Protein 3RQT (pdb70)

Radius of gyration: 22.43 Å; Cα contacts (8 Å, |Δi|>4): 1141; chains: 1; bounding box: 45×67×52 Å

Sequence (459 aa):
GKDLNISLPLKKTKSIIAPYETDVPVKIGAAESLFKKTNDQGKIEEKALVKSSYHQPNDTTLDIELKKDNIKFQNGQKLTAEEKVKKSSLENSKKSDLVKKYSLPISSITAKKGQKLTIKKTNSSAYPELVSSEELANPFAIYDTDAKSDVNQTPVGTGPYQIKDYKQSRRKKISLSNFKDYWQGKPKLDHITVTTYQEDGNNRVRNLESQKDDLITDVPVNNKKVQDIENNQNLKVVSKEESSGFRRTSLLYNHTNKKKTKSSVREALDHHIIIDRQQGIADHHIYQQGYAKPATSPFNDKKIPYIKEPKLTKQNIEQAKLLAKDGYTKKEEHPLKIKLITYDGRPELSKIAQVLQSSDAKKANIEEIDIKSVDDDIEGYLKDRSAWDATYSFGTIPRGDTGYFFNQAYKKDGAIINKGDYNNSSNVDDLINQLNHTVDVVKKEERHNISNDIIKLSSSRRDVPNSYIAYNDQQIVAANSSKKVKNYKVTPEGIYLIDYRTTIE

Secondary structure (DSSP, 8-state):
--EEEEEESS--S---TTT-SHHHHTTS-B-SEEE-TTS-EEESSEEEEEEEETTEEEEEE-SS-B-TTS-B--HHHHHHHHHH----HHHHHH--EEEEEEETTEEEEEESS--TTHHHHTTS---B--TT-SS-TTTS---SSSEEEEEEETTTEEEEEE-TT-TTS--S-SEEEEEE---HHHHHHHHHTTS-SEEES--GGGHHHHHH-TTEEEEEEEEEEEEE---TTS---HHHHHHHHHH--HHHIIIIISTTSEEE-SSSS-TTSTT--PPPPPPP-HHHH--GGGGT--SSS-EEEEEEE-SSSTHHHHHHHHHHHHHHTTTEEEEEEE-S-HHHHTT-TTS-SB--EEES-TTS-THHHIIIIISTT-TT-TT----HHHHHHHHHHHT---HHHHHHHHHHHHHHHHHH-SS-EEEEEEEEEEEETTEE-----TTS-----TT-EE-

Nearest PDB structures (foldseek):
  4xkp-assembly1_A  TM=1.001E+00  e=2.538E-103  Staphylococcus aureus USA300-ISMMS1
  5u4o-assembly1_A-2  TM=7.773E-01  e=1.665E-40  Bacillus anthracis
  1b3h-assembly1_A  TM=8.921E-01  e=6.324E-33  Salmonella enterica subsp. enterica serovar Typhimurium
  2z23-assembly1_A  TM=8.833E-01  e=2.517E-32  Yersinia pestis CO92
  7jls-assembly1_A  TM=8.630E-01  e=3.369E-30  Mycobacterium tuberculosis H37Rv

Solvent-accessible surface area: 19276 Å² total

B-factor: mean 15.24, std 7.85, range [4.63, 72.0]

Foldseek 3Di:
DFEAEEEAAFFDFFPQQLRDLVCQAAFQFFFQWAADLVQAIDGDQFPDWDDPDQFKIKTFGDFQFAWLVGHGDFQVQQVVQLVVNVVHPQSCLLAQWPDWDGDGRMIMTGHPFGFPCRSVSRNPSSGGFGPPDPDDSRFFTIHLTQWGFDGDDHRFKTKTAGSQSRRPHGFAGGIYMYGYDLALVVSVVCQVVVVGFKYWQHQQVCQVVQVPDPQKDKDWFFAQKFDWKFQQVPPPFLLLLVLLLQLQAQVCCCCPLNVVQWDWAAFSGDPVPPLADGDDGHHHDLVSSLSQVVVPADLVRAAEFEEEEERSNPSQVVSVVSSQVSVNSSRYHYDYDYDRNVLVQLQPSVRGGMYDMDRQQSRNANLSNCSQCEPAPRVNVSSRHYDPVLVVLSVVLRNDDDPVVNSVSVNVSNVVVSSSCSINTRISGIIMMMGGPQWDDFDRGRSRSYGDHSHTGGD

Structure (mmCIF, N/CA/C/O backbone):
data_3RQT
#
_entry.id   3RQT
#
_cell.length_a   61.941
_cell.length_b   66.759
_cell.length_c   115.492
_cell.angle_alpha   90.00
_cell.angle_beta   90.00
_cell.angle_gamma   90.00
#
_symmetry.space_group_name_H-M   'P 21 21 21'
#
loop_
_entity.id
_entity.type
_entity.pdbx_description
1 polymer 'Putative uncharacterized protein'
2 non-polymer HISTIDINE
3 non-polymer 'NICKEL (II) ION'
4 non-polymer '4-(2-HYDROXYETHYL)-1-PIPERAZINE ETHANESULFONIC ACID'
5 non-polymer 'SULFATE ION'
6 water water
#
loop_
_atom_site.group_PDB
_atom_site.id
_atom_site.type_symbol
_atom_site.label_atom_id
_atom_site.label_alt_id
_atom_site.label_comp_id
_atom_site.label_asym_id
_atom_site.label_entity_id
_atom_site.label_seq_id
_atom_site.pdbx_PDB_ins_code
_atom_site.Cartn_x
_atom_site.Cartn_y
_atom_site.Cartn_z
_atom_site.occupancy
_atom_site.B_iso_or_equiv
_atom_site.auth_seq_id
_atom_site.auth_comp_id
_atom_site.auth_asym_id
_atom_site.auth_atom_id
_atom_site.pdbx_PDB_model_num
ATOM 1 N N . GLY A 1 21 ? 54.938 48.110 41.306 1.00 36.78 5 GLY A N 1
ATOM 2 C CA . GLY A 1 21 ? 55.453 47.672 39.973 1.00 35.27 5 GLY A CA 1
ATOM 3 C C . GLY A 1 21 ? 55.531 48.814 38.972 1.00 33.34 5 GLY A C 1
ATOM 4 O O . GLY A 1 21 ? 55.124 49.940 39.279 1.00 35.40 5 GLY A O 1
ATOM 5 N N . LYS A 1 22 ? 56.070 48.531 37.781 1.00 30.44 6 LYS A N 1
ATOM 6 C CA . LYS A 1 22 ? 56.170 49.528 36.713 1.00 26.11 6 LYS A CA 1
ATOM 7 C C . LYS A 1 22 ? 54.779 49.736 36.140 1.00 22.09 6 LYS A C 1
ATOM 8 O O . LYS A 1 22 ? 54.339 49.019 35.218 1.00 19.75 6 LYS A O 1
ATOM 14 N N . ASP A 1 23 ? 54.086 50.712 36.706 1.00 18.36 7 ASP A N 1
ATOM 15 C CA . ASP A 1 23 ? 52.731 51.029 36.323 1.00 17.56 7 ASP A CA 1
ATOM 16 C C . ASP A 1 23 ? 52.719 52.371 35.619 1.00 15.74 7 ASP A C 1
ATOM 17 O O . ASP A 1 23 ? 53.372 53.338 36.072 1.00 18.30 7 ASP A O 1
ATOM 22 N N . LEU A 1 24 ? 51.981 52.427 34.514 1.00 13.26 8 LEU A N 1
ATOM 23 C CA . LEU A 1 24 ? 51.871 53.623 33.700 1.00 12.25 8 LEU A CA 1
ATOM 24 C C . LEU A 1 24 ? 50.463 54.198 33.679 1.00 12.67 8 LEU A C 1
ATOM 25 O O . LEU A 1 24 ? 49.507 53.487 33.393 1.00 12.71 8 LEU A O 1
ATOM 30 N N . ASN A 1 25 ? 50.357 55.500 33.957 1.00 11.99 9 ASN A N 1
ATOM 31 C CA . ASN A 1 25 ? 49.088 56.223 33.925 1.00 12.15 9 ASN A CA 1
ATOM 32 C C . ASN A 1 25 ? 49.048 57.110 32.678 1.00 11.73 9 ASN A C 1
ATOM 33 O O . ASN A 1 25 ? 49.949 57.914 32.456 1.00 12.20 9 ASN A O 1
ATOM 38 N N . ILE A 1 26 ? 48.011 56.945 31.863 1.00 9.58 10 ILE A N 1
ATOM 39 C CA . ILE A 1 26 ? 47.841 57.687 30.625 1.00 9.10 10 ILE A CA 1
ATOM 40 C C . ILE A 1 26 ? 46.543 58.469 30.658 1.00 9.32 10 ILE A C 1
ATOM 41 O O . ILE A 1 26 ? 45.518 57.938 31.085 1.00 9.77 10 ILE A O 1
ATOM 46 N N . SER A 1 27 ? 46.605 59.723 30.216 1.00 9.95 11 SER A N 1
ATOM 47 C CA . SER A 1 27 ? 45.427 60.581 30.091 1.00 10.86 11 SER A CA 1
ATOM 48 C C . SER A 1 27 ? 45.199 60.868 28.604 1.00 9.61 11 SER A C 1
ATOM 49 O O . SER A 1 27 ? 46.059 61.433 27.920 1.00 11.23 11 SER A O 1
ATOM 52 N N . LEU A 1 28 ? 44.034 60.441 28.107 1.00 9.28 12 LEU A N 1
ATOM 53 C CA . LEU A 1 28 ? 43.644 60.592 26.714 1.00 8.87 12 LEU A CA 1
ATOM 54 C C . LEU A 1 28 ? 42.359 61.371 26.569 1.00 9.47 12 LEU A C 1
ATOM 55 O O . LEU A 1 28 ? 41.487 61.296 27.433 1.00 9.14 12 LEU A O 1
ATOM 60 N N . PRO A 1 29 ? 42.253 62.138 25.489 1.00 8.55 13 PRO A N 1
ATOM 61 C CA . PRO A 1 29 ? 40.978 62.731 25.141 1.00 9.04 13 PRO A CA 1
ATOM 62 C C . PRO A 1 29 ? 40.113 61.706 24.404 1.00 8.39 13 PRO A C 1
ATOM 63 O O . PRO A 1 29 ? 40.559 60.600 24.087 1.00 9.26 13 PRO A O 1
ATOM 67 N N . LEU A 1 30 ? 38.889 62.121 24.099 1.00 9.32 14 LEU A N 1
ATOM 68 C CA . LEU A 1 30 ? 37.958 61.385 23.237 1.00 8.08 14 LEU A CA 1
ATOM 69 C C . LEU A 1 30 ? 37.424 60.121 23.852 1.00 7.95 14 LEU A C 1
ATOM 70 O O . LEU A 1 30 ? 37.591 59.008 23.324 1.00 9.28 14 LEU A O 1
ATOM 75 N N A LYS A 1 31 ? 36.744 60.296 24.975 0.50 7.72 15 LYS A N 1
ATOM 76 N N B LYS A 1 31 ? 36.737 60.304 24.965 0.50 7.93 15 LYS A N 1
ATOM 77 C CA A LYS A 1 31 ? 36.161 59.168 25.693 0.50 7.53 15 LYS A CA 1
ATOM 78 C CA B LYS A 1 31 ? 36.123 59.202 25.694 0.50 7.92 15 LYS A CA 1
ATOM 79 C C A LYS A 1 31 ? 35.335 58.296 24.760 0.50 8.01 15 LYS A C 1
ATOM 80 C C B LYS A 1 31 ? 35.307 58.302 24.771 0.50 8.25 15 LYS A C 1
ATOM 81 O O A LYS A 1 31 ? 34.682 58.771 23.828 0.50 9.02 15 LYS A O 1
ATOM 82 O O B LYS A 1 31 ? 34.631 58.766 23.851 0.50 9.29 15 LYS A O 1
ATOM 93 N N . THR A 1 32 ? 35.377 57.007 25.043 1.00 8.78 16 THR A N 1
ATOM 94 C CA . THR A 1 32 ? 34.684 56.006 24.278 1.00 8.59 16 THR A CA 1
ATOM 95 C C . THR A 1 32 ? 33.446 55.525 24.997 1.00 9.63 16 THR A C 1
ATOM 96 O O . THR A 1 32 ? 33.287 55.763 26.175 1.00 10.03 16 THR A O 1
ATOM 100 N N . LYS A 1 33 ? 32.555 54.879 24.268 1.00 9.33 17 LYS A N 1
ATOM 101 C CA . LYS A 1 33 ? 31.457 54.135 24.892 1.00 9.54 17 LYS A CA 1
ATOM 102 C C . LYS A 1 33 ? 31.939 52.695 24.746 1.00 9.15 17 LYS A C 1
ATOM 103 O O . LYS A 1 33 ? 32.740 52.227 25.533 1.00 10.52 17 LYS A O 1
ATOM 109 N N . SER A 1 34 ? 31.543 51.996 23.711 1.00 8.34 18 SER A N 1
ATOM 110 C CA . SER A 1 34 ? 32.118 50.705 23.489 1.00 8.57 18 SER A CA 1
ATOM 111 C C . SER A 1 34 ? 33.637 50.800 23.248 1.00 7.63 18 SER A C 1
ATOM 112 O O . SER A 1 34 ? 34.109 51.743 22.610 1.00 8.42 18 SER A O 1
ATOM 115 N N A ILE A 1 35 ? 34.355 49.797 23.757 0.50 8.10 19 ILE A N 1
ATOM 116 N N B ILE A 1 35 ? 34.401 49.827 23.747 0.50 6.85 19 ILE A N 1
ATOM 117 C CA A ILE A 1 35 ? 35.790 49.647 23.604 0.50 8.45 19 ILE A CA 1
ATOM 118 C CA B ILE A 1 35 ? 35.817 49.742 23.392 0.50 6.74 19 ILE A CA 1
A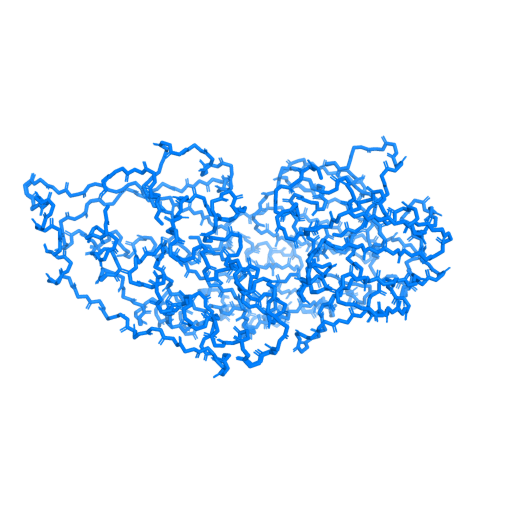TOM 119 C C A ILE A 1 35 ? 36.083 48.467 22.627 0.50 8.43 19 ILE A C 1
ATOM 120 C C B ILE A 1 35 ? 36.112 48.517 22.528 0.50 7.38 19 ILE A C 1
ATOM 121 O O A ILE A 1 35 ? 37.210 47.974 22.556 0.50 8.02 19 ILE A O 1
ATOM 122 O O B ILE A 1 35 ? 37.245 48.040 22.440 0.50 6.35 19 ILE A O 1
ATOM 131 N N . ALA A 1 36 ? 35.082 48.031 21.849 1.00 7.71 20 ALA A N 1
ATOM 132 C CA . ALA A 1 36 ? 35.307 46.975 20.869 1.00 7.73 20 ALA A CA 1
ATOM 133 C C . ALA A 1 36 ? 36.272 47.590 19.828 1.00 7.77 20 ALA A C 1
ATOM 134 O O . ALA A 1 36 ? 36.144 48.780 19.471 1.00 6.93 20 ALA A O 1
ATOM 136 N N . PRO A 1 37 ? 37.238 46.793 19.291 1.00 6.74 21 PRO A N 1
ATOM 137 C CA . PRO A 1 37 ? 38.187 47.364 18.341 1.00 7.39 21 PRO A CA 1
ATOM 138 C C . PRO A 1 37 ? 37.551 47.929 17.079 1.00 6.88 21 PRO A C 1
ATOM 139 O O . PRO A 1 37 ? 38.121 48.827 16.455 1.00 8.25 21 PRO A O 1
ATOM 143 N N . TYR A 1 38 ? 36.346 47.467 16.724 1.00 7.64 22 TYR A N 1
ATOM 144 C CA . TYR A 1 38 ? 35.668 47.986 15.535 1.00 7.50 22 TYR A CA 1
ATOM 145 C C . TYR A 1 38 ? 34.882 49.264 15.792 1.00 7.80 22 TYR A C 1
ATOM 146 O O . TYR A 1 38 ? 34.220 49.809 14.878 1.00 8.78 22 TYR A O 1
ATOM 155 N N . GLU A 1 39 ? 34.915 49.722 17.035 1.00 6.71 23 GLU A N 1
ATOM 156 C CA . GLU A 1 39 ? 34.253 50.966 17.440 1.00 8.15 23 GLU A CA 1
ATOM 157 C C . GLU A 1 39 ? 35.199 52.128 17.657 1.00 7.64 23 GLU A C 1
ATOM 158 O O . GLU A 1 39 ? 34.773 53.303 17.661 1.00 8.32 23 GLU A O 1
ATOM 164 N N . THR A 1 40 ? 36.469 51.817 17.918 1.00 7.21 24 THR A N 1
ATOM 165 C CA . THR A 1 40 ? 37.447 52.819 18.272 1.00 6.78 24 THR A CA 1
ATOM 166 C C . THR A 1 40 ? 38.861 52.286 18.074 1.00 6.27 24 THR A C 1
ATOM 167 O O . THR A 1 40 ? 39.087 51.067 18.201 1.00 7.57 24 THR A O 1
ATOM 171 N N . ASP A 1 41 ? 39.787 53.205 17.794 1.00 7.24 25 ASP A N 1
ATOM 172 C CA . ASP A 1 41 ? 41.198 52.822 17.672 1.00 7.30 25 ASP A CA 1
ATOM 173 C C . ASP A 1 41 ? 41.913 52.767 19.004 1.00 7.96 25 ASP A C 1
ATOM 174 O O . ASP A 1 41 ? 43.097 52.476 19.056 1.00 7.33 25 ASP A O 1
ATOM 179 N N . VAL A 1 42 ? 41.203 53.004 20.107 1.00 6.90 26 VAL A N 1
ATOM 180 C CA . VAL A 1 42 ? 41.860 53.023 21.421 1.00 6.84 26 VAL A CA 1
ATOM 181 C C . VAL A 1 42 ? 42.529 51.699 21.769 1.00 7.13 26 VAL A C 1
ATOM 182 O O . VAL A 1 42 ? 43.665 51.693 22.236 1.00 7.25 26 VAL A O 1
ATOM 186 N N . PRO A 1 43 ? 41.866 50.564 21.488 1.00 5.97 27 PRO A N 1
ATOM 187 C CA . PRO A 1 43 ? 42.533 49.295 21.807 1.00 6.33 27 PRO A CA 1
ATOM 188 C C . PRO A 1 43 ? 43.904 49.150 21.143 1.00 7.31 27 PRO A C 1
ATOM 189 O O . PRO A 1 43 ? 44.812 48.591 21.757 1.00 8.22 27 PRO A O 1
ATOM 193 N N . VAL A 1 44 ? 44.060 49.604 19.902 1.00 6.05 28 VAL A N 1
ATOM 194 C CA . VAL A 1 44 ? 45.386 49.531 19.226 1.00 6.04 28 VAL A CA 1
ATOM 195 C C . VAL A 1 44 ? 46.342 50.532 19.853 1.00 6.91 28 VAL A C 1
ATOM 196 O O . VAL A 1 44 ? 47.511 50.206 20.128 1.00 6.88 28 VAL A O 1
ATOM 200 N N . LYS A 1 45 ? 45.854 51.748 20.111 1.00 6.10 29 LYS A N 1
ATOM 201 C CA . LYS A 1 45 ? 46.674 52.794 20.723 1.00 6.74 29 LYS A CA 1
ATOM 202 C C . LYS A 1 45 ? 47.303 52.405 22.045 1.00 7.40 29 LYS A C 1
ATOM 203 O O . LYS A 1 45 ? 48.468 52.710 22.283 1.00 8.49 29 LYS A O 1
ATOM 209 N N . ILE A 1 46 ? 46.536 51.737 22.900 1.00 6.51 30 ILE A N 1
ATOM 210 C CA . ILE A 1 46 ? 46.969 51.429 24.260 1.00 7.39 30 ILE A CA 1
ATOM 211 C C . ILE A 1 46 ? 47.609 50.048 24.438 1.00 8.50 30 ILE A C 1
ATOM 212 O O . ILE A 1 46 ? 47.963 49.665 25.561 1.00 9.83 30 ILE A O 1
ATOM 217 N N . GLY A 1 47 ? 47.774 49.340 23.332 1.00 8.54 31 GLY A N 1
ATOM 218 C CA . GLY A 1 47 ? 48.446 48.042 23.336 1.00 8.02 31 GLY A CA 1
ATOM 219 C C . GLY A 1 47 ? 47.635 46.813 23.622 1.00 7.73 31 GLY A C 1
ATOM 220 O O . GLY A 1 47 ? 48.197 45.736 23.905 1.00 8.84 31 GLY A O 1
ATOM 221 N N . ALA A 1 48 ? 46.313 46.917 23.511 1.00 6.39 32 ALA A N 1
ATOM 222 C CA . ALA A 1 48 ? 45.459 45.757 23.746 1.00 7.24 32 ALA A CA 1
ATOM 223 C C . ALA A 1 48 ? 45.198 44.878 22.525 1.00 6.89 32 ALA A C 1
ATOM 224 O O . ALA A 1 48 ? 45.044 43.661 22.633 1.00 8.37 32 ALA A O 1
ATOM 226 N N . ALA A 1 49 ? 45.151 45.496 21.351 1.00 7.06 33 ALA A N 1
ATOM 227 C CA . ALA A 1 49 ? 44.792 44.817 20.135 1.00 7.69 33 ALA A CA 1
ATOM 228 C C . ALA A 1 49 ? 45.737 45.216 19.016 1.00 7.63 33 ALA A C 1
ATOM 229 O O . ALA A 1 49 ? 46.417 46.250 19.085 1.00 7.45 33 ALA A O 1
ATOM 231 N N . GLU A 1 50 ? 45.762 44.379 17.978 1.00 6.16 34 GLU A N 1
ATOM 232 C CA . GLU A 1 50 ? 46.660 44.533 16.825 1.00 6.62 34 GLU A CA 1
ATOM 233 C C . GLU A 1 50 ? 45.952 44.104 15.574 1.00 5.93 34 GLU A C 1
ATOM 234 O O . GLU A 1 50 ? 45.195 43.136 15.582 1.00 7.07 34 GLU A O 1
ATOM 240 N N . SER A 1 51 ? 46.225 44.828 14.501 1.00 6.68 35 SER A N 1
ATOM 241 C CA . SER A 1 51 ? 45.743 44.474 13.174 1.00 5.47 35 SER A CA 1
ATOM 242 C C . SER A 1 51 ? 46.723 43.516 12.491 1.00 5.85 35 SER A C 1
ATOM 243 O O . SER A 1 51 ? 47.866 43.388 12.894 1.00 7.12 35 SER A O 1
ATOM 246 N N . LEU A 1 52 ? 46.246 42.857 11.447 1.00 6.13 36 LEU A N 1
ATOM 247 C CA . LEU A 1 52 ? 47.097 41.912 10.688 1.00 6.42 36 LEU A CA 1
ATOM 248 C C . LEU A 1 52 ? 48.362 42.544 10.137 1.00 7.20 36 LEU A C 1
ATOM 249 O O . LEU A 1 52 ? 49.431 41.922 10.097 1.00 7.08 36 LEU A O 1
ATOM 254 N N . PHE A 1 53 ? 48.208 43.785 9.688 1.00 6.74 37 PHE A N 1
ATOM 255 C CA . PHE A 1 53 ? 49.281 44.598 9.135 1.00 6.64 37 PHE A CA 1
ATOM 256 C C . PHE A 1 53 ? 49.360 45.881 9.945 1.00 7.43 37 PHE A C 1
ATOM 257 O O . PHE A 1 53 ? 48.412 46.224 10.685 1.00 7.91 37 PHE A O 1
ATOM 265 N N A LYS A 1 54 ? 50.507 46.558 9.855 0.50 8.76 38 LYS A N 1
ATOM 266 N N B LYS A 1 54 ? 50.459 46.604 9.811 0.50 8.79 38 LYS A N 1
ATOM 267 C CA A LYS A 1 54 ? 50.704 47.836 10.549 0.50 9.79 38 LYS A CA 1
ATOM 268 C CA B LYS A 1 54 ? 50.559 47.906 10.456 0.50 9.67 38 LYS A CA 1
ATOM 269 C C A LYS A 1 54 ? 51.668 48.710 9.783 0.50 10.66 38 LYS A C 1
ATOM 270 C C B LYS A 1 54 ? 51.416 48.781 9.584 0.50 9.81 38 LYS A C 1
ATOM 271 O O A LYS A 1 54 ? 52.512 48.207 9.037 0.50 11.77 38 LYS A O 1
ATOM 272 O O B LYS A 1 54 ? 51.794 48.387 8.486 0.50 8.27 38 LYS A O 1
ATOM 283 N N . THR A 1 55 ? 51.598 50.020 10.005 1.00 10.57 39 THR A N 1
ATOM 284 C CA . THR A 1 55 ? 52.548 50.907 9.343 1.00 11.54 39 THR A CA 1
ATOM 285 C C . THR A 1 55 ? 53.757 51.065 10.263 1.00 12.58 39 THR A C 1
ATOM 286 O O . THR A 1 55 ? 53.632 51.070 11.512 1.00 13.77 39 THR A O 1
ATOM 290 N N . ASN A 1 56 ? 54.930 51.141 9.643 1.00 14.52 40 ASN A N 1
ATOM 291 C CA . ASN A 1 56 ? 56.186 51.303 10.380 1.00 15.94 40 ASN A CA 1
ATOM 292 C C . ASN A 1 56 ? 56.404 52.783 10.686 1.00 17.97 40 ASN A C 1
ATOM 293 O O . ASN A 1 56 ? 55.568 53.597 10.322 1.00 16.92 40 ASN A O 1
ATOM 298 N N . ASP A 1 57 ? 57.529 53.146 11.307 1.00 20.12 41 ASP A N 1
ATOM 299 C CA . ASP A 1 57 ? 57.748 54.553 11.656 1.00 22.56 41 ASP A CA 1
ATOM 300 C C . ASP A 1 57 ? 57.811 55.496 10.447 1.00 23.59 41 ASP A C 1
ATOM 301 O O . ASP A 1 57 ? 57.550 56.697 10.585 1.00 24.93 41 ASP A O 1
ATOM 306 N N . GLN A 1 58 ? 58.161 54.957 9.280 1.00 23.54 42 GLN A N 1
ATOM 307 C CA . GLN A 1 58 ? 58.232 55.719 8.032 1.00 24.68 42 GLN A CA 1
ATOM 308 C C . GLN A 1 58 ? 56.912 55.719 7.257 1.00 23.46 42 GLN A C 1
ATOM 309 O O . GLN A 1 58 ? 56.851 56.188 6.120 1.00 23.67 42 GLN A O 1
ATOM 315 N N . GLY A 1 59 ? 55.860 55.161 7.859 1.00 20.87 43 GLY A N 1
ATOM 316 C CA . GLY A 1 59 ? 54.537 55.172 7.254 1.00 20.50 43 GLY A CA 1
ATOM 317 C C . GLY A 1 59 ? 54.222 54.125 6.223 1.00 20.14 43 GLY A C 1
ATOM 318 O O . GLY A 1 59 ? 53.187 54.212 5.551 1.00 21.16 43 GLY A O 1
ATOM 319 N N . LYS A 1 60 ? 55.080 53.117 6.113 1.00 17.75 44 LYS A N 1
ATOM 320 C CA . LYS A 1 60 ? 54.887 52.070 5.130 1.00 18.24 44 LYS A CA 1
ATOM 321 C C . LYS A 1 60 ? 54.227 50.830 5.743 1.00 14.66 44 LYS A C 1
ATOM 322 O O . LYS A 1 60 ? 54.522 50.449 6.864 1.00 14.23 44 LYS A O 1
ATOM 328 N N . ILE A 1 61 ? 53.354 50.217 4.969 1.00 13.48 45 ILE A N 1
ATOM 329 C CA . ILE A 1 61 ? 52.634 49.016 5.391 1.00 13.17 45 ILE A CA 1
ATOM 330 C C . ILE A 1 61 ? 53.577 47.836 5.541 1.00 12.49 45 ILE A C 1
ATOM 331 O O . ILE A 1 61 ? 54.445 47.623 4.697 1.00 14.90 45 ILE A O 1
ATOM 336 N N A GLU A 1 62 ? 53.433 47.104 6.645 0.50 11.23 46 GLU A N 1
ATOM 337 N N B GLU A 1 62 ? 53.434 47.096 6.638 0.50 11.51 46 GLU A N 1
ATOM 338 C CA A GLU A 1 62 ? 54.237 45.920 6.910 0.50 11.38 46 GLU A CA 1
ATOM 339 C CA B GLU A 1 62 ? 54.248 45.915 6.891 0.50 11.89 46 GLU A CA 1
ATOM 340 C C A GLU A 1 62 ? 53.406 44.840 7.580 0.50 10.10 46 GLU A C 1
ATOM 341 C C B GLU A 1 62 ? 53.399 44.842 7.548 0.50 10.40 46 GLU A C 1
ATOM 342 O O A GLU A 1 62 ? 52.435 45.119 8.275 0.50 10.03 46 GLU A O 1
ATOM 343 O O B GLU A 1 62 ? 52.400 45.129 8.193 0.50 10.43 46 GLU A O 1
ATOM 354 N N . LYS A 1 63 ? 53.820 43.596 7.374 1.00 10.18 47 LYS A N 1
ATOM 355 C CA . LYS A 1 63 ? 53.183 42.476 8.036 1.00 8.54 47 LYS A CA 1
ATOM 356 C C . LYS A 1 63 ? 53.410 42.612 9.548 1.00 8.58 47 LYS A C 1
ATOM 357 O O . LYS A 1 63 ? 54.492 43.020 9.976 1.00 11.21 47 LYS A O 1
ATOM 363 N N . ALA A 1 64 ? 52.398 42.245 10.342 1.00 8.63 48 ALA A N 1
ATOM 364 C CA . ALA A 1 64 ? 52.517 42.261 11.796 1.00 8.69 48 ALA A CA 1
ATOM 365 C C . ALA A 1 64 ? 52.231 40.849 12.315 1.00 8.26 48 ALA A C 1
ATOM 366 O O . ALA A 1 64 ? 53.138 40.104 12.682 1.00 10.89 48 ALA A O 1
ATOM 368 N N . LEU A 1 65 ? 50.961 40.441 12.279 1.00 7.37 49 LEU A N 1
ATOM 369 C CA . LEU A 1 65 ? 50.539 39.115 12.698 1.00 7.87 49 LEU A CA 1
ATOM 370 C C . LEU A 1 65 ? 50.711 38.084 11.573 1.00 8.72 49 LEU A C 1
ATOM 371 O O . LEU A 1 65 ? 50.563 36.884 11.780 1.00 8.52 49 LEU A O 1
ATOM 376 N N . VAL A 1 66 ? 50.982 38.593 10.370 1.00 8.45 50 VAL A N 1
ATOM 377 C CA . VAL A 1 66 ? 51.121 37.796 9.158 1.00 7.45 50 VAL A CA 1
ATOM 378 C C . VAL A 1 66 ? 52.583 37.391 8.916 1.00 7.59 50 VAL A C 1
ATOM 379 O O . VAL A 1 66 ? 53.495 38.212 9.041 1.00 9.23 50 VAL A O 1
ATOM 383 N N . LYS A 1 67 ? 52.809 36.110 8.621 1.00 6.77 51 LYS A N 1
ATOM 384 C CA . LYS A 1 67 ? 54.149 35.605 8.298 1.00 7.45 51 LYS A CA 1
ATOM 385 C C . LYS A 1 67 ? 54.483 35.892 6.832 1.00 7.05 51 LYS A C 1
ATOM 386 O O . LYS A 1 67 ? 55.607 36.287 6.495 1.00 7.10 51 LYS A O 1
ATOM 392 N N A SER A 1 68 ? 53.514 35.662 5.956 0.60 6.63 52 SER A N 1
ATOM 393 N N B SER A 1 68 ? 53.493 35.680 5.972 0.40 6.85 52 SER A N 1
ATOM 394 C CA A SER A 1 68 ? 53.691 35.841 4.523 0.60 7.28 52 SER A CA 1
ATOM 395 C CA B SER A 1 68 ? 53.634 35.898 4.547 0.40 7.41 52 SER A CA 1
ATOM 396 C C A SER A 1 68 ? 52.349 36.042 3.852 0.60 6.98 52 SER A C 1
ATOM 397 C C B SER A 1 68 ? 52.291 36.164 3.916 0.40 6.83 52 SER A C 1
ATOM 398 O O A SER A 1 68 ? 51.349 35.491 4.322 0.60 6.13 52 SER A O 1
ATOM 399 O O B SER A 1 68 ? 51.241 35.825 4.474 0.40 5.90 52 SER A O 1
ATOM 404 N N . TYR A 1 69 ? 52.321 36.817 2.764 1.00 6.23 53 TYR A N 1
ATOM 405 C CA . TYR A 1 69 ? 51.109 36.975 1.979 1.00 6.92 53 TYR A CA 1
ATOM 406 C C . TYR A 1 69 ? 51.457 36.974 0.512 1.00 6.44 53 TYR A C 1
ATOM 407 O O . TYR A 1 69 ? 52.581 37.312 0.118 1.00 6.40 53 TYR A O 1
ATOM 416 N N . HIS A 1 70 ? 50.459 36.584 -0.290 1.00 6.16 54 HIS A N 1
ATOM 417 C CA . HIS A 1 70 ? 50.590 36.536 -1.733 1.00 6.48 54 HIS A CA 1
ATOM 418 C C . HIS A 1 70 ? 49.309 36.981 -2.382 1.00 7.02 54 HIS A C 1
ATOM 419 O O . HIS A 1 70 ? 48.244 36.875 -1.790 1.00 7.26 54 HIS A O 1
ATOM 426 N N . GLN A 1 71 ? 49.424 37.463 -3.607 1.00 7.35 55 GLN A N 1
ATOM 427 C CA . GLN A 1 71 ? 48.293 37.900 -4.409 1.00 8.06 55 GLN A CA 1
ATOM 428 C C . GLN A 1 71 ? 48.437 37.260 -5.766 1.00 7.99 55 GLN A C 1
ATOM 429 O O . GLN A 1 71 ? 48.933 37.886 -6.721 1.00 9.27 55 GLN A O 1
ATOM 435 N N . PRO A 1 72 ? 48.024 35.987 -5.875 1.00 8.73 56 PRO A N 1
ATOM 436 C CA . PRO A 1 72 ? 48.226 35.253 -7.119 1.00 10.01 56 PRO A CA 1
ATOM 437 C C . PRO A 1 72 ? 47.484 35.859 -8.313 1.00 10.58 56 PRO A C 1
ATOM 438 O O . PRO A 1 72 ? 47.892 35.661 -9.455 1.00 11.34 56 PRO A O 1
ATOM 442 N N . ASN A 1 73 ? 46.384 36.541 -8.034 1.00 10.00 57 ASN A N 1
ATOM 443 C CA . ASN A 1 73 ? 45.631 37.309 -9.031 1.00 10.75 57 ASN A CA 1
ATOM 444 C C . ASN A 1 73 ? 45.051 38.523 -8.317 1.00 12.25 57 ASN A C 1
ATOM 445 O O . ASN A 1 73 ? 45.130 38.603 -7.087 1.00 11.42 57 ASN A O 1
ATOM 450 N N . ASP A 1 74 ? 44.438 39.451 -9.043 1.00 13.67 58 ASP A N 1
ATOM 451 C CA . ASP A 1 74 ? 44.040 40.697 -8.415 1.00 14.57 58 ASP A CA 1
ATOM 452 C C . ASP A 1 74 ? 42.783 40.682 -7.567 1.00 14.24 58 ASP A C 1
ATOM 453 O O . ASP A 1 74 ? 42.405 41.738 -7.035 1.00 15.96 58 ASP A O 1
ATOM 458 N N . THR A 1 75 ? 42.163 39.517 -7.434 1.00 13.73 59 THR A N 1
ATOM 459 C CA . THR A 1 75 ? 40.992 39.371 -6.581 1.00 14.12 59 THR A CA 1
ATOM 460 C C . THR A 1 75 ? 41.226 38.388 -5.431 1.00 12.75 59 THR A C 1
ATOM 461 O O . THR A 1 75 ? 40.303 38.119 -4.678 1.00 14.69 59 THR A O 1
ATOM 465 N N . THR A 1 76 ? 42.468 37.925 -5.242 1.00 10.99 60 THR A N 1
ATOM 466 C CA . THR A 1 76 ? 42.793 36.920 -4.233 1.00 11.28 60 THR A CA 1
ATOM 467 C C . THR A 1 76 ? 43.967 37.354 -3.366 1.00 10.61 60 THR A C 1
ATOM 468 O O . THR A 1 76 ? 45.014 37.717 -3.885 1.00 11.74 60 THR A O 1
ATOM 472 N N . LEU A 1 77 ? 43.793 37.251 -2.056 1.00 8.58 61 LEU A N 1
ATOM 473 C CA . LEU A 1 77 ? 44.812 37.553 -1.068 1.00 7.09 61 LEU A CA 1
ATOM 474 C C . LEU A 1 77 ? 44.959 36.340 -0.180 1.00 7.61 61 LEU A C 1
ATOM 475 O O . LEU A 1 77 ? 44.047 35.989 0.556 1.00 8.68 61 LEU A O 1
ATOM 480 N N . ASP A 1 78 ? 46.099 35.665 -0.299 1.00 7.39 62 ASP A N 1
ATOM 481 C CA . ASP A 1 78 ? 46.464 34.491 0.490 1.00 8.07 62 ASP A CA 1
ATOM 482 C C . ASP A 1 78 ? 47.409 34.925 1.612 1.00 9.68 62 ASP A C 1
ATOM 483 O O . ASP A 1 78 ? 48.462 35.496 1.366 1.00 10.09 62 ASP A O 1
ATOM 488 N N . ILE A 1 79 ? 47.013 34.659 2.845 1.00 8.38 63 ILE A N 1
ATOM 489 C CA . ILE A 1 79 ? 47.769 34.997 4.038 1.00 7.85 63 ILE A CA 1
ATOM 490 C C . ILE A 1 79 ? 48.135 33.770 4.822 1.00 9.27 63 ILE A C 1
ATOM 491 O O . ILE A 1 79 ? 47.319 32.855 4.986 1.00 11.07 63 ILE A O 1
ATOM 496 N N . GLU A 1 80 ? 49.378 33.738 5.295 1.00 7.58 64 GLU A N 1
ATOM 497 C CA . GLU A 1 80 ? 49.805 32.715 6.216 1.00 8.86 64 GLU A CA 1
ATOM 498 C C . GLU A 1 80 ? 50.136 33.466 7.500 1.00 8.45 64 GLU A C 1
ATOM 499 O O . GLU A 1 80 ? 50.977 34.365 7.509 1.00 8.72 64 GLU A O 1
ATOM 505 N N . LEU A 1 81 ? 49.441 33.125 8.582 1.00 8.53 65 LEU A N 1
ATOM 506 C CA . LEU A 1 81 ? 49.661 33.760 9.856 1.00 7.78 65 LEU A CA 1
ATOM 507 C C . LEU A 1 81 ? 50.851 33.170 10.574 1.00 8.39 65 LEU A C 1
ATOM 508 O O . LEU A 1 81 ? 51.202 31.994 10.370 1.00 9.82 65 LEU A O 1
ATOM 513 N N A LYS A 1 82 ? 51.494 33.975 11.414 0.50 7.97 66 LYS A N 1
ATOM 514 N N B LYS A 1 82 ? 51.502 33.978 11.407 0.50 7.62 66 LYS A N 1
ATOM 515 C CA A LYS A 1 82 ? 52.573 33.477 12.248 0.50 9.40 66 LYS A CA 1
ATOM 516 C CA B LYS A 1 82 ? 52.586 33.489 12.245 0.50 8.80 66 LYS A CA 1
ATOM 517 C C A LYS A 1 82 ? 52.021 32.368 13.137 0.50 10.41 66 LYS A C 1
ATOM 518 C C B LYS A 1 82 ? 52.033 32.388 13.155 0.50 10.12 66 LYS A C 1
ATOM 519 O O A LYS A 1 82 ? 50.826 32.355 13.495 0.50 10.59 66 LYS A O 1
ATOM 520 O O B LYS A 1 82 ? 50.845 32.402 13.542 0.50 10.33 66 LYS A O 1
ATOM 531 N N . ASP A 1 83 ? 52.901 31.452 13.512 1.00 10.51 67 ASP A N 1
ATOM 532 C CA . ASP A 1 83 ? 52.484 30.283 14.283 1.00 12.81 67 ASP A CA 1
ATOM 533 C C . ASP A 1 83 ? 52.760 30.409 15.766 1.00 13.79 67 ASP A C 1
ATOM 534 O O . ASP A 1 83 ? 52.486 29.468 16.510 1.00 16.56 67 ASP A O 1
ATOM 539 N N . ASN A 1 84 ? 53.323 31.534 16.202 1.00 12.51 68 ASN A N 1
ATOM 540 C CA . ASN A 1 84 ? 53.686 31.723 17.606 1.00 15.64 68 ASN A CA 1
ATOM 541 C C . ASN A 1 84 ? 52.876 32.798 18.308 1.00 14.59 68 ASN A C 1
ATOM 542 O O . ASN A 1 84 ? 53.348 33.378 19.294 1.00 16.64 68 ASN A O 1
ATOM 547 N N . ILE A 1 85 ? 51.644 33.021 17.855 1.00 11.99 69 ILE A N 1
ATOM 548 C CA . ILE A 1 85 ? 50.847 34.098 18.444 1.00 10.93 69 ILE A CA 1
ATOM 549 C C . ILE A 1 85 ? 49.615 33.576 19.192 1.00 10.85 69 ILE A C 1
ATOM 550 O O . ILE A 1 85 ? 48.846 32.775 18.694 1.00 10.96 69 ILE A O 1
ATOM 555 N N . LYS A 1 86 ? 49.470 34.035 20.428 1.00 10.49 70 LYS A N 1
ATOM 556 C CA . LYS A 1 86 ? 48.315 33.751 21.252 1.00 10.57 70 LYS A CA 1
ATOM 557 C C . LYS A 1 86 ? 47.565 35.035 21.595 1.00 9.99 70 LYS A C 1
ATOM 558 O O . LYS A 1 86 ? 48.133 36.136 21.681 1.00 9.71 70 LYS A O 1
ATOM 564 N N . PHE A 1 87 ? 46.265 34.864 21.782 1.00 9.24 71 PHE A N 1
ATOM 565 C CA . PHE A 1 87 ? 45.418 35.895 22.360 1.00 9.00 71 PHE A CA 1
ATOM 566 C C . PHE A 1 87 ? 45.763 35.929 23.858 1.00 8.90 71 PHE A C 1
ATOM 567 O O . PHE A 1 87 ? 46.301 34.978 24.423 1.00 10.02 71 PHE A O 1
ATOM 575 N N . GLN A 1 88 ? 45.329 37.004 24.515 1.00 8.43 72 GLN A N 1
ATOM 576 C CA . GLN A 1 88 ? 45.624 37.247 25.940 1.00 9.07 72 GLN A CA 1
ATOM 577 C C . GLN A 1 88 ? 45.059 36.223 26.897 1.00 9.62 72 GLN A C 1
ATOM 578 O O . GLN A 1 88 ? 45.526 36.106 28.027 1.00 11.09 72 GLN A O 1
ATOM 584 N N . ASN A 1 89 ? 44.032 35.505 26.441 1.00 8.94 73 ASN A N 1
ATOM 585 C CA . ASN A 1 89 ? 43.414 34.432 27.207 1.00 10.59 73 ASN A CA 1
ATOM 586 C C . ASN A 1 89 ? 44.037 33.058 26.932 1.00 11.34 73 ASN A C 1
ATOM 587 O O . ASN A 1 89 ? 43.526 32.029 27.428 1.00 13.00 73 ASN A O 1
ATOM 592 N N . GLY A 1 90 ? 45.132 33.051 26.179 1.00 11.21 74 GLY A N 1
ATOM 593 C CA . GLY A 1 90 ? 45.869 31.832 25.842 1.00 12.27 74 GLY A CA 1
ATOM 594 C C . GLY A 1 90 ? 45.402 31.089 24.611 1.00 12.62 74 GLY A C 1
ATOM 595 O O . GLY A 1 90 ? 46.032 30.082 24.202 1.00 15.41 74 GLY A O 1
ATOM 596 N N . GLN A 1 91 ? 44.313 31.552 23.996 1.00 11.09 75 GLN A N 1
ATOM 597 C CA . GLN A 1 91 ? 43.865 30.862 22.791 1.00 12.41 75 GLN A CA 1
ATOM 598 C C . GLN A 1 91 ? 44.792 31.183 21.634 1.00 11.53 75 GLN A C 1
ATOM 599 O O . GLN A 1 91 ? 45.301 32.307 21.512 1.00 11.47 75 GLN A O 1
ATOM 605 N N . LYS A 1 92 ? 45.028 30.201 20.775 1.00 11.12 76 LYS A N 1
ATOM 606 C CA . LYS A 1 92 ? 45.906 30.405 19.632 1.00 10.31 76 LYS A CA 1
ATOM 607 C C . LYS A 1 92 ? 45.298 31.279 18.544 1.00 9.91 76 LYS A C 1
ATOM 608 O O . LYS A 1 92 ? 44.100 31.160 18.233 1.00 11.23 76 LYS A O 1
ATOM 614 N N . LEU A 1 93 ? 46.105 32.204 18.009 1.00 9.80 77 LEU A N 1
ATOM 615 C CA . LEU A 1 93 ? 45.698 32.963 16.850 1.00 10.26 77 LEU A CA 1
ATOM 616 C C . LEU A 1 93 ? 45.829 32.031 15.616 1.00 9.92 77 LEU A C 1
ATOM 617 O O . LEU A 1 93 ? 46.941 31.693 15.175 1.00 10.42 77 LEU A O 1
ATOM 622 N N . THR A 1 94 ? 44.684 31.679 15.033 1.00 9.92 78 THR A N 1
ATOM 623 C CA . THR A 1 94 ? 44.567 30.809 13.860 1.00 9.77 78 THR A CA 1
ATOM 624 C C . THR A 1 94 ? 43.800 31.538 12.751 1.00 8.58 78 THR A C 1
ATOM 625 O O . THR A 1 94 ? 43.203 32.594 12.969 1.00 8.42 78 THR A O 1
ATOM 629 N N . ALA A 1 95 ? 43.807 30.966 11.549 1.00 8.43 79 ALA A N 1
ATOM 630 C CA . ALA A 1 95 ? 43.071 31.549 10.452 1.00 8.08 79 ALA A CA 1
ATOM 631 C C . ALA A 1 95 ? 41.571 31.600 10.771 1.00 8.53 79 ALA A C 1
ATOM 632 O O . ALA A 1 95 ? 40.902 32.568 10.394 1.00 8.96 79 ALA A O 1
ATOM 634 N N A GLU A 1 96 ? 41.031 30.576 11.436 0.60 9.87 80 GLU A N 1
ATOM 635 N N B GLU A 1 96 ? 41.030 30.587 11.450 0.40 9.49 80 GLU A N 1
ATOM 636 C CA A GLU A 1 96 ? 39.604 30.588 11.807 0.60 10.16 80 GLU A CA 1
ATOM 637 C CA B GLU A 1 96 ? 39.599 30.599 11.782 0.40 9.63 80 GLU A CA 1
ATOM 638 C C A GLU A 1 96 ? 39.277 31.769 12.727 0.60 9.45 80 GLU A C 1
ATOM 639 C C B GLU A 1 96 ? 39.273 31.769 12.725 0.40 9.17 80 GLU A C 1
ATOM 640 O O A GLU A 1 96 ? 38.229 32.394 12.586 0.60 9.48 80 GLU A O 1
ATOM 641 O O B GLU A 1 96 ? 38.216 32.384 12.597 0.40 9.24 80 GLU A O 1
ATOM 652 N N . LYS A 1 97 ? 40.163 32.065 13.676 1.00 8.79 81 LYS A N 1
ATOM 653 C CA . LYS A 1 97 ? 39.952 33.194 14.580 1.00 8.31 81 LYS A CA 1
ATOM 654 C C . LYS A 1 97 ? 40.008 34.511 13.787 1.00 7.30 81 LYS A C 1
ATOM 655 O O . LYS A 1 97 ? 39.230 35.431 14.056 1.00 7.42 81 LYS A O 1
ATOM 661 N N . VAL A 1 98 ? 40.938 34.628 12.836 1.00 7.44 82 VAL A N 1
ATOM 662 C CA . VAL A 1 98 ? 41.015 35.860 12.062 1.00 5.96 82 VAL A CA 1
ATOM 663 C C . VAL A 1 98 ? 39.754 36.027 11.225 1.00 6.78 82 VAL A C 1
ATOM 664 O O . VAL A 1 98 ? 39.180 37.120 11.150 1.00 7.60 82 VAL A O 1
ATOM 668 N N A LYS A 1 99 ? 39.325 34.946 10.581 0.50 7.34 83 LYS A N 1
ATOM 669 N N B LYS A 1 99 ? 39.321 34.953 10.580 0.50 7.54 83 LYS A N 1
ATOM 670 C CA A LYS A 1 99 ? 38.087 34.968 9.783 0.50 7.44 83 LYS A CA 1
ATOM 671 C CA B LYS A 1 99 ? 38.098 35.028 9.778 0.50 7.87 83 LYS A CA 1
ATOM 672 C C A LYS A 1 99 ? 36.898 35.431 10.617 0.50 7.86 83 LYS A C 1
ATOM 673 C C B LYS A 1 99 ? 36.902 35.455 10.627 0.50 8.00 83 LYS A C 1
ATOM 674 O O A LYS A 1 99 ? 36.130 36.309 10.212 0.50 8.47 83 LYS A O 1
ATOM 675 O O B LYS A 1 99 ? 36.124 36.330 10.234 0.50 8.49 83 LYS A O 1
ATOM 686 N N . SER A 1 100 ? 36.739 34.845 11.795 1.00 7.33 84 SER A N 1
ATOM 687 C CA . SER A 1 100 ? 35.595 35.202 12.639 1.00 7.97 84 SER A CA 1
ATOM 688 C C . SER A 1 100 ? 35.636 36.662 13.131 1.00 7.79 84 SER A C 1
ATOM 689 O O . SER A 1 100 ? 34.599 37.361 13.162 1.00 8.50 84 SER A O 1
ATOM 692 N N . SER A 1 101 ? 36.840 37.119 13.461 1.00 7.10 85 SER A N 1
ATOM 693 C CA . SER A 1 101 ? 37.036 38.486 13.923 1.00 6.60 85 SER A CA 1
ATOM 694 C C . SER A 1 101 ? 36.683 39.466 12.799 1.00 7.00 85 SER A C 1
ATOM 695 O O . SER A 1 101 ? 35.924 40.412 12.997 1.00 7.46 85 SER A O 1
ATOM 698 N N . LEU A 1 102 ? 37.258 39.244 11.612 1.00 6.98 86 LEU A N 1
ATOM 699 C CA . LEU A 1 102 ? 37.001 40.163 10.487 1.00 6.80 86 LEU A CA 1
ATOM 700 C C . LEU A 1 102 ? 35.521 40.177 10.139 1.00 7.88 86 LEU A C 1
ATOM 701 O O . LEU A 1 102 ? 34.936 41.232 9.906 1.00 9.49 86 LEU A O 1
ATOM 706 N N . GLU A 1 103 ? 34.905 39.000 10.058 1.00 7.80 87 GLU A N 1
ATOM 707 C CA . GLU A 1 103 ? 33.485 38.941 9.695 1.00 9.19 87 GLU A CA 1
ATOM 708 C C . GLU A 1 103 ? 32.615 39.644 10.727 1.00 9.73 87 GLU A C 1
ATOM 709 O O . GLU A 1 103 ? 31.641 40.336 10.366 1.00 10.24 87 GLU A O 1
ATOM 715 N N . ASN A 1 104 ? 32.958 39.512 12.002 1.00 8.77 88 ASN A N 1
ATOM 716 C CA . ASN A 1 104 ? 32.168 40.158 13.040 1.00 9.05 88 ASN A CA 1
ATOM 717 C C . ASN A 1 104 ? 32.320 41.674 12.949 1.00 8.66 88 ASN A C 1
ATOM 718 O O . ASN A 1 104 ? 31.356 42.418 13.089 1.00 9.73 88 ASN A O 1
ATOM 723 N N . SER A 1 105 ? 33.542 42.139 12.750 1.00 8.14 89 SER A N 1
ATOM 724 C CA . SER A 1 105 ? 33.801 43.570 12.640 1.00 8.01 89 SER A CA 1
ATOM 725 C C . SER A 1 105 ? 33.068 44.167 11.435 1.00 9.23 89 SER A C 1
ATOM 726 O O . SER A 1 105 ? 32.504 45.276 11.529 1.00 9.35 89 SER A O 1
ATOM 737 N N . LYS A 1 107 ? 30.282 43.123 10.090 1.00 11.25 91 LYS A N 1
ATOM 738 C CA . LYS A 1 107 ? 28.843 43.171 10.306 1.00 13.05 91 LYS A CA 1
ATOM 739 C C . LYS A 1 107 ? 28.421 44.190 11.356 1.00 11.80 91 LYS A C 1
ATOM 740 O O . LYS A 1 107 ? 27.276 44.641 11.341 1.00 13.84 91 LYS A O 1
ATOM 746 N N . LYS A 1 108 ? 29.317 44.517 12.278 1.00 10.70 92 LYS A N 1
ATOM 747 C CA . LYS A 1 108 ? 29.005 45.417 13.369 1.00 11.41 92 LYS A CA 1
ATOM 748 C C . LYS A 1 108 ? 29.437 46.851 13.153 1.00 11.35 92 LYS A C 1
ATOM 749 O O . LYS A 1 108 ? 29.054 47.719 13.925 1.00 13.96 92 LYS A O 1
ATOM 755 N N . SER A 1 109 ? 30.225 47.122 12.113 1.00 10.83 93 SER A N 1
ATOM 756 C CA . SER A 1 109 ? 30.724 48.472 11.844 1.00 10.11 93 SER A CA 1
ATOM 757 C C . SER A 1 109 ? 30.670 48.853 10.366 1.00 11.56 93 SER A C 1
ATOM 758 O O . SER A 1 109 ? 31.266 48.177 9.525 1.00 10.95 93 SER A O 1
ATOM 761 N N . ASP A 1 110 ? 30.000 49.971 10.053 1.00 11.90 94 ASP A N 1
ATOM 762 C CA . ASP A 1 110 ? 29.988 50.441 8.670 1.00 12.51 94 ASP A CA 1
ATOM 763 C C . ASP A 1 110 ? 31.354 50.928 8.222 1.00 11.23 94 ASP A C 1
ATOM 764 O O . ASP A 1 110 ? 31.684 50.845 7.041 1.00 11.45 94 ASP A O 1
ATOM 769 N N . LEU A 1 111 ? 32.155 51.448 9.132 1.00 10.88 95 LEU A N 1
ATOM 770 C CA . LEU A 1 111 ? 33.514 51.876 8.781 1.00 10.69 95 LEU A CA 1
ATOM 771 C C . LEU A 1 111 ? 34.253 50.676 8.228 1.00 11.15 95 LEU A C 1
ATOM 772 O O . LEU A 1 111 ? 34.812 50.731 7.131 1.00 11.17 95 LEU A O 1
ATOM 777 N N . VAL A 1 112 ? 34.191 49.564 8.967 1.00 10.29 96 VAL A N 1
ATOM 778 C CA . VAL A 1 112 ? 34.875 48.357 8.537 1.00 9.91 96 VAL A CA 1
ATOM 779 C C . VAL A 1 112 ? 34.267 47.801 7.258 1.00 10.47 96 VAL A C 1
ATOM 780 O O . VAL A 1 112 ? 34.993 47.507 6.299 1.00 11.45 96 VAL A O 1
ATOM 784 N N A LYS A 1 113 ? 32.941 47.666 7.246 0.50 10.96 97 LYS A N 1
ATOM 785 N N B LYS A 1 113 ? 32.947 47.664 7.222 0.50 11.06 97 LYS A N 1
ATOM 786 C CA A LYS A 1 113 ? 32.208 47.158 6.086 0.50 12.43 97 LYS A CA 1
ATOM 787 C CA B LYS A 1 113 ? 32.288 47.086 6.056 0.50 12.48 97 LYS A CA 1
ATOM 788 C C A LYS A 1 113 ? 32.589 47.850 4.782 0.50 13.04 97 LYS A C 1
ATOM 789 C C B LYS A 1 113 ? 32.576 47.845 4.753 0.50 13.16 97 LYS A C 1
ATOM 790 O O A LYS A 1 113 ? 32.950 47.190 3.798 0.50 13.40 97 LYS A O 1
ATOM 791 O O B LYS A 1 113 ? 32.850 47.216 3.720 0.50 13.50 97 LYS A O 1
ATOM 802 N N . TYR A 1 114 ? 32.537 49.179 4.780 1.00 13.37 98 TYR A N 1
ATOM 803 C CA . TYR A 1 114 ? 32.785 49.954 3.544 1.00 14.63 98 TYR A CA 1
ATOM 804 C C . TYR A 1 114 ? 34.238 50.004 3.100 1.00 15.31 98 TYR A C 1
ATOM 805 O O . TYR A 1 114 ? 34.524 50.285 1.919 1.00 18.42 98 TYR A O 1
ATOM 814 N N . SER A 1 115 ? 35.145 49.746 4.038 1.00 11.93 99 SER A N 1
ATOM 815 C CA . SER A 1 115 ? 36.569 49.675 3.739 1.00 13.00 99 SER A CA 1
ATOM 816 C C . SER A 1 115 ? 37.004 48.300 3.233 1.00 12.95 99 SER A C 1
ATOM 817 O O . SER A 1 115 ? 38.087 48.177 2.651 1.00 12.22 99 SER A O 1
ATOM 820 N N . LEU A 1 116 ? 36.203 47.274 3.499 1.00 12.52 100 LEU A N 1
ATOM 821 C CA . LEU A 1 116 ? 36.561 45.897 3.152 1.00 11.43 100 LEU A CA 1
ATOM 822 C C . LEU A 1 116 ? 35.521 45.212 2.276 1.00 12.99 100 LEU A C 1
ATOM 823 O O . LEU A 1 116 ? 34.665 44.484 2.781 1.00 13.60 100 LEU A O 1
ATOM 828 N N . PRO A 1 117 ? 35.598 45.394 0.950 1.00 13.49 101 PRO A N 1
ATOM 829 C CA . PRO A 1 117 ? 34.640 44.768 0.022 1.00 14.09 101 PRO A CA 1
ATOM 830 C C . PRO A 1 117 ? 34.986 43.291 -0.243 1.00 12.64 101 PRO A C 1
ATOM 831 O O . PRO A 1 117 ? 35.233 42.871 -1.389 1.00 14.62 101 PRO A O 1
ATOM 835 N N . ILE A 1 118 ? 35.018 42.535 0.846 1.00 12.13 102 ILE A N 1
ATOM 836 C CA . ILE A 1 118 ? 35.401 41.126 0.830 1.00 11.78 102 ILE A CA 1
ATOM 837 C C . ILE A 1 118 ? 34.204 40.298 0.458 1.00 12.48 102 ILE A C 1
ATOM 838 O O . ILE A 1 118 ? 33.122 40.456 1.060 1.00 14.22 102 ILE A O 1
ATOM 843 N N . SER A 1 119 ? 34.386 39.431 -0.535 1.00 11.69 103 SER A N 1
ATOM 844 C CA . SER A 1 119 ? 33.318 38.541 -1.010 1.00 13.09 103 SER A CA 1
ATOM 845 C C . SER A 1 119 ? 33.307 37.182 -0.308 1.00 12.81 103 SER A C 1
ATOM 846 O O . SER A 1 119 ? 32.257 36.547 -0.197 1.00 14.57 103 SER A O 1
ATOM 849 N N . SER A 1 120 ? 34.466 36.722 0.152 1.00 11.85 104 SER A N 1
ATOM 850 C CA . SER A 1 120 ? 34.560 35.456 0.865 1.00 11.98 104 SER A CA 1
ATOM 851 C C . SER A 1 120 ? 35.897 35.365 1.585 1.00 11.76 104 SER A C 1
ATOM 852 O O . SER A 1 120 ? 36.868 36.035 1.221 1.00 10.84 104 SER A O 1
ATOM 855 N N . ILE A 1 121 ? 35.912 34.550 2.638 1.00 10.70 105 ILE A N 1
ATOM 856 C CA . ILE A 1 121 ? 37.102 34.259 3.424 1.00 10.53 105 ILE A CA 1
ATOM 857 C C . ILE A 1 121 ? 37.097 32.764 3.722 1.00 11.50 105 ILE A C 1
ATOM 858 O O . ILE A 1 121 ? 36.085 32.249 4.204 1.00 12.45 105 ILE A O 1
ATOM 863 N N . THR A 1 122 ? 38.184 32.069 3.408 1.00 11.78 106 THR A N 1
ATOM 864 C CA . THR A 1 122 ? 38.310 30.656 3.755 1.00 12.65 106 THR A CA 1
ATOM 865 C C . THR A 1 122 ? 39.478 30.562 4.726 1.00 12.00 106 THR A C 1
ATOM 866 O O . THR A 1 122 ? 40.412 31.363 4.666 1.00 13.18 106 THR A O 1
ATOM 870 N N . ALA A 1 123 ? 39.395 29.630 5.668 1.00 10.82 107 ALA A N 1
ATOM 871 C CA . ALA A 1 123 ? 40.409 29.453 6.673 1.00 11.01 107 ALA A CA 1
ATOM 872 C C . ALA A 1 123 ? 40.674 27.995 6.948 1.00 11.78 107 ALA A C 1
ATOM 873 O O . ALA A 1 123 ? 39.732 27.196 7.040 1.00 14.13 107 ALA A O 1
ATOM 875 N N A LYS A 1 124 ? 41.951 27.655 7.067 0.60 12.43 108 LYS A N 1
ATOM 876 N N B LYS A 1 124 ? 41.940 27.636 7.082 0.40 11.75 108 LYS A N 1
ATOM 877 C CA A LYS A 1 124 ? 42.375 26.298 7.409 0.60 14.16 108 LYS A CA 1
ATOM 878 C CA B LYS A 1 124 ? 42.308 26.294 7.528 0.40 12.64 108 LYS A CA 1
ATOM 879 C C A LYS A 1 124 ? 43.742 26.412 8.064 0.60 12.86 108 LYS A C 1
ATOM 880 C C B LYS A 1 124 ? 43.712 26.392 8.069 0.40 12.05 108 LYS A C 1
ATOM 881 O O A LYS A 1 124 ? 44.669 26.918 7.452 0.60 13.03 108 LYS A O 1
ATOM 882 O O B LYS A 1 124 ? 44.625 26.836 7.386 0.40 12.32 108 LYS A O 1
ATOM 893 N N . GLY A 1 125 ? 43.866 25.997 9.320 1.00 12.09 109 GLY A N 1
ATOM 894 C CA . GLY A 1 125 ? 45.146 26.085 9.998 1.00 10.57 109 GLY A CA 1
ATOM 895 C C . GLY A 1 125 ? 45.542 27.540 10.142 1.00 10.45 109 GLY A C 1
ATOM 896 O O . GLY A 1 125 ? 44.770 28.346 10.637 1.00 10.67 109 GLY A O 1
ATOM 897 N N . GLN A 1 126 ? 46.737 27.861 9.678 1.00 9.31 110 GLN A N 1
ATOM 898 C CA . GLN A 1 126 ? 47.226 29.262 9.729 1.00 8.71 110 GLN A CA 1
ATOM 899 C C . GLN A 1 126 ? 47.016 29.975 8.408 1.00 9.35 110 GLN A C 1
ATOM 900 O O . GLN A 1 126 ? 47.469 31.120 8.246 1.00 9.70 110 GLN A O 1
ATOM 906 N N . LYS A 1 127 ? 46.320 29.325 7.473 1.00 9.18 111 LYS A N 1
ATOM 907 C CA . LYS A 1 127 ? 46.117 29.880 6.131 1.00 8.70 111 LYS A CA 1
ATOM 908 C C . LYS A 1 127 ? 44.736 30.463 5.916 1.00 8.81 111 LYS A C 1
ATOM 909 O O . LYS A 1 127 ? 43.733 29.795 6.101 1.00 9.77 111 LYS A O 1
ATOM 915 N N . LEU A 1 128 ? 44.726 31.711 5.483 1.00 9.16 112 LEU A N 1
ATOM 916 C CA . LEU A 1 128 ? 43.528 32.466 5.216 1.00 10.07 112 LEU A CA 1
ATOM 917 C C . LEU A 1 128 ? 43.522 32.923 3.774 1.00 11.14 112 LEU A C 1
ATOM 918 O O . LEU A 1 128 ? 44.540 33.409 3.285 1.00 11.48 112 LEU A O 1
ATOM 923 N N . THR A 1 129 ? 42.408 32.765 3.062 1.00 10.78 113 THR A N 1
ATOM 924 C CA . THR A 1 129 ? 42.282 33.290 1.708 1.00 11.44 113 THR A CA 1
ATOM 925 C C . THR A 1 129 ? 41.115 34.264 1.698 1.00 11.23 113 THR A C 1
ATOM 926 O O . THR A 1 129 ? 39.987 33.899 2.046 1.00 12.36 113 THR A O 1
ATOM 930 N N . ILE A 1 130 ? 41.386 35.503 1.302 1.00 9.52 114 ILE A N 1
ATOM 931 C CA . ILE A 1 130 ? 40.391 36.548 1.232 1.00 8.96 114 ILE A CA 1
ATOM 932 C C . ILE A 1 130 ? 40.173 36.870 -0.220 1.00 10.42 114 ILE A C 1
ATOM 933 O O . ILE A 1 130 ? 41.133 37.161 -0.952 1.00 9.47 114 ILE A O 1
ATOM 938 N N A LYS A 1 131 ? 38.923 36.833 -0.662 0.60 9.95 115 LYS A N 1
ATOM 939 N N B LYS A 1 131 ? 38.918 36.819 -0.664 0.40 10.32 115 LYS A N 1
ATOM 940 C CA A LYS A 1 131 ? 38.601 37.170 -2.037 0.60 11.52 115 LYS A CA 1
ATOM 941 C CA B LYS A 1 131 ? 38.577 37.141 -2.046 0.40 11.69 115 LYS A CA 1
ATOM 942 C C A LYS A 1 131 ? 37.723 38.406 -2.114 0.60 11.97 115 LYS A C 1
ATOM 943 C C B LYS A 1 131 ? 37.721 38.399 -2.118 0.40 12.02 115 LYS A C 1
ATOM 944 O O A LYS A 1 131 ? 37.035 38.744 -1.148 0.60 11.46 115 LYS A O 1
ATOM 945 O O B LYS A 1 131 ? 37.025 38.734 -1.157 0.40 11.67 115 LYS A O 1
ATOM 956 N N . THR A 1 132 ? 37.810 39.094 -3.251 1.00 11.99 116 THR A N 1
ATOM 957 C CA . THR A 1 132 ? 36.974 40.272 -3.553 1.00 13.78 116 THR A CA 1
ATOM 958 C C . THR A 1 132 ? 36.344 39.976 -4.934 1.00 14.76 116 THR A C 1
ATOM 959 O O . THR A 1 132 ? 36.844 39.146 -5.669 1.00 16.50 116 THR A O 1
ATOM 963 N N . ASN A 1 133 ? 35.237 40.638 -5.275 1.00 17.40 117 ASN A N 1
ATOM 964 C CA . ASN A 1 133 ? 34.588 40.427 -6.582 1.00 18.94 117 ASN A CA 1
ATOM 965 C C . ASN A 1 133 ? 35.317 41.118 -7.735 1.00 19.42 117 ASN A C 1
ATOM 966 O O . ASN A 1 133 ? 35.283 40.657 -8.880 1.00 21.75 117 ASN A O 1
ATOM 971 N N A SER A 1 134 ? 35.956 42.235 -7.411 0.70 20.05 118 SER A N 1
ATOM 972 N N B SER A 1 134 ? 35.965 42.232 -7.420 0.30 18.95 118 SER A N 1
ATOM 973 C CA A SER A 1 134 ? 36.734 43.019 -8.355 0.70 20.17 118 SER A CA 1
ATOM 974 C CA B SER A 1 134 ? 36.736 42.992 -8.388 0.30 18.43 118 SER A CA 1
ATOM 975 C C A SER A 1 134 ? 38.020 43.439 -7.670 0.70 17.85 118 SER A C 1
ATOM 976 C C B SER A 1 134 ? 38.000 43.463 -7.682 0.30 17.02 118 SER A C 1
ATOM 977 O O A SER A 1 134 ? 38.116 43.350 -6.440 0.70 15.87 118 SER A O 1
ATOM 978 O O B SER A 1 134 ? 38.067 43.421 -6.450 0.30 15.93 118 SER A O 1
ATOM 983 N N . ALA A 1 135 ? 38.994 43.897 -8.457 1.00 16.25 119 ALA A N 1
ATOM 984 C CA . ALA A 1 135 ? 40.251 44.343 -7.906 1.00 13.85 119 ALA A CA 1
ATOM 985 C C . ALA A 1 135 ? 40.035 45.469 -6.919 1.00 13.33 119 ALA A C 1
ATOM 986 O O . ALA A 1 135 ? 39.297 46.410 -7.204 1.00 14.04 119 ALA A O 1
ATOM 988 N N . TYR A 1 136 ? 40.677 45.358 -5.763 1.00 11.74 120 TYR A N 1
ATOM 989 C CA . TYR A 1 136 ? 40.612 46.385 -4.730 1.00 11.63 120 TYR A CA 1
ATOM 990 C C . TYR A 1 136 ? 42.020 46.500 -4.208 1.00 11.40 120 TYR A C 1
ATOM 991 O O . TYR A 1 136 ? 42.390 45.885 -3.206 1.00 10.45 120 TYR A O 1
ATOM 1000 N N . PRO A 1 137 ? 42.845 47.286 -4.909 1.00 11.87 121 PRO A N 1
ATOM 1001 C CA . PRO A 1 137 ? 44.257 47.379 -4.544 1.00 13.45 121 PRO A CA 1
ATOM 1002 C C . PRO A 1 137 ? 44.564 47.796 -3.136 1.00 14.49 121 PRO A C 1
ATOM 1003 O O . PRO A 1 137 ? 45.629 47.428 -2.622 1.00 16.19 121 PRO A O 1
ATOM 1007 N N . GLU A 1 138 ? 43.691 48.558 -2.502 1.00 13.08 122 GLU A N 1
ATOM 1008 C CA . GLU A 1 138 ? 43.933 48.991 -1.120 1.00 14.38 122 GLU A CA 1
ATOM 1009 C C . GLU A 1 138 ? 43.559 47.992 -0.036 1.00 12.12 122 GLU A C 1
ATOM 1010 O O . GLU A 1 138 ? 43.596 48.320 1.138 1.00 13.00 122 GLU A O 1
ATOM 1016 N N . LEU A 1 139 ? 43.206 46.769 -0.409 1.00 9.93 123 LEU A N 1
ATOM 1017 C CA . LEU A 1 139 ? 42.768 45.807 0.592 1.00 10.18 123 LEU A CA 1
ATOM 1018 C C . LEU A 1 139 ? 43.788 45.603 1.722 1.00 8.95 123 LEU A C 1
ATOM 1019 O O . LEU A 1 139 ? 43.428 45.632 2.892 1.00 8.24 123 LEU A O 1
ATOM 1024 N N . VAL A 1 140 ? 45.053 45.332 1.398 1.00 8.04 124 VAL A N 1
ATOM 1025 C CA . VAL A 1 140 ? 46.068 45.088 2.442 1.00 8.09 124 VAL A CA 1
ATOM 1026 C C . VAL A 1 140 ? 46.201 46.290 3.347 1.00 8.39 124 VAL A C 1
ATOM 1027 O O . VAL A 1 140 ? 46.181 46.154 4.543 1.00 8.80 124 VAL A O 1
ATOM 1031 N N A SER A 1 141 ? 46.287 47.468 2.740 0.60 9.23 125 SER A N 1
ATOM 1032 N N B SER A 1 141 ? 46.262 47.498 2.797 0.40 8.21 125 SER A N 1
ATOM 1033 C CA A SER A 1 141 ? 46.383 48.706 3.493 0.60 9.33 125 SER A CA 1
ATOM 1034 C CA B SER A 1 141 ? 46.374 48.673 3.668 0.40 7.66 125 SER A CA 1
ATOM 1035 C C A SER A 1 141 ? 45.255 48.808 4.513 0.60 8.95 125 SER A C 1
ATOM 1036 C C B SER A 1 141 ? 45.119 48.819 4.543 0.40 7.47 125 SER A C 1
ATOM 1037 O O A SER A 1 141 ? 45.489 49.121 5.678 0.60 9.91 125 SER A O 1
ATOM 1038 O O B SER A 1 141 ? 45.182 49.242 5.706 0.40 6.77 125 SER A O 1
ATOM 1043 N N A GLU A 1 142 ? 44.026 48.533 4.094 0.60 8.45 126 GLU A N 1
ATOM 1044 N N B GLU A 1 142 ? 43.968 48.450 3.998 0.40 7.65 126 GLU A N 1
ATOM 1045 C CA A GLU A 1 142 ? 42.896 48.637 5.023 0.60 8.94 126 GLU A CA 1
ATOM 1046 C CA B GLU A 1 142 ? 42.738 48.531 4.776 0.40 8.22 126 GLU A CA 1
ATOM 1047 C C A GLU A 1 142 ? 42.862 47.585 6.095 0.60 9.12 126 GLU A C 1
ATOM 1048 C C B GLU A 1 142 ? 42.805 47.595 5.986 0.40 8.45 126 GLU A C 1
ATOM 1049 O O A GLU A 1 142 ? 42.277 47.784 7.166 0.60 8.96 126 GLU A O 1
ATOM 1050 O O B GLU A 1 142 ? 42.261 47.917 7.044 0.40 8.91 126 GLU A O 1
ATOM 1061 N N . LEU A 1 143 ? 43.474 46.449 5.837 1.00 8.55 127 LEU A N 1
ATOM 1062 C CA . LEU A 1 143 ? 43.625 45.456 6.910 1.00 7.62 127 LEU A CA 1
ATOM 1063 C C . LEU A 1 143 ? 44.635 45.930 7.985 1.00 8.08 127 LEU A C 1
ATOM 1064 O O . LEU A 1 143 ? 44.808 45.251 8.999 1.00 9.91 127 LEU A O 1
ATOM 1069 N N . ALA A 1 144 ? 45.342 47.039 7.752 1.00 6.36 128 ALA A N 1
ATOM 1070 C CA . ALA A 1 144 ? 46.217 47.673 8.764 1.00 5.79 128 ALA A CA 1
ATOM 1071 C C . ALA A 1 144 ? 45.460 48.698 9.600 1.00 7.14 128 ALA A C 1
ATOM 1072 O O . ALA A 1 144 ? 45.987 49.234 10.558 1.00 8.21 128 ALA A O 1
ATOM 1074 N N . ASN A 1 145 ? 44.239 49.042 9.201 1.00 6.43 129 ASN A N 1
ATOM 1075 C CA . ASN A 1 145 ? 43.437 50.022 9.961 1.00 5.85 129 ASN A CA 1
ATOM 1076 C C . ASN A 1 145 ? 43.195 49.463 11.383 1.00 5.77 129 ASN A C 1
ATOM 1077 O O . ASN A 1 145 ? 42.838 48.302 11.522 1.00 6.67 129 ASN A O 1
ATOM 1082 N N . PRO A 1 146 ? 43.366 50.282 12.426 1.00 6.66 130 PRO A N 1
ATOM 1083 C CA . PRO A 1 146 ? 43.164 49.771 13.778 1.00 5.72 130 PRO A CA 1
ATOM 1084 C C . PRO A 1 146 ? 41.738 49.299 14.056 1.00 5.58 130 PRO A C 1
ATOM 1085 O O . PRO A 1 146 ? 41.519 48.504 14.953 1.00 6.52 130 PRO A O 1
ATOM 1089 N N . PHE A 1 147 ? 40.760 49.774 13.289 1.00 5.60 131 PHE A N 1
ATOM 1090 C CA . PHE A 1 147 ? 39.381 49.317 13.421 1.00 5.85 131 PHE A CA 1
ATOM 1091 C C . PHE A 1 147 ? 39.213 47.862 13.000 1.00 6.29 131 PHE A C 1
ATOM 1092 O O . PHE A 1 147 ? 38.202 47.238 13.290 1.00 7.55 131 PHE A O 1
ATOM 1108 N N . ALA A 1 149 ? 41.419 45.562 13.949 1.00 5.90 133 ALA A N 1
ATOM 1109 C CA . ALA A 1 149 ? 42.228 44.770 14.856 1.00 6.18 133 ALA A CA 1
ATOM 1110 C C . ALA A 1 149 ? 41.526 43.457 15.208 1.00 6.88 133 ALA A C 1
ATOM 1111 O O . ALA A 1 149 ? 40.297 43.353 15.209 1.00 6.93 133 ALA A O 1
ATOM 1113 N N . ILE A 1 150 ? 42.329 42.449 15.463 1.00 6.90 134 ILE A N 1
ATOM 1114 C CA . ILE A 1 150 ? 41.831 41.097 15.683 1.00 6.36 134 ILE A CA 1
ATOM 1115 C C . ILE A 1 150 ? 41.567 40.810 17.155 1.00 6.10 134 ILE A C 1
ATOM 1116 O O . ILE A 1 150 ? 42.399 41.084 18.028 1.00 7.03 134 ILE A O 1
ATOM 1121 N N . TYR A 1 151 ? 40.392 40.273 17.430 1.00 5.55 135 TYR A N 1
ATOM 1122 C CA . TYR A 1 151 ? 40.014 39.883 18.795 1.00 5.92 135 TYR A CA 1
ATOM 1123 C C . TYR A 1 151 ? 39.391 38.508 18.740 1.00 7.55 135 TYR A C 1
ATOM 1124 O O . TYR A 1 151 ? 39.078 37.997 17.658 1.00 7.72 135 TYR A O 1
ATOM 1133 N N . ASP A 1 152 ? 39.294 37.878 19.905 1.00 7.30 136 ASP A N 1
ATOM 1134 C CA . ASP A 1 152 ? 38.782 36.500 20.022 1.00 8.02 136 ASP A CA 1
ATOM 1135 C C . ASP A 1 152 ? 37.265 36.531 20.097 1.00 8.66 136 ASP A C 1
ATOM 1136 O O . ASP A 1 152 ? 36.697 36.901 21.105 1.00 8.79 136 ASP A O 1
ATOM 1141 N N . THR A 1 153 ? 36.604 36.148 19.009 1.00 8.78 137 THR A N 1
ATOM 1142 C CA . THR A 1 153 ? 35.141 36.196 18.965 1.00 9.88 137 THR A CA 1
ATOM 1143 C C . THR A 1 153 ? 34.476 35.114 19.803 1.00 10.99 137 THR A C 1
ATOM 1144 O O . THR A 1 153 ? 33.266 35.205 20.057 1.00 13.04 137 THR A O 1
ATOM 1148 N N . ASP A 1 154 ? 35.241 34.122 20.232 1.00 10.41 138 ASP A N 1
ATOM 1149 C CA . ASP A 1 154 ? 34.712 33.034 21.058 1.00 11.61 138 ASP A CA 1
ATOM 1150 C C . ASP A 1 154 ? 34.873 33.341 22.553 1.00 11.34 138 ASP A C 1
ATOM 1151 O O . ASP A 1 154 ? 34.372 32.585 23.395 1.00 13.62 138 ASP A O 1
ATOM 1156 N N . ALA A 1 155 ? 35.552 34.436 22.881 1.00 10.93 139 ALA A N 1
ATOM 1157 C CA . ALA A 1 155 ? 35.730 34.832 24.296 1.00 10.88 139 ALA A CA 1
ATOM 1158 C C . ALA A 1 155 ? 34.339 35.025 24.880 1.00 12.41 139 ALA A C 1
ATOM 1159 O O . ALA A 1 155 ? 33.442 35.579 24.228 1.00 13.69 139 ALA A O 1
ATOM 1161 N N . LYS A 1 156 ? 34.153 34.599 26.120 1.00 14.24 140 LYS A N 1
ATOM 1162 C CA . LYS A 1 156 ? 32.817 34.666 26.705 1.00 14.69 140 LYS A CA 1
ATOM 1163 C C . LYS A 1 156 ? 32.393 36.066 27.171 1.00 16.02 140 LYS A C 1
ATOM 1164 O O . LYS A 1 156 ? 31.206 36.346 27.392 1.00 19.98 140 LYS A O 1
ATOM 1170 N N . SER A 1 157 ? 33.337 36.965 27.254 1.00 14.87 141 SER A N 1
ATOM 1171 C CA . SER A 1 157 ? 33.062 38.308 27.719 1.00 15.34 141 SER A CA 1
ATOM 1172 C C . SER A 1 157 ? 32.515 39.192 26.595 1.00 15.55 141 SER A C 1
ATOM 1173 O O . SER A 1 157 ? 32.636 38.862 25.416 1.00 16.35 141 SER A O 1
ATOM 1176 N N . ASP A 1 158 ? 31.918 40.317 26.983 1.00 14.63 142 ASP A N 1
ATOM 1177 C CA . ASP A 1 158 ? 31.391 41.284 26.028 1.00 13.69 142 ASP A CA 1
ATOM 1178 C C . ASP A 1 158 ? 32.557 42.037 25.380 1.00 12.45 142 ASP A C 1
ATOM 1179 O O . ASP A 1 158 ? 33.323 42.716 26.045 1.00 11.19 142 ASP A O 1
ATOM 1184 N N . VAL A 1 159 ? 32.662 41.921 24.071 1.00 11.28 143 VAL A N 1
ATOM 1185 C CA . VAL A 1 159 ? 33.722 42.565 23.296 1.00 10.28 143 VAL A CA 1
ATOM 1186 C C . VAL A 1 159 ? 33.665 44.094 23.421 1.00 9.66 143 VAL A C 1
ATOM 1187 O O . VAL A 1 159 ? 34.672 44.786 23.214 1.00 8.87 143 VAL A O 1
ATOM 1191 N N . ASN A 1 160 ? 32.489 44.623 23.754 1.00 10.89 144 ASN A N 1
ATOM 1192 C CA . ASN A 1 160 ? 32.355 46.072 23.950 1.00 10.55 144 ASN A CA 1
ATOM 1193 C C . ASN A 1 160 ? 32.933 46.548 25.280 1.00 9.93 144 ASN A C 1
ATOM 1194 O O . ASN A 1 160 ? 33.061 47.756 25.511 1.00 9.57 144 ASN A O 1
ATOM 1199 N N . GLN A 1 161 ? 33.234 45.605 26.176 1.00 10.21 145 GLN A N 1
ATOM 1200 C CA . GLN A 1 161 ? 33.697 45.889 27.520 1.00 11.57 145 GLN A CA 1
ATOM 1201 C C . GLN A 1 161 ? 35.133 45.426 27.769 1.00 10.67 145 GLN A C 1
ATOM 1202 O O . GLN A 1 161 ? 35.970 46.199 28.212 1.00 12.01 145 GLN A O 1
ATOM 1208 N N . THR A 1 162 ? 35.395 44.157 27.482 1.00 10.82 146 THR A N 1
ATOM 1209 C CA . THR A 1 162 ? 36.721 43.568 27.680 1.00 10.26 146 THR A CA 1
ATOM 1210 C C . THR A 1 162 ? 37.100 42.708 26.490 1.00 8.95 146 THR A C 1
ATOM 1211 O O . THR A 1 162 ? 37.132 41.482 26.566 1.00 9.83 146 THR A O 1
ATOM 1215 N N . PRO A 1 163 ? 37.373 43.355 25.345 1.00 7.83 147 PRO A N 1
ATOM 1216 C CA . PRO A 1 163 ? 37.784 42.556 24.206 1.00 6.85 147 PRO A CA 1
ATOM 1217 C C . PRO A 1 163 ? 39.113 41.846 24.512 1.00 7.33 147 PRO A C 1
ATOM 1218 O O . PRO A 1 163 ? 39.942 42.382 25.258 1.00 8.56 147 PRO A O 1
ATOM 1222 N N . VAL A 1 164 ? 39.303 40.673 23.909 1.00 6.95 148 VAL A N 1
ATOM 1223 C CA . VAL A 1 164 ? 40.528 39.894 24.068 1.00 7.25 148 VAL A CA 1
ATOM 1224 C C . VAL A 1 164 ? 41.299 39.991 22.756 1.00 7.57 148 VAL A C 1
ATOM 1225 O O . VAL A 1 164 ? 40.855 39.516 21.728 1.00 8.22 148 VAL A O 1
ATOM 1229 N N . GLY A 1 165 ? 42.452 40.636 22.825 1.00 7.41 149 GLY A N 1
ATOM 1230 C CA . GLY A 1 165 ? 43.322 40.810 21.685 1.00 7.33 149 GLY A CA 1
ATOM 1231 C C . GLY A 1 165 ? 44.607 40.024 21.834 1.00 7.06 149 GLY A C 1
ATOM 1232 O O . GLY A 1 165 ? 44.756 39.166 22.712 1.00 8.00 149 GLY A O 1
ATOM 1233 N N . THR A 1 166 ? 45.537 40.296 20.930 1.00 7.49 150 THR A N 1
ATOM 1234 C CA . THR A 1 166 ? 46.846 39.702 20.912 1.00 8.12 150 THR A CA 1
ATOM 1235 C C . THR A 1 166 ? 47.928 40.685 21.393 1.00 7.17 150 THR A C 1
ATOM 1236 O O . THR A 1 166 ? 49.100 40.321 21.432 1.00 7.63 150 THR A O 1
ATOM 1240 N N . GLY A 1 167 ? 47.561 41.924 21.722 1.00 6.31 151 GLY A N 1
ATOM 1241 C CA . GLY A 1 167 ? 48.509 42.936 22.157 1.00 6.19 151 GLY A CA 1
ATOM 1242 C C . GLY A 1 167 ? 49.190 42.665 23.473 1.00 6.87 151 GLY A C 1
ATOM 1243 O O . GLY A 1 167 ? 48.809 41.751 24.212 1.00 6.67 151 GLY A O 1
ATOM 1244 N N . PRO A 1 168 ? 50.201 43.479 23.803 1.00 7.74 152 PRO A N 1
ATOM 1245 C CA . PRO A 1 168 ? 50.984 43.270 25.024 1.00 8.93 152 PRO A CA 1
ATOM 1246 C C . PRO A 1 168 ? 50.250 43.531 26.348 1.00 7.82 152 PRO A C 1
ATOM 1247 O O . PRO A 1 168 ? 50.709 43.076 27.390 1.00 9.22 152 PRO A O 1
ATOM 1251 N N . TYR A 1 169 ? 49.131 44.265 26.309 1.00 7.21 153 TYR A N 1
ATOM 1252 C CA . TYR A 1 169 ? 48.395 44.604 27.533 1.00 7.25 153 TYR A CA 1
ATOM 1253 C C . TYR A 1 169 ? 46.934 44.237 27.418 1.00 7.41 153 TYR A C 1
ATOM 1254 O O . TYR A 1 169 ? 46.237 44.738 26.542 1.00 8.33 153 TYR A O 1
ATOM 1263 N N . GLN A 1 170 ? 46.483 43.343 28.303 1.00 7.45 154 GLN A N 1
ATOM 1264 C CA . GLN A 1 170 ? 45.090 42.903 28.297 1.00 8.19 154 GLN A CA 1
ATOM 1265 C C . GLN A 1 170 ? 44.189 43.828 29.104 1.00 8.28 154 GLN A C 1
ATOM 1266 O O . GLN A 1 170 ? 44.523 44.169 30.227 1.00 7.93 154 GLN A O 1
ATOM 1272 N N . ILE A 1 171 ? 43.057 44.227 28.519 1.00 6.93 155 ILE A N 1
ATOM 1273 C CA . ILE A 1 171 ? 42.038 44.998 29.210 1.00 7.44 155 ILE A CA 1
ATOM 1274 C C . ILE A 1 171 ? 41.403 44.107 30.263 1.00 8.44 155 ILE A C 1
ATOM 1275 O O . ILE A 1 171 ? 40.828 43.043 29.932 1.00 8.52 155 ILE A O 1
ATOM 1280 N N . LYS A 1 172 ? 41.569 44.486 31.525 1.00 8.48 156 LYS A N 1
ATOM 1281 C CA . LYS A 1 172 ? 41.059 43.730 32.652 1.00 9.08 156 LYS A CA 1
ATOM 1282 C C . LYS A 1 172 ? 39.831 44.358 33.279 1.00 9.59 156 LYS A C 1
ATOM 1283 O O . LYS A 1 172 ? 39.071 43.661 33.967 1.00 11.99 156 LYS A O 1
ATOM 1289 N N . ASP A 1 173 ? 39.690 45.671 33.149 1.00 9.47 157 ASP A N 1
ATOM 1290 C CA . ASP A 1 173 ? 38.528 46.383 33.683 1.00 9.34 157 ASP A CA 1
ATOM 1291 C C . ASP A 1 173 ? 38.249 47.598 32.841 1.00 8.79 157 ASP A C 1
ATOM 1292 O O . ASP A 1 173 ? 39.181 48.289 32.412 1.00 9.11 157 ASP A O 1
ATOM 1297 N N . TYR A 1 174 ? 36.974 47.851 32.580 1.00 7.90 158 TYR A N 1
ATOM 1298 C CA . TYR A 1 174 ? 36.554 49.032 31.859 1.00 8.57 158 TYR A CA 1
ATOM 1299 C C . TYR A 1 174 ? 35.365 49.683 32.539 1.00 9.44 158 TYR A C 1
ATOM 1300 O O . TYR A 1 174 ? 34.330 49.037 32.766 1.00 11.36 158 TYR A O 1
ATOM 1309 N N . LYS A 1 175 ? 35.539 50.948 32.898 1.00 10.34 159 LYS A N 1
ATOM 1310 C CA . LYS A 1 175 ? 34.475 51.768 33.462 1.00 11.67 159 LYS A CA 1
ATOM 1311 C C . LYS A 1 175 ? 34.083 52.661 32.315 1.00 10.86 159 LYS A C 1
ATOM 1312 O O . LYS A 1 175 ? 34.834 53.573 31.918 1.00 10.54 159 LYS A O 1
ATOM 1318 N N . GLN A 1 176 ? 32.937 52.355 31.725 1.00 11.34 160 GLN A N 1
ATOM 1319 C CA . GLN A 1 176 ? 32.545 53.001 30.480 1.00 11.29 160 GLN A CA 1
ATOM 1320 C C . GLN A 1 176 ? 32.725 54.523 30.466 1.00 10.60 160 GLN A C 1
ATOM 1321 O O . GLN A 1 176 ? 32.302 55.218 31.370 1.00 10.53 160 GLN A O 1
ATOM 1327 N N . SER A 1 177 ? 33.359 55.008 29.397 1.00 10.43 161 SER A N 1
ATOM 1328 C CA . SER A 1 177 ? 33.634 56.420 29.159 1.00 10.24 161 SER A CA 1
ATOM 1329 C C . SER A 1 177 ? 34.559 57.092 30.169 1.00 9.39 161 SER A C 1
ATOM 1330 O O . SER A 1 177 ? 34.705 58.310 30.141 1.00 10.04 161 SER A O 1
ATOM 1333 N N A ARG A 1 178 ? 35.165 56.313 31.069 0.50 8.86 162 ARG A N 1
ATOM 1334 N N B ARG A 1 178 ? 35.241 56.307 31.003 0.50 8.84 162 ARG A N 1
ATOM 1335 C CA A ARG A 1 178 ? 35.976 56.879 32.149 0.50 9.19 162 ARG A CA 1
ATOM 1336 C CA B ARG A 1 178 ? 36.098 56.863 32.051 0.50 9.23 162 ARG A CA 1
ATOM 1337 C C A ARG A 1 178 ? 37.374 56.321 32.334 0.50 9.13 162 ARG A C 1
ATOM 1338 C C B ARG A 1 178 ? 37.483 56.254 32.233 0.50 9.07 162 ARG A C 1
ATOM 1339 O O A ARG A 1 178 ? 38.315 57.099 32.503 0.50 9.70 162 ARG A O 1
ATOM 1340 O O B ARG A 1 178 ? 38.482 56.968 32.102 0.50 9.97 162 ARG A O 1
ATOM 1355 N N A LYS A 1 179 ? 37.529 54.999 32.306 0.50 8.20 163 LYS A N 1
ATOM 1356 N N B LYS A 1 179 ? 37.548 54.952 32.517 0.50 8.62 163 LYS A N 1
ATOM 1357 C CA A LYS A 1 179 ? 38.813 54.431 32.651 0.50 9.16 163 LYS A CA 1
ATOM 1358 C CA B LYS A 1 179 ? 38.812 54.325 32.904 0.50 8.88 163 LYS A CA 1
ATOM 1359 C C A LYS A 1 179 ? 38.967 52.997 32.187 0.50 8.29 163 LYS A C 1
ATOM 1360 C C B LYS A 1 179 ? 39.012 52.920 32.375 0.50 8.19 163 LYS A C 1
ATOM 1361 O O A LYS A 1 179 ? 38.015 52.231 32.187 0.50 9.16 163 LYS A O 1
ATOM 1362 O O B LYS A 1 179 ? 38.132 52.078 32.541 0.50 9.32 163 LYS A O 1
ATOM 1373 N N . ILE A 1 180 ? 40.181 52.675 31.783 1.00 7.87 164 ILE A N 1
ATOM 1374 C CA . ILE A 1 180 ? 40.529 51.329 31.295 1.00 7.24 164 ILE A CA 1
ATOM 1375 C C . ILE A 1 180 ? 41.741 50.867 32.131 1.00 9.27 164 ILE A C 1
ATOM 1376 O O . ILE A 1 180 ? 42.742 51.595 32.244 1.00 9.59 164 ILE A O 1
ATOM 1381 N N . SER A 1 181 ? 41.643 49.666 32.684 1.00 8.82 165 SER A N 1
ATOM 1382 C CA . SER A 1 181 ? 42.739 49.068 33.438 1.00 8.54 165 SER A CA 1
ATOM 1383 C C . SER A 1 181 ? 43.264 47.903 32.629 1.00 7.75 165 SER A C 1
ATOM 1384 O O . SER A 1 181 ? 42.482 47.011 32.227 1.00 8.58 165 SER A O 1
ATOM 1387 N N . LEU A 1 182 ? 44.579 47.899 32.374 1.00 7.69 166 LEU A N 1
ATOM 1388 C CA . LEU A 1 182 ? 45.221 46.850 31.613 1.00 7.60 166 LEU A CA 1
ATOM 1389 C C . LEU A 1 182 ? 46.378 46.213 32.372 1.00 8.27 166 LEU A C 1
ATOM 1390 O O . LEU A 1 182 ? 47.050 46.870 33.155 1.00 9.28 166 LEU A O 1
ATOM 1395 N N . SER A 1 183 ? 46.606 44.937 32.105 1.00 8.18 167 SER A N 1
ATOM 1396 C CA . SER A 1 183 ? 47.703 44.219 32.701 1.00 9.61 167 SER A CA 1
ATOM 1397 C C . SER A 1 183 ? 48.591 43.551 31.657 1.00 10.42 167 SER A C 1
ATOM 1398 O O . SER A 1 183 ? 48.134 43.095 30.624 1.00 9.80 167 SER A O 1
ATOM 1401 N N . ASN A 1 184 ? 49.868 43.441 31.996 1.00 9.92 168 ASN A N 1
ATOM 1402 C CA . ASN A 1 184 ? 50.858 42.789 31.158 1.00 10.54 168 ASN A CA 1
ATOM 1403 C C . ASN A 1 184 ? 50.410 41.371 30.752 1.00 9.90 168 ASN A C 1
ATOM 1404 O O . ASN A 1 184 ? 50.028 40.562 31.610 1.00 12.17 168 ASN A O 1
ATOM 1409 N N . PHE A 1 185 ? 50.445 41.077 29.451 1.00 9.06 169 PHE A N 1
ATOM 1410 C CA . PHE A 1 185 ? 50.206 39.758 28.913 1.00 10.13 169 PHE A CA 1
ATOM 1411 C C . PHE A 1 185 ? 51.609 39.164 28.710 1.00 10.53 169 PHE A C 1
ATOM 1412 O O . PHE A 1 185 ? 52.313 39.488 27.739 1.00 11.40 169 PHE A O 1
ATOM 1420 N N . LYS A 1 186 ? 52.017 38.316 29.647 1.00 12.64 170 LYS A N 1
ATOM 1421 C CA . LYS A 1 186 ? 53.403 37.839 29.680 1.00 13.06 170 LYS A CA 1
ATOM 1422 C C . LYS A 1 186 ? 53.863 37.017 28.482 1.00 14.12 170 LYS A C 1
ATOM 1423 O O . LYS A 1 186 ? 55.057 36.986 28.176 1.00 16.28 170 LYS A O 1
ATOM 1429 N N . ASP A 1 187 ? 52.925 36.387 27.793 1.00 13.22 171 ASP A N 1
ATOM 1430 C CA . ASP A 1 187 ? 53.246 35.577 26.632 1.00 13.99 171 ASP A CA 1
ATOM 1431 C C . ASP A 1 187 ? 53.068 36.311 25.293 1.00 12.54 171 ASP A C 1
ATOM 1432 O O . ASP A 1 187 ? 52.962 35.688 24.250 1.00 13.18 171 ASP A O 1
ATOM 1437 N N . TYR A 1 188 ? 53.057 37.632 25.337 1.00 10.83 172 TYR A N 1
ATOM 1438 C CA . TYR A 1 188 ? 52.935 38.442 24.124 1.00 10.39 172 TYR A CA 1
ATOM 1439 C C . TYR A 1 188 ? 53.965 37.968 23.090 1.00 10.41 172 TYR A C 1
ATOM 1440 O O . TYR A 1 188 ? 55.135 37.737 23.397 1.00 11.39 172 TYR A O 1
ATOM 1449 N N . TRP A 1 189 ? 53.544 37.865 21.842 1.00 11.11 173 TRP A N 1
ATOM 1450 C CA . TRP A 1 189 ? 54.382 37.260 20.811 1.00 11.45 173 TRP A CA 1
ATOM 1451 C C . TRP A 1 189 ? 55.734 37.904 20.511 1.00 13.03 173 TRP A C 1
ATOM 1452 O O . TRP A 1 189 ? 56.706 37.189 20.225 1.00 14.59 173 TRP A O 1
ATOM 1463 N N . GLN A 1 190 ? 55.822 39.221 20.586 1.00 13.78 174 GLN A N 1
ATOM 1464 C CA . GLN A 1 190 ? 57.069 39.929 20.205 1.00 16.52 174 GLN A CA 1
ATOM 1465 C C . GLN A 1 190 ? 58.138 40.069 21.242 1.00 18.48 174 GLN A C 1
ATOM 1466 O O . GLN A 1 190 ? 59.329 40.258 20.917 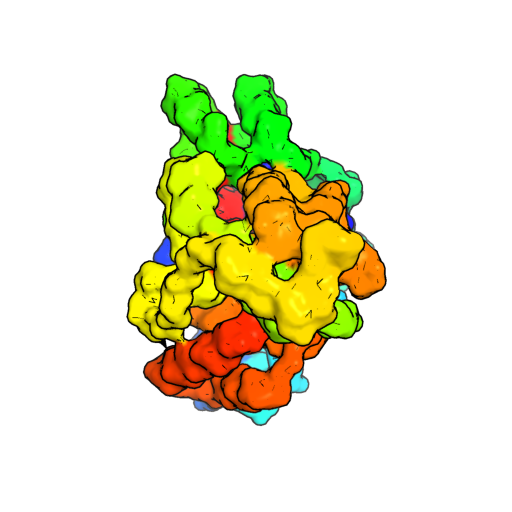1.00 21.15 174 GLN A O 1
ATOM 1472 N N . GLY A 1 191 ? 57.738 39.997 22.488 1.00 17.81 175 GLY A N 1
ATOM 1473 C CA . GLY A 1 191 ? 58.673 40.179 23.575 1.00 17.61 175 GLY A CA 1
ATOM 1474 C C . GLY A 1 191 ? 57.886 40.254 24.858 1.00 16.95 175 GLY A C 1
ATOM 1475 O O . GLY A 1 191 ? 56.657 40.421 24.829 1.00 14.83 175 GLY A O 1
ATOM 1476 N N . LYS A 1 192 ? 58.561 40.144 25.990 1.00 16.65 176 LYS A N 1
ATOM 1477 C CA . LYS A 1 192 ? 57.864 40.200 27.271 1.00 16.65 176 LYS A CA 1
ATOM 1478 C C . LYS A 1 192 ? 57.629 41.679 27.503 1.00 14.37 176 LYS A C 1
ATOM 1479 O O . LYS A 1 192 ? 58.580 42.450 27.502 1.00 15.29 176 LYS A O 1
ATOM 1485 N N . PRO A 1 193 ? 56.350 42.116 27.607 1.00 12.14 177 PRO A N 1
ATOM 1486 C CA . PRO A 1 193 ? 56.105 43.558 27.763 1.00 11.69 177 PRO A CA 1
ATOM 1487 C C . PRO A 1 193 ? 56.791 44.113 29.007 1.00 12.78 177 PRO A C 1
ATOM 1488 O O . PRO A 1 193 ? 56.928 43.409 30.007 1.00 13.90 177 PRO A O 1
ATOM 1492 N N . LYS A 1 194 ? 57.192 45.378 28.941 1.00 13.39 178 LYS A N 1
ATOM 1493 C CA . LYS A 1 194 ? 57.998 45.977 30.011 1.00 14.75 178 LYS A CA 1
ATOM 1494 C C . LYS A 1 194 ? 57.247 46.597 31.196 1.00 15.61 178 LYS A C 1
ATOM 1495 O O . LYS A 1 194 ? 57.850 46.819 32.261 1.00 19.62 178 LYS A O 1
ATOM 1501 N N . LEU A 1 195 ? 55.948 46.846 31.062 1.00 13.46 179 LEU A N 1
ATOM 1502 C CA . LEU A 1 195 ? 55.186 47.409 32.172 1.00 14.10 179 LEU A CA 1
ATOM 1503 C C . LEU A 1 195 ? 54.361 46.317 32.841 1.00 13.83 179 LEU A C 1
ATOM 1504 O O . LEU A 1 195 ? 54.034 45.316 32.219 1.00 14.86 179 LEU A O 1
ATOM 1509 N N . ASP A 1 196 ? 54.008 46.531 34.101 1.00 13.81 180 ASP A N 1
ATOM 1510 C CA . ASP A 1 196 ? 53.156 45.615 34.846 1.00 14.47 180 ASP A CA 1
ATOM 1511 C C . ASP A 1 196 ? 51.684 45.949 34.586 1.00 13.21 180 ASP A C 1
ATOM 1512 O O . ASP A 1 196 ? 50.879 45.062 34.329 1.00 13.50 180 ASP A O 1
ATOM 1517 N N . HIS A 1 197 ? 51.336 47.230 34.698 1.00 12.08 181 HIS A N 1
ATOM 1518 C CA . HIS A 1 197 ? 49.969 47.648 34.493 1.00 11.07 181 HIS A CA 1
ATOM 1519 C C . HIS A 1 197 ? 49.916 48.989 33.796 1.00 11.47 181 HIS A C 1
ATOM 1520 O O . HIS A 1 197 ? 50.851 49.783 33.850 1.00 12.18 181 HIS A O 1
ATOM 1527 N N . ILE A 1 198 ? 48.776 49.233 33.177 1.00 10.29 182 ILE A N 1
ATOM 1528 C CA . ILE A 1 198 ? 48.487 50.533 32.543 1.00 10.12 182 ILE A CA 1
ATOM 1529 C C . ILE A 1 198 ? 47.094 50.928 33.003 1.00 10.57 182 ILE A C 1
ATOM 1530 O O . ILE A 1 198 ? 46.194 50.113 33.035 1.00 11.42 182 ILE A O 1
ATOM 1535 N N . THR A 1 199 ? 46.925 52.202 33.331 1.00 9.54 183 THR A N 1
ATOM 1536 C CA . THR A 1 199 ? 45.615 52.749 33.682 1.00 10.02 183 THR A CA 1
ATOM 1537 C C . THR A 1 199 ? 45.389 53.929 32.741 1.00 10.18 183 THR A C 1
ATOM 1538 O O . THR A 1 199 ? 46.196 54.879 32.741 1.00 11.06 183 THR A O 1
ATOM 1542 N N . VAL A 1 200 ? 44.327 53.873 31.938 1.00 8.73 184 VAL A N 1
ATOM 1543 C CA . VAL A 1 200 ? 43.999 54.923 30.999 1.00 8.76 184 VAL A CA 1
ATOM 1544 C C . VAL A 1 200 ? 42.770 55.642 31.525 1.00 9.28 184 VAL A C 1
ATOM 1545 O O . VAL A 1 200 ? 41.762 55.012 31.815 1.00 10.86 184 VAL A O 1
ATOM 1549 N N A THR A 1 201 ? 42.865 56.945 31.718 0.60 9.31 185 THR A N 1
ATOM 1550 N N B THR A 1 201 ? 42.863 56.963 31.678 0.40 9.11 185 THR A N 1
ATOM 1551 C CA A THR A 1 201 ? 41.687 57.707 32.113 0.60 9.94 185 THR A CA 1
ATOM 1552 C CA B THR A 1 201 ? 41.753 57.789 32.192 0.40 9.17 185 THR A CA 1
ATOM 1553 C C A THR A 1 201 ? 41.430 58.741 31.023 0.60 9.54 185 THR A C 1
ATOM 1554 C C B THR A 1 201 ? 41.418 58.897 31.198 0.40 9.32 185 THR A C 1
ATOM 1555 O O A THR A 1 201 ? 42.356 59.249 30.386 0.60 9.76 185 THR A O 1
ATOM 1556 O O B THR A 1 201 ? 42.290 59.697 30.869 0.40 8.96 185 THR A O 1
ATOM 1563 N N . TYR A 1 202 ? 40.161 58.976 30.757 1.00 9.07 186 TYR A N 1
ATOM 1564 C CA . TYR A 1 202 ? 39.760 59.998 29.805 1.00 8.38 186 TYR A CA 1
ATOM 1565 C C . TYR A 1 202 ? 39.628 61.361 30.464 1.00 9.22 186 TYR A C 1
ATOM 1566 O O . TYR A 1 202 ? 39.129 61.508 31.580 1.00 10.89 186 TYR A O 1
ATOM 1575 N N . GLN A 1 203 ? 40.085 62.376 29.737 1.00 9.58 187 GLN A N 1
ATOM 1576 C CA . GLN A 1 203 ? 40.009 63.758 30.165 1.00 9.57 187 GLN A CA 1
ATOM 1577 C C . GLN A 1 203 ? 39.920 64.563 28.894 1.00 10.19 187 GLN A C 1
ATOM 1578 O O . GLN A 1 203 ? 40.864 64.586 28.118 1.00 11.52 187 GLN A O 1
ATOM 1584 N N . GLU A 1 204 ? 38.807 65.247 28.673 1.00 9.98 188 GLU A N 1
ATOM 1585 C CA . GLU A 1 204 ? 38.638 65.958 27.415 1.00 10.50 188 GLU A CA 1
ATOM 1586 C C . GLU A 1 204 ? 39.368 67.273 27.335 1.00 10.37 188 GLU A C 1
ATOM 1587 O O . GLU A 1 204 ? 39.712 67.696 26.239 1.00 10.36 188 GLU A O 1
ATOM 1593 N N . ASP A 1 205 ? 39.575 67.927 28.470 1.00 10.82 189 ASP A N 1
ATOM 1594 C CA . ASP A 1 205 ? 40.223 69.249 28.509 1.00 12.09 189 ASP A CA 1
ATOM 1595 C C . ASP A 1 205 ? 41.741 69.084 28.520 1.00 11.76 189 ASP A C 1
ATOM 1596 O O . ASP A 1 205 ? 42.320 68.515 29.453 1.00 10.99 189 ASP A O 1
ATOM 1601 N N . GLY A 1 206 ? 42.388 69.575 27.474 1.00 11.72 190 GLY A N 1
ATOM 1602 C CA . GLY A 1 206 ? 43.845 69.492 27.357 1.00 12.15 190 GLY A CA 1
ATOM 1603 C C . GLY A 1 206 ? 44.602 70.191 28.468 1.00 13.13 190 GLY A C 1
ATOM 1604 O O . GLY A 1 206 ? 45.704 69.758 28.829 1.00 13.41 190 GLY A O 1
ATOM 1605 N N . ASN A 1 207 ? 44.062 71.305 28.960 1.00 13.47 191 ASN A N 1
ATOM 1606 C CA . ASN A 1 207 ? 44.710 71.998 30.073 1.00 14.81 191 ASN A CA 1
ATOM 1607 C C . ASN A 1 207 ? 44.711 71.114 31.320 1.00 14.61 191 ASN A C 1
ATOM 1608 O O . ASN A 1 207 ? 45.693 71.122 32.081 1.00 15.22 191 ASN A O 1
ATOM 1613 N N . ASN A 1 208 ? 43.624 70.367 31.532 1.00 14.22 192 ASN A N 1
ATOM 1614 C CA . ASN A 1 208 ? 43.560 69.419 32.642 1.00 14.16 192 ASN A CA 1
ATOM 1615 C C . ASN A 1 208 ? 44.543 68.255 32.410 1.00 12.26 192 ASN A C 1
ATOM 1616 O O . ASN A 1 208 ? 45.187 67.796 33.355 1.00 12.06 192 ASN A O 1
ATOM 1621 N N . ARG A 1 209 ? 44.670 67.766 31.170 1.00 12.69 193 ARG A N 1
ATOM 1622 C CA . ARG A 1 209 ? 45.652 66.706 30.895 1.00 11.67 193 ARG A CA 1
ATOM 1623 C C . ARG A 1 209 ? 47.066 67.176 31.249 1.00 12.72 193 ARG A C 1
ATOM 1624 O O . ARG A 1 209 ? 47.829 66.421 31.832 1.00 12.80 193 ARG A O 1
ATOM 1632 N N . VAL A 1 210 ? 47.410 68.424 30.915 1.00 13.61 194 VAL A N 1
ATOM 1633 C CA . VAL A 1 210 ? 48.743 68.945 31.242 1.00 13.61 194 VAL A CA 1
ATOM 1634 C C . VAL A 1 210 ? 48.914 69.051 32.768 1.00 14.30 194 VAL A C 1
ATOM 1635 O O . VAL A 1 210 ? 49.960 68.670 33.322 1.00 14.04 194 VAL A O 1
ATOM 1639 N N . ARG A 1 211 ? 47.903 69.569 33.457 1.00 14.02 195 ARG A N 1
ATOM 1640 C CA . ARG A 1 211 ? 47.970 69.626 34.925 1.00 15.97 195 ARG A CA 1
ATOM 1641 C C . ARG A 1 211 ? 48.169 68.238 35.540 1.00 15.10 195 ARG A C 1
ATOM 1642 O O . ARG A 1 211 ? 48.942 68.075 36.479 1.00 14.92 195 ARG A O 1
ATOM 1650 N N . ASN A 1 212 ? 47.475 67.238 34.999 1.00 14.64 196 ASN A N 1
ATOM 1651 C CA . ASN A 1 212 ? 47.622 65.857 35.463 1.00 14.42 196 ASN A CA 1
ATOM 1652 C C . ASN A 1 212 ? 49.057 65.364 35.299 1.00 14.48 196 ASN A C 1
ATOM 1653 O O . ASN A 1 212 ? 49.573 64.679 36.155 1.00 15.15 196 ASN A O 1
ATOM 1658 N N . LEU A 1 213 ? 49.697 65.708 34.189 1.00 13.92 197 LEU A N 1
ATOM 1659 C CA . LEU A 1 213 ? 51.082 65.335 33.952 1.00 14.04 197 LEU A CA 1
ATOM 1660 C C . LEU A 1 213 ? 52.011 66.046 34.946 1.00 16.26 197 LEU A C 1
ATOM 1661 O O . LEU A 1 213 ? 52.925 65.441 35.514 1.00 16.75 197 LEU A O 1
ATOM 1666 N N . GLU A 1 214 ? 51.767 67.340 35.126 1.00 17.54 198 GLU A N 1
ATOM 1667 C CA . GLU A 1 214 ? 52.543 68.189 36.041 1.00 19.77 198 GLU A CA 1
ATOM 1668 C C . GLU A 1 214 ? 52.405 67.749 37.502 1.00 20.25 198 GLU A C 1
ATOM 1669 O O . GLU A 1 214 ? 53.357 67.864 38.274 1.00 22.65 198 GLU A O 1
ATOM 1675 N N . SER A 1 215 ? 51.234 67.273 37.901 1.00 18.97 199 SER A N 1
ATOM 1676 C CA . SER A 1 215 ? 51.040 66.800 39.284 1.00 20.55 199 SER A CA 1
ATOM 1677 C C . SER A 1 215 ? 51.392 65.310 39.481 1.00 19.80 199 SER A C 1
ATOM 1678 O O . SER A 1 215 ? 51.240 64.771 40.580 1.00 21.01 199 SER A O 1
ATOM 1681 N N . GLN A 1 216 ? 51.855 64.659 38.414 1.00 18.72 200 GLN A N 1
ATOM 1682 C CA . GLN A 1 216 ? 52.190 63.230 38.393 1.00 18.39 200 GLN A CA 1
ATOM 1683 C C . GLN A 1 216 ? 50.968 62.315 38.585 1.00 17.15 200 GLN A C 1
ATOM 1684 O O . GLN A 1 216 ? 51.117 61.144 38.943 1.00 17.65 200 GLN A O 1
ATOM 1690 N N . LYS A 1 217 ? 49.764 62.837 38.371 1.00 17.48 201 LYS A N 1
ATOM 1691 C CA . LYS A 1 217 ? 48.557 62.002 38.415 1.00 18.06 201 LYS A CA 1
ATOM 1692 C C . LYS A 1 217 ? 48.634 61.085 37.194 1.00 17.98 201 LYS A C 1
ATOM 1693 O O . LYS A 1 217 ? 48.194 59.928 37.222 1.00 18.59 201 LYS A O 1
ATOM 1699 N N . ASP A 1 218 ? 49.160 61.646 36.103 1.00 15.99 202 ASP A N 1
ATOM 1700 C CA . ASP A 1 218 ? 49.395 60.899 34.884 1.00 14.83 202 ASP A CA 1
ATOM 1701 C C . ASP A 1 218 ? 50.847 61.031 34.443 1.00 13.24 202 ASP A C 1
ATOM 1702 O O . ASP A 1 218 ? 51.547 61.977 34.826 1.00 15.01 202 ASP A O 1
ATOM 1707 N N . ASP A 1 219 ? 51.293 60.047 33.672 1.00 11.58 203 ASP A N 1
ATOM 1708 C CA . ASP A 1 219 ? 52.685 59.940 33.222 1.00 12.72 203 ASP A CA 1
ATOM 1709 C C . ASP A 1 219 ? 52.866 60.200 31.747 1.00 11.09 203 ASP A C 1
ATOM 1710 O O . ASP A 1 219 ? 53.980 60.429 31.292 1.00 12.24 203 ASP A O 1
ATOM 1715 N N . LEU A 1 220 ? 51.775 60.097 30.971 1.00 10.57 204 LEU A N 1
ATOM 1716 C CA . LEU A 1 220 ? 51.809 60.241 29.542 1.00 10.71 204 LEU A CA 1
ATOM 1717 C C . LEU A 1 220 ? 50.463 60.792 29.087 1.00 10.63 204 LEU A C 1
ATOM 1718 O O . LEU A 1 220 ? 49.406 60.319 29.498 1.00 9.84 204 LEU A O 1
ATOM 1723 N N . ILE A 1 221 ? 50.506 61.823 28.258 1.00 10.02 205 ILE A N 1
ATOM 1724 C CA . ILE A 1 221 ? 49.290 62.444 27.723 1.00 9.61 205 ILE A CA 1
ATOM 1725 C C . ILE A 1 221 ? 49.415 62.732 26.224 1.00 9.41 205 ILE A C 1
ATOM 1726 O O . ILE A 1 221 ? 50.514 62.945 25.699 1.00 11.48 205 ILE A O 1
ATOM 1731 N N . THR A 1 222 ? 48.281 62.728 25.530 1.00 10.44 206 THR A N 1
ATOM 1732 C CA . THR A 1 222 ? 48.264 63.060 24.120 1.00 10.45 206 THR A CA 1
ATOM 1733 C C . THR A 1 222 ? 47.478 64.354 23.937 1.00 10.82 206 THR A C 1
ATOM 1734 O O . THR A 1 222 ? 46.821 64.857 24.874 1.00 10.72 206 THR A O 1
ATOM 1738 N N . ASP A 1 223 ? 47.591 64.897 22.731 1.00 10.89 207 ASP A N 1
ATOM 1739 C CA . ASP A 1 223 ? 46.876 66.110 22.349 1.00 9.95 207 ASP A CA 1
ATOM 1740 C C . ASP A 1 223 ? 47.106 67.292 23.274 1.00 11.16 207 ASP A C 1
ATOM 1741 O O . ASP A 1 223 ? 46.196 67.920 23.813 1.00 11.56 207 ASP A O 1
ATOM 1746 N N . VAL A 1 224 ? 48.380 67.567 23.471 1.00 10.99 208 VAL A N 1
ATOM 1747 C CA . VAL A 1 224 ? 48.808 68.663 24.318 1.00 11.96 208 VAL A CA 1
ATOM 1748 C C . VAL A 1 224 ? 48.389 69.990 23.671 1.00 12.08 208 VAL A C 1
ATOM 1749 O O . VAL A 1 224 ? 48.665 70.211 22.485 1.00 12.37 208 VAL A O 1
ATOM 1753 N N . PRO A 1 225 ? 47.728 70.879 24.427 1.00 11.54 209 PRO A N 1
ATOM 1754 C CA . PRO A 1 225 ? 47.446 72.169 23.824 1.00 11.85 209 PRO A CA 1
ATOM 1755 C C . PRO A 1 225 ? 48.744 72.903 23.467 1.00 14.05 209 PRO A C 1
ATOM 1756 O O . PRO A 1 225 ? 49.703 72.913 24.249 1.00 13.18 209 PRO A O 1
ATOM 1760 N N . VAL A 1 226 ? 48.751 73.577 22.328 1.00 13.53 210 VAL A N 1
ATOM 1761 C CA . VAL A 1 226 ? 49.969 74.261 21.872 1.00 15.62 210 VAL A CA 1
ATOM 1762 C C . VAL A 1 226 ? 50.479 75.293 22.866 1.00 17.86 210 VAL A C 1
ATOM 1763 O O . VAL A 1 226 ? 51.689 75.480 23.010 1.00 18.35 210 VAL A O 1
ATOM 1767 N N A ASN A 1 227 ? 49.519 75.915 23.558 0.50 17.98 211 ASN A N 1
ATOM 1768 N N B ASN A 1 227 ? 49.609 75.961 23.595 0.50 17.79 211 ASN A N 1
ATOM 1769 C CA A ASN A 1 227 ? 49.797 76.962 24.527 0.50 19.74 211 ASN A CA 1
ATOM 1770 C CA B ASN A 1 227 ? 50.110 76.975 24.510 0.50 19.22 211 ASN A CA 1
ATOM 1771 C C A ASN A 1 227 ? 50.394 76.457 25.834 0.50 19.99 211 ASN A C 1
ATOM 1772 C C B ASN A 1 227 ? 50.817 76.431 25.750 0.50 18.95 211 ASN A C 1
ATOM 1773 O O A ASN A 1 227 ? 50.543 77.222 26.787 0.50 20.80 211 ASN A O 1
ATOM 1774 O O B ASN A 1 227 ? 51.437 77.177 26.506 0.50 18.72 211 ASN A O 1
ATOM 1783 N N A LYS A 1 228 ? 50.739 75.170 25.865 0.50 19.25 212 LYS A N 1
ATOM 1784 N N B LYS A 1 228 ? 50.752 75.120 25.946 0.50 18.28 212 LYS A N 1
ATOM 1785 C CA A LYS A 1 228 ? 51.382 74.553 27.032 0.50 18.65 212 LYS A CA 1
ATOM 1786 C CA B LYS A 1 228 ? 51.440 74.518 27.085 0.50 17.70 212 LYS A CA 1
ATOM 1787 C C A LYS A 1 228 ? 52.745 73.902 26.712 0.50 19.25 212 LYS A C 1
ATOM 1788 C C B LYS A 1 228 ? 52.764 73.845 26.712 0.50 18.70 212 LYS A C 1
ATOM 1789 O O A LYS A 1 228 ? 53.435 73.436 27.620 0.50 19.64 212 LYS A O 1
ATOM 1790 O O B LYS A 1 228 ? 53.450 73.304 27.581 0.50 18.96 212 LYS A O 1
ATOM 1801 N N . VAL A 1 229 ? 53.140 73.880 25.441 1.00 18.09 213 VAL A N 1
ATOM 1802 C CA . VAL A 1 229 ? 54.387 73.240 25.025 1.00 19.38 213 VAL A CA 1
ATOM 1803 C C . VAL A 1 229 ? 55.626 73.816 25.692 1.00 20.93 213 VAL A C 1
ATOM 1804 O O . VAL A 1 229 ? 56.471 73.066 26.202 1.00 21.35 213 VAL A O 1
ATOM 1808 N N . GLN A 1 230 ? 55.729 75.136 25.697 1.00 21.69 214 GLN A N 1
ATOM 1809 C CA . GLN A 1 230 ? 56.897 75.783 26.276 1.00 22.99 214 GLN A CA 1
ATOM 1810 C C . GLN A 1 230 ? 57.051 75.419 27.746 1.00 23.94 214 GLN A C 1
ATOM 1811 O O . GLN A 1 230 ? 58.177 75.155 28.213 1.00 22.47 214 GLN A O 1
ATOM 1817 N N . ASP A 1 231 ? 55.939 75.418 28.482 1.00 24.60 215 ASP A N 1
ATOM 1818 C CA . ASP A 1 231 ? 55.963 75.055 29.915 1.00 26.17 215 ASP A CA 1
ATOM 1819 C C . ASP A 1 231 ? 56.517 73.655 30.172 1.00 25.43 215 ASP A C 1
ATOM 1820 O O . ASP A 1 231 ? 57.218 73.431 31.156 1.00 26.17 215 ASP A O 1
ATOM 1825 N N . ILE A 1 232 ? 56.171 72.718 29.301 1.00 23.90 216 ILE A N 1
ATOM 1826 C CA . ILE A 1 232 ? 56.619 71.338 29.422 1.00 23.12 216 ILE A CA 1
ATOM 1827 C C . ILE A 1 232 ? 58.103 71.244 29.038 1.00 23.19 216 ILE A C 1
ATOM 1828 O O . ILE A 1 232 ? 58.875 70.518 29.676 1.00 21.92 216 ILE A O 1
ATOM 1833 N N . GLU A 1 233 ? 58.503 71.968 27.992 1.00 23.15 217 GLU A N 1
ATOM 1834 C CA . GLU A 1 233 ? 59.907 71.984 27.568 1.00 25.20 217 GLU A CA 1
ATOM 1835 C C . GLU A 1 233 ? 60.788 72.533 28.671 1.00 25.03 217 GLU A C 1
ATOM 1836 O O . GLU A 1 233 ? 61.940 72.097 28.848 1.00 25.40 217 GLU A O 1
ATOM 1842 N N . ASN A 1 234 ? 60.250 73.486 29.428 1.00 24.00 218 ASN A N 1
ATOM 1843 C CA . ASN A 1 234 ? 60.999 74.089 30.523 1.00 23.33 218 ASN A CA 1
ATOM 1844 C C . ASN A 1 234 ? 61.268 73.145 31.692 1.00 22.75 218 ASN A C 1
ATOM 1845 O O . ASN A 1 234 ? 62.278 73.284 32.392 1.00 21.73 218 ASN A O 1
ATOM 1850 N N . ASN A 1 235 ? 60.368 72.184 31.885 1.00 21.02 219 ASN A N 1
ATOM 1851 C CA . ASN A 1 235 ? 60.429 71.239 32.996 1.00 20.77 219 ASN A CA 1
ATOM 1852 C C . ASN A 1 235 ? 61.338 70.046 32.712 1.00 19.56 219 ASN A C 1
ATOM 1853 O O . ASN A 1 235 ? 61.035 69.228 31.836 1.00 19.85 219 ASN A O 1
ATOM 1858 N N . GLN A 1 236 ? 62.427 69.910 33.463 1.00 21.94 220 GLN A N 1
ATOM 1859 C CA . GLN A 1 236 ? 63.358 68.807 33.227 1.00 22.70 220 GLN A CA 1
ATOM 1860 C C . GLN A 1 236 ? 62.784 67.456 33.620 1.00 22.96 220 GLN A C 1
ATOM 1861 O O . GLN A 1 236 ? 63.365 66.420 33.265 1.00 24.52 220 GLN A O 1
ATOM 1867 N N . ASN A 1 237 ? 61.657 67.445 34.338 1.00 21.96 221 ASN A N 1
ATOM 1868 C CA . ASN A 1 237 ? 61.003 66.169 34.682 1.00 20.50 221 ASN A CA 1
ATOM 1869 C C . ASN A 1 237 ? 60.016 65.705 33.629 1.00 19.22 221 ASN A C 1
ATOM 1870 O O . ASN A 1 237 ? 59.446 64.635 33.781 1.00 17.78 221 ASN A O 1
ATOM 1875 N N . LEU A 1 238 ? 59.790 66.516 32.596 1.00 18.08 222 LEU A N 1
ATOM 1876 C CA . LEU A 1 238 ? 58.872 66.191 31.512 1.00 17.17 222 LEU A CA 1
ATOM 1877 C C . LEU A 1 238 ? 59.565 66.315 30.158 1.00 18.09 222 LEU A C 1
ATOM 1878 O O . LEU A 1 238 ? 60.628 66.929 30.028 1.00 17.50 222 LEU A O 1
ATOM 1883 N N . LYS A 1 239 ? 58.943 65.742 29.148 1.00 17.37 223 LYS A N 1
ATOM 1884 C CA . LYS A 1 239 ? 59.447 65.831 27.804 1.00 18.99 223 LYS A CA 1
ATOM 1885 C C . LYS A 1 239 ? 58.271 65.941 26.863 1.00 17.81 223 LYS A C 1
ATOM 1886 O O . LYS A 1 239 ? 57.232 65.320 27.078 1.00 16.48 223 LYS A O 1
ATOM 1892 N N A VAL A 1 240 ? 58.427 66.748 25.825 0.50 16.87 224 VAL A N 1
ATOM 1893 N N B VAL A 1 240 ? 58.453 66.759 25.829 0.50 17.52 224 VAL A N 1
ATOM 1894 C CA A VAL A 1 240 ? 57.371 66.911 24.837 0.50 15.95 224 VAL A CA 1
ATOM 1895 C CA B VAL A 1 240 ? 57.449 66.981 24.797 0.50 17.20 224 VAL A CA 1
ATOM 1896 C C A VAL A 1 240 ? 57.913 66.581 23.452 0.50 17.26 224 VAL A C 1
ATOM 1897 C C B VAL A 1 240 ? 57.976 66.473 23.471 0.50 17.78 224 VAL A C 1
ATOM 1898 O O A VAL A 1 240 ? 59.036 66.965 23.102 0.50 17.98 224 VAL A O 1
ATOM 1899 O O B VAL A 1 240 ? 59.171 66.613 23.177 0.50 18.29 224 VAL A O 1
ATOM 1906 N N . SER A 1 241 ? 57.094 65.873 22.678 1.00 17.31 225 SER A N 1
ATOM 1907 C CA . SER A 1 241 ? 57.435 65.423 21.343 1.00 19.79 225 SER A CA 1
ATOM 1908 C C . SER A 1 241 ? 56.470 66.127 20.407 1.00 19.70 225 SER A C 1
ATOM 1909 O O . SER A 1 241 ? 55.279 66.143 20.670 1.00 17.75 225 SER A O 1
ATOM 1912 N N . LYS A 1 242 ? 56.982 66.728 19.343 1.00 23.07 226 LYS A N 1
ATOM 1913 C CA . LYS A 1 242 ? 56.176 67.484 18.383 1.00 24.58 226 LYS A CA 1
ATOM 1914 C C . LYS A 1 242 ? 56.615 66.974 17.023 1.00 25.19 226 LYS A C 1
ATOM 1915 O O . LYS A 1 242 ? 57.752 67.238 16.591 1.00 27.32 226 LYS A O 1
ATOM 1921 N N A GLU A 1 243 ? 55.723 66.295 16.301 0.50 24.53 227 GLU A N 1
ATOM 1922 N N B GLU A 1 243 ? 55.750 66.175 16.421 0.50 24.08 227 GLU A N 1
ATOM 1923 C CA A GLU A 1 243 ? 56.070 65.715 14.988 0.50 24.73 227 GLU A CA 1
ATOM 1924 C CA B GLU A 1 243 ? 56.041 65.577 15.152 0.50 23.78 227 GLU A CA 1
ATOM 1925 C C A GLU A 1 243 ? 55.063 65.994 13.864 0.50 23.08 227 GLU A C 1
ATOM 1926 C C B GLU A 1 243 ? 54.973 65.964 14.157 0.50 22.38 227 GLU A C 1
ATOM 1927 O O A GLU A 1 243 ? 53.868 66.136 14.116 0.50 21.38 227 GLU A O 1
ATOM 1928 O O B GLU A 1 243 ? 53.803 66.139 14.482 0.50 21.40 227 GLU A O 1
ATOM 1939 N N A SER A 1 244 ? 55.569 66.091 12.627 0.60 22.14 228 SER A N 1
ATOM 1940 N N B SER A 1 244 ? 55.420 66.133 12.917 0.40 21.91 228 SER A N 1
ATOM 1941 C CA A SER A 1 244 ? 54.728 66.274 11.459 0.60 21.01 228 SER A CA 1
ATOM 1942 C CA B SER A 1 244 ? 54.523 66.416 11.825 0.40 20.65 228 SER A CA 1
ATOM 1943 C C A SER A 1 244 ? 53.851 65.041 11.347 0.60 19.02 228 SER A C 1
ATOM 1944 C C B SER A 1 244 ? 53.749 65.121 11.657 0.40 19.14 228 SER A C 1
ATOM 1945 O O A SER A 1 244 ? 54.365 63.921 11.462 0.60 20.36 228 SER A O 1
ATOM 1946 O O B SER A 1 244 ? 54.216 64.050 12.048 0.40 20.09 228 SER A O 1
ATOM 1951 N N . GLY A 1 245 ? 52.551 65.232 11.115 1.00 17.37 229 GLY A N 1
ATOM 1952 C CA . GLY A 1 245 ? 51.654 64.094 10.973 1.00 16.87 229 GLY A CA 1
ATOM 1953 C C . GLY A 1 245 ? 50.623 64.292 9.894 1.00 14.96 229 GLY A C 1
ATOM 1954 O O . GLY A 1 245 ? 50.671 65.265 9.120 1.00 17.19 229 GLY A O 1
ATOM 1955 N N . PHE A 1 246 ? 49.645 63.398 9.895 1.00 11.73 230 PHE A N 1
ATOM 1956 C CA . PHE A 1 246 ? 48.634 63.347 8.880 1.00 10.95 230 PHE A CA 1
ATOM 1957 C C . PHE A 1 246 ? 47.225 63.600 9.404 1.00 10.54 230 PHE A C 1
ATOM 1958 O O . PHE A 1 246 ? 46.248 63.036 8.892 1.00 11.94 230 PHE A O 1
ATOM 1966 N N A ARG A 1 247 ? 47.125 64.498 10.377 0.50 10.33 231 ARG A N 1
ATOM 1967 N N B ARG A 1 247 ? 47.120 64.460 10.417 0.50 10.23 231 ARG A N 1
ATOM 1968 C CA A ARG A 1 247 ? 45.844 64.877 10.937 0.50 8.96 231 ARG A CA 1
ATOM 1969 C CA B ARG A 1 247 ? 45.821 64.851 10.956 0.50 8.75 231 ARG A CA 1
ATOM 1970 C C A ARG A 1 247 ? 45.498 66.278 10.453 0.50 8.59 231 ARG A C 1
ATOM 1971 C C B ARG A 1 247 ? 45.500 66.255 10.441 0.50 8.47 231 ARG A C 1
ATOM 1972 O O A ARG A 1 247 ? 46.358 67.156 10.390 0.50 9.46 231 ARG A O 1
ATOM 1973 O O B ARG A 1 247 ? 46.381 67.108 10.338 0.50 9.08 231 ARG A O 1
ATOM 1988 N N . THR A 1 248 ? 44.236 66.456 10.100 1.00 6.24 232 THR A N 1
ATOM 1989 C CA . THR A 1 248 ? 43.740 67.722 9.564 1.00 6.87 232 THR A CA 1
ATOM 1990 C C . THR A 1 248 ? 42.539 68.202 10.354 1.00 6.88 232 THR A C 1
ATOM 1991 O O . THR A 1 248 ? 41.662 67.391 10.687 1.00 7.26 232 THR A O 1
ATOM 1995 N N . SER A 1 249 ? 42.561 69.472 10.733 1.00 6.68 233 SER A N 1
ATOM 1996 C CA . SER A 1 249 ? 41.418 70.108 11.389 1.00 7.38 233 SER A CA 1
ATOM 1997 C C . SER A 1 249 ? 40.583 70.759 10.289 1.00 6.30 233 SER A C 1
ATOM 1998 O O . SER A 1 249 ? 41.110 71.204 9.269 1.00 6.98 233 SER A O 1
ATOM 2001 N N . LEU A 1 250 ? 39.271 70.812 10.498 1.00 5.85 234 LEU A N 1
ATOM 2002 C CA . LEU A 1 250 ? 38.353 71.286 9.479 1.00 6.09 234 LEU A CA 1
ATOM 2003 C C . LEU A 1 250 ? 37.022 71.737 10.058 1.00 6.96 234 LEU A C 1
ATOM 2004 O O . LEU A 1 250 ? 36.720 71.492 11.236 1.00 7.15 234 LEU A O 1
ATOM 2009 N N . LEU A 1 251 ? 36.271 72.444 9.219 1.00 6.70 235 LEU A N 1
ATOM 2010 C CA . LEU A 1 251 ? 34.908 72.850 9.498 1.00 5.65 235 LEU A CA 1
ATOM 2011 C C . LEU A 1 251 ? 34.069 71.953 8.564 1.00 5.73 235 LEU A C 1
ATOM 2012 O O . LEU A 1 251 ? 34.183 72.013 7.330 1.00 6.78 235 LEU A O 1
ATOM 2025 N N . TYR A 1 253 ? 30.433 70.688 7.154 1.00 5.75 237 TYR A N 1
ATOM 2026 C CA . TYR A 1 253 ? 29.096 71.181 6.959 1.00 6.33 237 TYR A CA 1
ATOM 2027 C C . TYR A 1 253 ? 28.046 70.079 6.971 1.00 5.49 237 TYR A C 1
ATOM 2028 O O . TYR A 1 253 ? 28.304 68.967 6.560 1.00 5.77 237 TYR A O 1
ATOM 2037 N N . ASN A 1 254 ? 26.862 70.399 7.495 1.00 5.57 238 ASN A N 1
ATOM 2038 C CA . ASN A 1 254 ? 25.708 69.474 7.460 1.00 6.00 238 ASN A CA 1
ATOM 2039 C C . ASN A 1 254 ? 24.910 69.729 6.173 1.00 6.81 238 ASN A C 1
ATOM 2040 O O . ASN A 1 254 ? 24.072 70.603 6.117 1.00 7.03 238 ASN A O 1
ATOM 2045 N N . HIS A 1 255 ? 25.204 68.938 5.139 1.00 6.21 239 HIS A N 1
ATOM 2046 C CA . HIS A 1 255 ? 24.569 69.091 3.835 1.00 6.02 239 HIS A CA 1
ATOM 2047 C C . HIS A 1 255 ? 23.102 68.723 3.829 1.00 7.15 239 HIS A C 1
ATOM 2048 O O . HIS A 1 255 ? 22.378 69.057 2.893 1.00 8.55 239 HIS A O 1
ATOM 2055 N N . THR A 1 256 ? 22.632 68.065 4.878 1.00 7.39 240 THR A N 1
ATOM 2056 C CA . THR A 1 256 ? 21.215 67.707 4.961 1.00 7.65 240 THR A CA 1
ATOM 2057 C C . THR A 1 256 ? 20.336 68.886 5.360 1.00 7.42 240 THR A C 1
ATOM 2058 O O . THR A 1 256 ? 19.113 68.777 5.309 1.00 9.36 240 THR A O 1
ATOM 2062 N N . ASN A 1 257 ? 20.929 69.990 5.790 1.00 8.49 241 ASN A N 1
ATOM 2063 C CA . ASN A 1 257 ? 20.136 71.181 6.103 1.00 8.37 241 ASN A CA 1
ATOM 2064 C C . ASN A 1 257 ? 20.141 72.029 4.834 1.00 9.11 241 ASN A C 1
ATOM 2065 O O . ASN A 1 257 ? 21.197 72.498 4.380 1.00 9.15 241 ASN A O 1
ATOM 2070 N N A LYS A 1 258 ? 18.967 72.224 4.254 0.50 10.75 242 LYS A N 1
ATOM 2071 N N B LYS A 1 258 ? 18.969 72.226 4.254 0.50 10.81 242 LYS A N 1
ATOM 2072 C CA A LYS A 1 258 ? 18.839 72.978 3.016 0.50 12.36 242 LYS A CA 1
ATOM 2073 C CA B LYS A 1 258 ? 18.850 72.980 3.014 0.50 12.44 242 LYS A CA 1
ATOM 2074 C C A LYS A 1 258 ? 19.451 74.370 3.021 0.50 12.03 242 LYS A C 1
ATOM 2075 C C B LYS A 1 258 ? 19.426 74.384 3.019 0.50 12.09 242 LYS A C 1
ATOM 2076 O O A LYS A 1 258 ? 19.821 74.885 1.958 0.50 13.49 242 LYS A O 1
ATOM 2077 O O B LYS A 1 258 ? 19.731 74.929 1.950 0.50 13.54 242 LYS A O 1
ATOM 2088 N N . LYS A 1 259 ? 19.581 74.978 4.192 1.00 12.74 243 LYS A N 1
ATOM 2089 C CA . LYS A 1 259 ? 20.153 76.321 4.223 1.00 12.88 243 LYS A CA 1
ATOM 2090 C C . LYS A 1 259 ? 21.648 76.307 3.940 1.00 12.52 243 LYS A C 1
ATOM 2091 O O . LYS A 1 259 ? 22.207 77.325 3.532 1.00 12.00 243 LYS A O 1
ATOM 2105 N N . THR A 1 261 ? 23.737 75.871 1.648 1.00 11.10 245 THR A N 1
ATOM 2106 C CA . THR A 1 261 ? 23.899 75.879 0.198 1.00 11.71 245 THR A CA 1
ATOM 2107 C C . THR A 1 261 ? 25.367 76.060 -0.169 1.00 11.13 245 THR A C 1
ATOM 2108 O O . THR A 1 261 ? 26.194 76.377 0.684 1.00 10.98 245 THR A O 1
ATOM 2112 N N . LYS A 1 262 ? 25.698 75.885 -1.444 1.00 11.18 246 LYS A N 1
ATOM 2113 C CA . LYS A 1 262 ? 27.075 76.098 -1.909 1.00 12.04 246 LYS A CA 1
ATOM 2114 C C . LYS A 1 262 ? 27.553 77.517 -1.563 1.00 12.14 246 LYS A C 1
ATOM 2115 O O . LYS A 1 262 ? 28.682 77.706 -1.091 1.00 11.36 246 LYS A O 1
ATOM 2121 N N A SER A 1 263 ? 26.703 78.513 -1.770 0.70 13.04 247 SER A N 1
ATOM 2122 N N B SER A 1 263 ? 26.695 78.506 -1.783 0.30 12.44 247 SER A N 1
ATOM 2123 C CA A SER A 1 263 ? 27.087 79.884 -1.453 0.70 13.54 247 SER A CA 1
ATOM 2124 C CA B SER A 1 263 ? 27.045 79.888 -1.481 0.30 12.59 247 SER A CA 1
ATOM 2125 C C A SER A 1 263 ? 27.386 80.046 0.024 0.70 12.02 247 SER A C 1
ATOM 2126 C C B SER A 1 263 ? 27.323 80.104 0.011 0.30 11.72 247 SER A C 1
ATOM 2127 O O A SER A 1 263 ? 28.350 80.725 0.377 0.70 11.47 247 SER A O 1
ATOM 2128 O O B SER A 1 263 ? 28.211 80.879 0.355 0.30 11.43 247 SER A O 1
ATOM 2133 N N . VAL A 1 264 ? 26.569 79.437 0.888 1.00 11.08 248 VAL A N 1
ATOM 2134 C CA . VAL A 1 264 ? 26.816 79.524 2.329 1.00 10.67 248 VAL A CA 1
ATOM 2135 C C . VAL A 1 264 ? 28.151 78.848 2.681 1.00 9.18 248 VAL A C 1
ATOM 2136 O O . VAL A 1 264 ? 28.938 79.393 3.435 1.00 9.57 248 VAL A O 1
ATOM 2140 N N . ARG A 1 265 ? 28.428 77.666 2.134 1.00 8.72 249 ARG A N 1
ATOM 2141 C CA . ARG A 1 265 ? 29.695 77.010 2.409 1.00 9.02 249 ARG A CA 1
ATOM 2142 C C . ARG A 1 265 ? 30.884 77.833 1.894 1.00 9.72 249 ARG A C 1
ATOM 2143 O O . ARG A 1 265 ? 31.921 77.935 2.571 1.00 9.99 249 ARG A O 1
ATOM 2151 N N . GLU A 1 266 ? 30.743 78.389 0.697 1.00 10.51 250 GLU A N 1
ATOM 2152 C CA . GLU A 1 266 ? 31.784 79.249 0.143 1.00 11.00 250 GLU A CA 1
ATOM 2153 C C . GLU A 1 266 ? 32.010 80.475 1.014 1.00 11.56 250 GLU A C 1
ATOM 2154 O O . GLU A 1 266 ? 33.149 80.875 1.205 1.00 12.21 250 GLU A O 1
ATOM 2160 N N . ALA A 1 267 ? 30.925 81.071 1.512 1.00 10.72 251 ALA A N 1
ATOM 2161 C CA . ALA A 1 267 ? 31.011 82.264 2.387 1.00 10.98 251 ALA A CA 1
ATOM 2162 C C . ALA A 1 267 ? 31.769 81.893 3.657 1.00 11.40 251 ALA A C 1
ATOM 2163 O O . ALA A 1 267 ? 32.717 82.590 4.065 1.00 11.87 251 ALA A O 1
ATOM 2165 N N . LEU A 1 268 ? 31.399 80.772 4.276 1.00 10.11 252 LEU A N 1
ATOM 2166 C CA . LEU A 1 268 ? 32.099 80.330 5.478 1.00 10.30 252 LEU A CA 1
ATOM 2167 C C . LEU A 1 268 ? 33.554 80.049 5.196 1.00 10.70 252 LEU A C 1
ATOM 2168 O O . LEU A 1 268 ? 34.421 80.383 6.008 1.00 11.17 252 LEU A O 1
ATOM 2173 N N . ASP A 1 269 ? 33.857 79.429 4.054 1.00 9.75 253 ASP A N 1
ATOM 2174 C CA . ASP A 1 269 ? 35.245 79.147 3.691 1.00 11.07 253 ASP A CA 1
ATOM 2175 C C . ASP A 1 269 ? 36.056 80.449 3.639 1.00 12.22 253 ASP A C 1
ATOM 2176 O O . ASP A 1 269 ? 37.255 80.452 3.967 1.00 14.28 253 ASP A O 1
ATOM 2181 N N A HIS A 1 270 ? 35.446 81.536 3.180 0.70 12.36 254 HIS A N 1
ATOM 2182 N N B HIS A 1 270 ? 35.378 81.536 3.265 0.30 12.64 254 HIS A N 1
ATOM 2183 C CA A HIS A 1 270 ? 36.144 82.839 3.081 0.70 12.88 254 HIS A CA 1
ATOM 2184 C CA B HIS A 1 270 ? 35.981 82.865 3.194 0.30 13.20 254 HIS A CA 1
ATOM 2185 C C A HIS A 1 270 ? 36.233 83.667 4.347 0.70 11.44 254 HIS A C 1
ATOM 2186 C C B HIS A 1 270 ? 36.126 83.581 4.546 0.30 12.04 254 HIS A C 1
ATOM 2187 O O A HIS A 1 270 ? 36.871 84.720 4.381 0.70 11.05 254 HIS A O 1
ATOM 2188 O O B HIS A 1 270 ? 36.935 84.505 4.643 0.30 12.00 254 HIS A O 1
ATOM 2201 N N A ILE A 1 271 ? 35.546 83.207 5.389 0.60 10.81 255 ILE A N 1
ATOM 2202 N N B ILE A 1 271 ? 35.358 83.226 5.581 0.40 10.84 255 ILE A N 1
ATOM 2203 C CA A ILE A 1 271 ? 35.571 83.849 6.700 0.60 11.48 255 ILE A CA 1
ATOM 2204 C CA B ILE A 1 271 ? 35.572 83.923 6.844 0.40 10.80 255 ILE A CA 1
ATOM 2205 C C A ILE A 1 271 ? 36.739 83.290 7.529 0.60 10.26 255 ILE A C 1
ATOM 2206 C C B ILE A 1 271 ? 36.684 83.241 7.661 0.40 10.23 255 ILE A C 1
ATOM 2207 O O A ILE A 1 271 ? 37.259 83.944 8.417 0.60 10.55 255 ILE A O 1
ATOM 2208 O O B ILE A 1 271 ? 37.105 83.761 8.689 0.40 10.08 255 ILE A O 1
ATOM 2217 N N . ILE A 1 272 ? 37.164 82.075 7.213 1.00 10.78 256 ILE A N 1
ATOM 2218 C CA . ILE A 1 272 ? 38.288 81.433 7.878 1.00 10.39 256 ILE A CA 1
ATOM 2219 C C . ILE A 1 272 ? 39.606 82.111 7.483 1.00 12.25 256 ILE A C 1
ATOM 2220 O O . ILE A 1 272 ? 39.830 82.371 6.316 1.00 12.89 256 ILE A O 1
ATOM 2225 N N . ASP A 1 273 ? 40.440 82.444 8.459 1.00 13.51 257 ASP A N 1
ATOM 2226 C CA . ASP A 1 273 ? 41.757 83.000 8.171 1.00 12.80 257 ASP A CA 1
ATOM 2227 C C . ASP A 1 273 ? 42.748 81.903 8.496 1.00 11.76 257 ASP A C 1
ATOM 2228 O O . ASP A 1 273 ? 43.235 81.805 9.631 1.00 12.02 257 ASP A O 1
ATOM 2233 N N . ARG A 1 274 ? 43.027 81.065 7.511 1.00 11.68 258 ARG A N 1
ATOM 2234 C CA . ARG A 1 274 ? 43.915 79.927 7.727 1.00 11.94 258 ARG A CA 1
ATOM 2235 C C . ARG A 1 274 ? 45.311 80.320 8.181 1.00 13.41 258 ARG A C 1
ATOM 2236 O O . ARG A 1 274 ? 45.874 79.675 9.061 1.00 11.83 258 ARG A O 1
ATOM 2244 N N A GLN A 1 275 ? 45.863 81.359 7.567 0.50 14.45 259 GLN A N 1
ATOM 2245 N N B GLN A 1 275 ? 45.901 81.348 7.589 0.50 13.88 259 GLN A N 1
ATOM 2246 C CA A GLN A 1 275 ? 47.190 81.855 7.935 0.50 15.92 259 GLN A CA 1
ATOM 2247 C CA B GLN A 1 275 ? 47.255 81.704 8.019 0.50 14.63 259 GLN A CA 1
ATOM 2248 C C A GLN A 1 275 ? 47.255 82.228 9.416 0.50 15.54 259 GLN A C 1
ATOM 2249 C C B GLN A 1 275 ? 47.268 82.212 9.471 0.50 14.86 259 GLN A C 1
ATOM 2250 O O A GLN A 1 275 ? 48.152 81.803 10.148 0.50 15.69 259 GLN A O 1
ATOM 2251 O O B GLN A 1 275 ? 48.160 81.861 10.252 0.50 14.55 259 GLN A O 1
ATOM 2262 N N . GLY A 1 276 ? 46.279 83.016 9.850 1.00 14.90 260 GLY A N 1
ATOM 2263 C CA . GLY A 1 276 ? 46.193 83.495 11.223 1.00 14.41 260 GLY A CA 1
ATOM 2264 C C . GLY A 1 276 ? 45.974 82.369 12.218 1.00 14.13 260 GLY A C 1
ATOM 2265 O O . GLY A 1 276 ? 46.523 82.369 13.319 1.00 15.14 260 GLY A O 1
ATOM 2266 N N . ILE A 1 277 ? 45.180 81.389 11.826 1.00 12.06 261 ILE A N 1
ATOM 2267 C CA . ILE A 1 277 ? 44.939 80.218 12.663 1.00 11.31 261 ILE A CA 1
ATOM 2268 C C . ILE A 1 277 ? 46.219 79.410 12.873 1.00 11.39 261 ILE A C 1
ATOM 2269 O O . ILE A 1 277 ? 46.547 79.047 14.005 1.00 12.72 261 ILE A O 1
ATOM 2274 N N . ALA A 1 278 ? 46.969 79.180 11.800 1.00 11.68 262 ALA A N 1
ATOM 2275 C CA . ALA A 1 278 ? 48.224 78.430 11.876 1.00 12.01 262 ALA A CA 1
ATOM 2276 C C . ALA A 1 278 ? 49.246 79.159 12.719 1.00 14.26 262 ALA A C 1
ATOM 2277 O O . ALA A 1 278 ? 49.914 78.547 13.548 1.00 14.12 262 ALA A O 1
ATOM 2279 N N . ASP A 1 279 ? 49.364 80.461 12.495 1.00 15.19 263 ASP A N 1
ATOM 2280 C CA . ASP A 1 279 ? 50.355 81.249 13.209 1.00 17.52 263 ASP A CA 1
ATOM 2281 C C . ASP A 1 279 ? 50.062 81.526 14.673 1.00 17.23 263 ASP A C 1
ATOM 2282 O O . ASP A 1 279 ? 50.966 81.431 15.508 1.00 19.45 263 ASP A O 1
ATOM 2287 N N A HIS A 1 280 ? 48.812 81.868 14.987 0.50 16.98 264 HIS A N 1
ATOM 2288 N N B HIS A 1 280 ? 48.822 81.883 14.967 0.50 16.91 264 HIS A N 1
ATOM 2289 C CA A HIS A 1 280 ? 48.436 82.303 16.343 0.50 17.34 264 HIS A CA 1
ATOM 2290 C CA B HIS A 1 280 ? 48.438 82.265 16.311 0.50 17.16 264 HIS A CA 1
ATOM 2291 C C A HIS A 1 280 ? 47.660 81.310 17.210 0.50 16.50 264 HIS A C 1
ATOM 2292 C C B HIS A 1 280 ? 47.850 81.124 17.125 0.50 16.24 264 HIS A C 1
ATOM 2293 O O A HIS A 1 280 ? 47.793 81.322 18.439 0.50 18.03 264 HIS A O 1
ATOM 2294 O O B HIS A 1 280 ? 48.391 80.755 18.176 0.50 16.44 264 HIS A O 1
ATOM 2307 N N . ILE A 1 281 ? 46.799 80.507 16.603 1.00 14.41 265 ILE A N 1
ATOM 2308 C CA . ILE A 1 281 ? 46.105 79.462 17.364 1.00 14.47 265 ILE A CA 1
ATOM 2309 C C . ILE A 1 281 ? 46.993 78.246 17.504 1.00 13.43 265 ILE A C 1
ATOM 2310 O O . ILE A 1 281 ? 47.104 77.662 18.589 1.00 15.72 265 ILE A O 1
ATOM 2315 N N . TYR A 1 282 ? 47.630 77.837 16.418 1.00 13.24 266 TYR A N 1
ATOM 2316 C CA . TYR A 1 282 ? 48.532 76.702 16.483 1.00 13.19 266 TYR A CA 1
ATOM 2317 C C . TYR A 1 282 ? 49.987 77.092 16.803 1.00 14.19 266 TYR A C 1
ATOM 2318 O O . TYR A 1 282 ? 50.835 76.216 16.908 1.00 13.67 266 TYR A O 1
ATOM 2327 N N A GLN A 1 283 ? 50.252 78.395 16.918 0.50 14.63 267 GLN A N 1
ATOM 2328 N N B GLN A 1 283 ? 50.268 78.390 16.957 0.50 14.53 267 GLN A N 1
ATOM 2329 C CA A GLN A 1 283 ? 51.581 78.909 17.244 0.50 16.08 267 GLN A CA 1
ATOM 2330 C CA B GLN A 1 283 ? 51.620 78.860 17.291 0.50 15.85 267 GLN A CA 1
ATOM 2331 C C A GLN A 1 283 ? 52.682 78.265 16.390 0.50 15.63 267 GLN A C 1
ATOM 2332 C C B GLN A 1 283 ? 52.698 78.247 16.387 0.50 15.53 267 GLN A C 1
ATOM 2333 O O A GLN A 1 283 ? 53.766 77.945 16.872 0.50 16.70 267 GLN A O 1
ATOM 2334 O O B GLN A 1 283 ? 53.795 77.927 16.839 0.50 16.49 267 GLN A O 1
ATOM 2345 N N . GLY A 1 284 ? 52.380 78.091 15.106 1.00 14.71 268 GLY A N 1
ATOM 2346 C CA . GLY A 1 284 ? 53.293 77.530 14.143 1.00 15.19 268 GLY A CA 1
ATOM 2347 C C . GLY A 1 284 ? 53.422 76.022 14.104 1.00 15.29 268 GLY A C 1
ATOM 2348 O O . GLY A 1 284 ? 54.203 75.494 13.316 1.00 18.02 268 GLY A O 1
ATOM 2349 N N . TYR A 1 285 ? 52.656 75.312 14.930 1.00 14.52 269 TYR A N 1
ATOM 2350 C CA . TYR A 1 285 ? 52.689 73.836 14.924 1.00 15.52 269 TYR A CA 1
ATOM 2351 C C . TYR A 1 285 ? 51.643 73.267 13.943 1.00 14.44 269 TYR A C 1
ATOM 2352 O O . TYR A 1 285 ? 51.010 72.209 14.177 1.00 15.25 269 TYR A O 1
ATOM 2361 N N . ALA A 1 286 ? 51.435 74.002 12.854 1.00 14.19 270 ALA A N 1
ATOM 2362 C CA . ALA A 1 286 ? 50.472 73.626 11.813 1.00 12.71 270 ALA A CA 1
ATOM 2363 C C . ALA A 1 286 ? 50.731 74.474 10.598 1.00 14.19 270 ALA A C 1
ATOM 2364 O O . ALA A 1 286 ? 51.374 75.517 10.703 1.00 15.48 270 ALA A O 1
ATOM 2366 N N . LYS A 1 287 ? 50.268 73.975 9.456 1.00 12.96 271 LYS A N 1
ATOM 2367 C CA . LYS A 1 287 ? 50.336 74.655 8.179 1.00 13.62 271 LYS A CA 1
ATOM 2368 C C . LYS A 1 287 ? 48.899 74.814 7.670 1.00 12.11 271 LYS A C 1
ATOM 2369 O O . LYS A 1 287 ? 48.037 73.964 7.917 1.00 11.35 271 LYS A O 1
ATOM 2375 N N . PRO A 1 288 ? 48.607 75.925 7.002 1.00 11.33 272 PRO A N 1
ATOM 2376 C CA . PRO A 1 288 ? 47.271 76.139 6.452 1.00 10.40 272 PRO A CA 1
ATOM 2377 C C . PRO A 1 288 ? 46.925 75.053 5.431 1.00 10.70 272 PRO A C 1
ATOM 2378 O O . PRO A 1 288 ? 47.769 74.681 4.592 1.00 11.42 272 PRO A O 1
ATOM 2382 N N . ALA A 1 289 ? 45.674 74.612 5.461 1.00 9.67 273 ALA A N 1
ATOM 2383 C CA . ALA A 1 289 ? 45.204 73.549 4.591 1.00 8.48 273 ALA A CA 1
ATOM 2384 C C . ALA A 1 289 ? 44.383 74.013 3.401 1.00 10.36 273 ALA A C 1
ATOM 2385 O O . ALA A 1 289 ? 43.774 75.083 3.409 1.00 11.71 273 ALA A O 1
ATOM 2387 N N . THR A 1 290 ? 44.365 73.151 2.388 1.00 9.99 274 THR A N 1
ATOM 2388 C CA . THR A 1 290 ? 43.609 73.358 1.162 1.00 11.30 274 THR A CA 1
ATOM 2389 C C . THR A 1 290 ? 42.740 72.114 0.995 1.00 12.33 274 THR A C 1
ATOM 2390 O O . THR A 1 290 ? 41.553 72.149 1.256 1.00 14.59 274 THR A O 1
ATOM 2394 N N . SER A 1 291 ? 43.344 70.987 0.643 1.00 12.20 275 SER A N 1
ATOM 2395 C CA . SER A 1 291 ? 42.595 69.723 0.554 1.00 10.19 275 SER A CA 1
ATOM 2396 C C . SER A 1 291 ? 42.640 68.984 1.906 1.00 9.19 275 SER A C 1
ATOM 2397 O O . SER A 1 291 ? 43.206 69.459 2.893 1.00 8.72 275 SER A O 1
ATOM 2400 N N . PRO A 1 292 ? 42.054 67.789 1.954 1.00 7.96 276 PRO A N 1
ATOM 2401 C CA . PRO A 1 292 ? 42.146 67.044 3.184 1.00 7.03 276 PRO A CA 1
ATOM 2402 C C . PRO A 1 292 ? 43.551 66.595 3.577 1.00 6.44 276 PRO A C 1
ATOM 2403 O O . PRO A 1 292 ? 43.774 66.220 4.735 1.00 8.05 276 PRO A O 1
ATOM 2407 N N . PHE A 1 293 ? 44.452 66.575 2.605 1.00 6.98 277 PHE A N 1
ATOM 2408 C CA . PHE A 1 293 ? 45.734 65.895 2.737 1.00 6.40 277 PHE A CA 1
ATOM 2409 C C . PHE A 1 293 ? 46.901 66.840 2.830 1.00 7.93 277 PHE A C 1
ATOM 2410 O O . PHE A 1 293 ? 47.016 67.745 2.038 1.00 9.47 277 PHE A O 1
ATOM 2418 N N . ASN A 1 294 ? 47.793 66.545 3.760 1.00 9.89 278 ASN A N 1
ATOM 2419 C CA . ASN A 1 294 ? 48.986 67.345 4.030 1.00 12.14 278 ASN A CA 1
ATOM 2420 C C . ASN A 1 294 ? 49.733 67.622 2.731 1.00 14.93 278 ASN A C 1
ATOM 2421 O O . ASN A 1 294 ? 50.071 66.695 1.976 1.00 13.68 278 ASN A O 1
ATOM 2426 N N . ASP A 1 295 ? 49.999 68.900 2.482 1.00 16.94 279 ASP A N 1
ATOM 2427 C CA . ASP A 1 295 ? 50.669 69.342 1.255 1.00 19.27 279 ASP A CA 1
ATOM 2428 C C . ASP A 1 295 ? 52.102 68.863 1.104 1.00 20.58 279 ASP A C 1
ATOM 2429 O O . ASP A 1 295 ? 52.668 68.983 0.009 1.00 22.27 279 ASP A O 1
ATOM 2434 N N A LYS A 1 296 ? 52.683 68.323 2.171 0.60 19.56 280 LYS A N 1
ATOM 2435 N N B LYS A 1 296 ? 52.695 68.336 2.176 0.40 19.83 280 LYS A N 1
ATOM 2436 C CA A LYS A 1 296 ? 54.043 67.817 2.089 0.60 20.86 280 LYS A CA 1
ATOM 2437 C CA B LYS A 1 296 ? 54.055 67.808 2.098 0.40 20.83 280 LYS A CA 1
ATOM 2438 C C A LYS A 1 296 ? 54.068 66.581 1.194 0.60 20.41 280 LYS A C 1
ATOM 2439 C C B LYS A 1 296 ? 54.084 66.518 1.277 0.40 20.45 280 LYS A C 1
ATOM 2440 O O A LYS A 1 296 ? 55.116 66.242 0.653 0.60 21.46 280 LYS A O 1
ATOM 2441 O O B LYS A 1 296 ? 55.155 66.059 0.895 0.40 21.34 280 LYS A O 1
ATOM 2452 N N . ILE A 1 297 ? 52.917 65.917 1.044 1.00 19.22 281 ILE A N 1
ATOM 2453 C CA . ILE A 1 297 ? 52.808 64.704 0.204 1.00 19.26 281 ILE A CA 1
ATOM 2454 C C . ILE A 1 297 ? 52.983 65.200 -1.235 1.00 19.93 281 ILE A C 1
ATOM 2455 O O . ILE A 1 297 ? 52.138 65.918 -1.756 1.00 20.12 281 ILE A O 1
ATOM 2460 N N . PRO A 1 298 ? 54.074 64.782 -1.896 1.00 20.05 282 PRO A N 1
ATOM 2461 C CA . PRO A 1 298 ? 54.426 65.413 -3.160 1.00 21.18 282 PRO A CA 1
ATOM 2462 C C . PRO A 1 298 ? 53.555 65.196 -4.375 1.00 20.27 282 PRO A C 1
ATOM 2463 O O . PRO A 1 298 ? 53.575 66.039 -5.264 1.00 21.90 282 PRO A O 1
ATOM 2467 N N . TYR A 1 299 ? 52.786 64.112 -4.417 1.00 18.39 283 TYR A N 1
ATOM 2468 C CA . TYR A 1 299 ? 51.932 63.858 -5.580 1.00 18.35 283 TYR A CA 1
ATOM 2469 C C . TYR A 1 299 ? 50.568 64.531 -5.487 1.00 16.92 283 TYR A C 1
ATOM 2470 O O . TYR A 1 299 ? 49.861 64.567 -6.485 1.00 18.85 283 TYR A O 1
ATOM 2479 N N . ILE A 1 300 ? 50.217 65.055 -4.321 1.00 17.00 284 ILE A N 1
ATOM 2480 C CA . ILE A 1 300 ? 48.927 65.720 -4.141 1.00 15.69 284 ILE A CA 1
ATOM 2481 C C . ILE A 1 300 ? 48.953 67.061 -4.869 1.00 15.50 284 ILE A C 1
ATOM 2482 O O . ILE A 1 300 ? 49.896 67.860 -4.700 1.00 17.26 284 ILE A O 1
ATOM 2487 N N . LYS A 1 301 ? 47.953 67.295 -5.706 1.00 14.03 285 LYS A N 1
ATOM 2488 C CA . LYS A 1 301 ? 47.764 68.596 -6.362 1.00 15.19 285 LYS A CA 1
ATOM 2489 C C . LYS A 1 301 ? 46.671 69.287 -5.534 1.00 13.79 285 LYS A C 1
ATOM 2490 O O . LYS A 1 301 ? 45.488 68.900 -5.580 1.00 15.59 285 LYS A O 1
ATOM 2496 N N . GLU A 1 302 ? 47.081 70.286 -4.753 1.00 15.76 286 GLU A N 1
ATOM 2497 C CA . GLU A 1 302 ? 46.195 70.992 -3.855 1.00 15.40 286 GLU A CA 1
ATOM 2498 C C . GLU A 1 302 ? 45.407 72.103 -4.572 1.00 14.81 286 GLU A C 1
ATOM 2499 O O . GLU A 1 302 ? 45.928 72.722 -5.516 1.00 15.68 286 GLU A O 1
ATOM 2505 N N . PRO A 1 303 ? 44.154 72.348 -4.158 1.00 14.20 287 PRO A N 1
ATOM 2506 C CA . PRO A 1 303 ? 43.405 73.493 -4.665 1.00 14.48 287 PRO A CA 1
ATOM 2507 C C . PRO A 1 303 ? 44.093 74.772 -4.162 1.00 14.25 287 PRO A C 1
ATOM 2508 O O . PRO A 1 303 ? 44.899 74.714 -3.242 1.00 13.66 287 PRO A O 1
ATOM 2512 N N . LYS A 1 304 ? 43.791 75.904 -4.771 1.00 14.01 288 LYS A N 1
ATOM 2513 C CA . LYS A 1 304 ? 44.420 77.152 -4.354 1.00 14.68 288 LYS A CA 1
ATOM 2514 C C . LYS A 1 304 ? 44.074 77.542 -2.906 1.00 13.15 288 LYS A C 1
ATOM 2515 O O . LYS A 1 304 ? 42.945 77.357 -2.444 1.00 14.75 288 LYS A O 1
ATOM 2521 N N . LEU A 1 305 ? 45.062 78.057 -2.186 1.00 13.69 289 LEU A N 1
ATOM 2522 C CA . LEU A 1 305 ? 44.842 78.481 -0.803 1.00 14.85 289 LEU A CA 1
ATOM 2523 C C . LEU A 1 305 ? 43.816 79.625 -0.729 1.00 16.29 289 LEU A C 1
ATOM 2524 O O . LEU A 1 305 ? 43.945 80.606 -1.456 1.00 18.63 289 LEU A O 1
ATOM 2529 N N . THR A 1 306 ? 42.805 79.469 0.123 1.00 17.94 290 THR A N 1
ATOM 2530 C CA . THR A 1 306 ? 41.775 80.496 0.343 1.00 19.14 290 THR A CA 1
ATOM 2531 C C . THR A 1 306 ? 42.314 81.504 1.361 1.00 19.48 290 THR A C 1
ATOM 2532 O O . THR A 1 306 ? 42.798 81.113 2.424 1.00 20.24 290 THR A O 1
ATOM 2536 N N . LYS A 1 307 ? 42.263 82.785 1.026 1.00 19.11 291 LYS A N 1
ATOM 2537 C CA . LYS A 1 307 ? 42.661 83.848 1.956 1.00 20.68 291 LYS A CA 1
ATOM 2538 C C . LYS A 1 307 ? 41.352 84.419 2.484 1.00 18.09 291 LYS A C 1
ATOM 2539 O O . LYS A 1 307 ? 40.354 84.491 1.757 1.00 19.87 291 LYS A O 1
ATOM 2545 N N . GLN A 1 308 ? 41.348 84.814 3.748 1.00 14.78 292 GLN A N 1
ATOM 2546 C CA . GLN A 1 308 ? 40.131 85.375 4.340 1.00 13.29 292 GLN A CA 1
ATOM 2547 C C . GLN A 1 308 ? 39.710 86.600 3.555 1.00 13.84 292 GLN A C 1
ATOM 2548 O O . GLN A 1 308 ? 40.531 87.459 3.212 1.00 14.07 292 GLN A O 1
ATOM 2554 N N . ASN A 1 309 ? 38.420 86.701 3.278 1.00 13.46 293 ASN A N 1
ATOM 2555 C CA . ASN A 1 309 ? 37.901 87.846 2.552 1.00 15.31 293 ASN A CA 1
ATOM 2556 C C . ASN A 1 309 ? 36.460 88.044 2.998 1.00 14.29 293 ASN A C 1
ATOM 2557 O O . ASN A 1 309 ? 35.540 87.414 2.497 1.00 12.99 293 ASN A O 1
ATOM 2562 N N . ILE A 1 310 ? 36.301 88.922 3.976 1.00 15.15 294 ILE A N 1
ATOM 2563 C CA . ILE A 1 310 ? 34.995 89.190 4.583 1.00 16.35 294 ILE A CA 1
ATOM 2564 C C . ILE A 1 310 ? 34.045 89.809 3.568 1.00 16.03 294 ILE A C 1
ATOM 2565 O O . ILE A 1 310 ? 32.864 89.478 3.522 1.00 15.34 294 ILE A O 1
ATOM 2570 N N . GLU A 1 311 ? 34.547 90.693 2.717 1.00 15.87 295 GLU A N 1
ATOM 2571 C CA . GLU A 1 311 ? 33.698 91.321 1.713 1.00 17.90 295 GLU A CA 1
ATOM 2572 C C . GLU A 1 311 ? 33.148 90.296 0.727 1.00 16.63 295 GLU A C 1
ATOM 2573 O O . GLU A 1 311 ? 31.979 90.349 0.350 1.00 16.63 295 GLU A O 1
ATOM 2579 N N . GLN A 1 312 ? 33.982 89.342 0.317 1.00 15.50 296 GLN A N 1
ATOM 2580 C CA . GLN A 1 312 ? 33.524 88.326 -0.606 1.00 15.89 296 GLN A CA 1
ATOM 2581 C C . GLN A 1 312 ? 32.475 87.462 0.087 1.00 14.77 296 GLN A C 1
ATOM 2582 O O . GLN A 1 312 ? 31.472 87.111 -0.530 1.00 15.44 296 GLN A O 1
ATOM 2588 N N . ALA A 1 313 ? 32.691 87.132 1.353 1.00 13.47 297 ALA A N 1
ATOM 2589 C CA . ALA A 1 313 ? 31.702 86.342 2.104 1.00 14.36 297 ALA A CA 1
ATOM 2590 C C . ALA A 1 313 ? 30.366 87.064 2.178 1.00 15.68 297 ALA A C 1
ATOM 2591 O O . ALA A 1 313 ? 29.309 86.473 1.959 1.00 16.07 297 ALA A O 1
ATOM 2593 N N . LYS A 1 314 ? 30.401 88.368 2.449 1.00 16.71 298 LYS A N 1
ATOM 2594 C CA . LYS A 1 314 ? 29.161 89.153 2.482 1.00 19.54 298 LYS A CA 1
ATOM 2595 C C . LYS A 1 314 ? 28.428 89.122 1.147 1.00 21.28 298 LYS A C 1
ATOM 2596 O O . LYS A 1 314 ? 27.192 89.036 1.121 1.00 21.39 298 LYS A O 1
ATOM 2618 N N . LEU A 1 316 ? 28.572 86.731 -1.178 1.00 22.63 300 LEU A N 1
ATOM 2619 C CA . LEU A 1 316 ? 28.035 85.374 -1.370 1.00 22.60 300 LEU A CA 1
ATOM 2620 C C . LEU A 1 316 ? 26.774 85.165 -0.529 1.00 23.83 300 LEU A C 1
ATOM 2621 O O . LEU A 1 316 ? 25.823 84.537 -0.990 1.00 25.80 300 LEU A O 1
ATOM 2626 N N . LEU A 1 317 ? 26.751 85.727 0.679 1.00 23.41 301 LEU A N 1
ATOM 2627 C CA . LEU A 1 317 ? 25.593 85.596 1.576 1.00 23.44 301 LEU A CA 1
ATOM 2628 C C . LEU A 1 317 ? 24.413 86.402 1.052 1.00 26.15 301 LEU A C 1
ATOM 2629 O O . LEU A 1 317 ? 23.255 86.029 1.252 1.00 25.12 301 LEU A O 1
ATOM 2634 N N . ALA A 1 318 ? 24.713 87.508 0.379 1.00 27.61 302 ALA A N 1
ATOM 2635 C CA . ALA A 1 318 ? 23.685 88.318 -0.264 1.00 30.63 302 ALA A CA 1
ATOM 2636 C C . ALA A 1 318 ? 22.941 87.485 -1.324 1.00 31.89 302 ALA A C 1
ATOM 2637 O O . ALA A 1 318 ? 21.751 87.706 -1.545 1.00 33.19 302 ALA A O 1
ATOM 2639 N N . LYS A 1 319 ? 23.621 86.509 -1.945 1.00 32.34 303 LYS A N 1
ATOM 2640 C CA . LYS A 1 319 ? 22.991 85.617 -2.949 1.00 32.70 303 LYS A CA 1
ATOM 2641 C C . LYS A 1 319 ? 21.811 84.830 -2.371 1.00 32.00 303 LYS A C 1
ATOM 2642 O O . LYS A 1 319 ? 20.920 84.426 -3.127 1.00 32.39 303 LYS A O 1
ATOM 2648 N N . ASP A 1 320 ? 21.832 84.575 -1.056 1.00 30.20 304 ASP A N 1
ATOM 2649 C CA . ASP A 1 320 ? 20.749 83.865 -0.371 1.00 28.60 304 ASP A CA 1
ATOM 2650 C C . ASP A 1 320 ? 19.854 84.812 0.480 1.00 27.51 304 ASP A C 1
ATOM 2651 O O . ASP A 1 320 ? 18.984 84.332 1.196 1.00 27.69 304 ASP A O 1
ATOM 2656 N N . GLY A 1 321 ? 20.071 86.128 0.396 1.00 25.75 305 GLY A N 1
ATOM 2657 C CA . GLY A 1 321 ? 19.289 87.132 1.147 1.00 24.97 305 GLY A CA 1
ATOM 2658 C C . GLY A 1 321 ? 19.674 87.431 2.596 1.00 23.50 305 GLY A C 1
ATOM 2659 O O . GLY A 1 321 ? 18.878 87.995 3.362 1.00 23.84 305 GLY A O 1
ATOM 2660 N N . TYR A 1 322 ? 20.901 87.079 2.976 1.00 19.92 306 TYR A N 1
ATOM 2661 C CA . TYR A 1 322 ? 21.376 87.306 4.337 1.00 18.59 306 TYR A CA 1
ATOM 2662 C C . TYR A 1 322 ? 22.010 88.671 4.429 1.00 19.92 306 TYR A C 1
ATOM 2663 O O . TYR A 1 322 ? 22.890 88.987 3.636 1.00 22.41 306 TYR A O 1
ATOM 2672 N N . THR A 1 323 ? 21.545 89.448 5.401 1.00 19.48 307 THR A N 1
ATOM 2673 C CA . THR A 1 323 ? 21.976 90.821 5.629 1.00 19.99 307 THR A CA 1
ATOM 2674 C C . THR A 1 323 ? 22.133 91.081 7.118 1.00 19.75 307 THR A C 1
ATOM 2675 O O . THR A 1 323 ? 21.860 90.213 7.940 1.00 19.95 307 THR A O 1
ATOM 2679 N N A LYS A 1 324 ? 22.479 92.309 7.507 0.50 20.51 308 LYS A N 1
ATOM 2680 N N B LYS A 1 324 ? 22.623 92.282 7.430 0.50 20.83 308 LYS A N 1
ATOM 2681 C CA A LYS A 1 324 ? 22.555 92.617 8.936 0.50 20.55 308 LYS A CA 1
ATOM 2682 C CA B LYS A 1 324 ? 22.869 92.712 8.795 0.50 21.23 308 LYS A CA 1
ATOM 2683 C C A LYS A 1 324 ? 21.159 92.575 9.567 0.50 20.80 308 LYS A C 1
ATOM 2684 C C B LYS A 1 324 ? 21.582 92.569 9.585 0.50 21.08 308 LYS A C 1
ATOM 2685 O O A LYS A 1 324 ? 21.007 92.171 10.721 0.50 20.64 308 LYS A O 1
ATOM 2686 O O B LYS A 1 324 ? 21.582 92.155 10.737 0.50 22.72 308 LYS A O 1
ATOM 2697 N N A GLU A 1 325 ? 20.123 92.965 8.823 0.60 20.80 309 GLU A N 1
ATOM 2698 N N B GLU A 1 325 ? 20.469 92.918 8.926 0.40 21.57 309 GLU A N 1
ATOM 2699 C CA A GLU A 1 325 ? 18.793 92.940 9.401 0.60 21.44 309 GLU A CA 1
ATOM 2700 C CA B GLU A 1 325 ? 19.119 92.869 9.517 0.40 21.44 309 GLU A CA 1
ATOM 2701 C C A GLU A 1 325 ? 18.281 91.514 9.471 0.60 20.15 309 GLU A C 1
ATOM 2702 C C B GLU A 1 325 ? 18.522 91.466 9.598 0.40 20.32 309 GLU A C 1
ATOM 27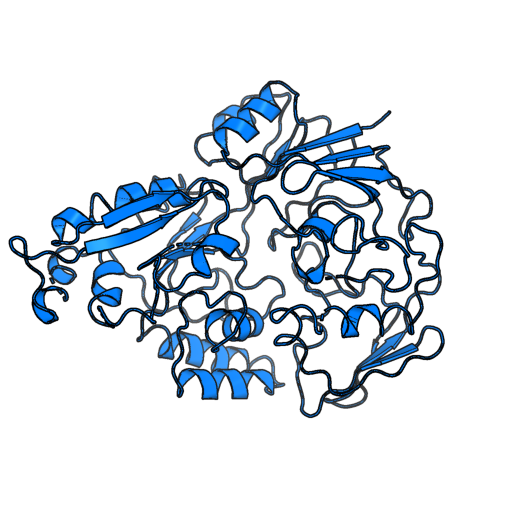03 O O A GLU A 1 325 ? 17.463 91.193 10.334 0.60 20.46 309 GLU A O 1
ATOM 2704 O O B GLU A 1 325 ? 17.845 91.131 10.570 0.40 20.51 309 GLU A O 1
ATOM 2715 N N . HIS A 1 326 ? 18.771 90.660 8.567 1.00 19.22 310 HIS A N 1
ATOM 2716 C CA . HIS A 1 326 ? 18.329 89.258 8.506 1.00 18.99 310 HIS A CA 1
ATOM 2717 C C . HIS A 1 326 ? 19.528 88.362 8.281 1.00 17.95 310 HIS A C 1
ATOM 2718 O O . HIS A 1 326 ? 19.735 87.859 7.183 1.00 16.81 310 HIS A O 1
ATOM 2725 N N . PRO A 1 327 ? 20.313 88.135 9.344 1.00 17.08 311 PRO A N 1
ATOM 2726 C CA . PRO A 1 327 ? 21.534 87.357 9.186 1.00 16.64 311 PRO A CA 1
ATOM 2727 C C . PRO A 1 327 ? 21.333 85.860 9.110 1.00 15.03 311 PRO A C 1
ATOM 2728 O O . PRO A 1 327 ? 20.292 85.332 9.480 1.00 16.07 311 PRO A O 1
ATOM 2732 N N . LEU A 1 328 ? 22.360 85.204 8.598 1.00 14.33 312 LEU A N 1
ATOM 2733 C CA . LEU A 1 328 ? 22.429 83.765 8.593 1.00 12.75 312 LEU A CA 1
ATOM 2734 C C . LEU A 1 328 ? 22.773 83.343 10.031 1.00 13.96 312 LEU A C 1
ATOM 2735 O O . LEU A 1 328 ? 23.678 83.908 10.634 1.00 13.81 312 LEU A O 1
ATOM 2740 N N . LYS A 1 329 ? 22.044 82.359 10.559 1.00 12.92 313 LYS A N 1
ATOM 2741 C CA . LYS A 1 329 ? 22.325 81.778 11.854 1.00 14.43 313 LYS A CA 1
ATOM 2742 C C . LYS A 1 329 ? 22.914 80.394 11.617 1.00 12.21 313 LYS A C 1
ATOM 2743 O O . LYS A 1 329 ? 22.368 79.598 10.822 1.00 13.17 313 LYS A O 1
ATOM 2749 N N . ILE A 1 330 ? 24.025 80.112 12.297 1.00 11.25 314 ILE A N 1
ATOM 2750 C CA . ILE A 1 330 ? 24.695 78.822 12.197 1.00 10.69 314 ILE A CA 1
ATOM 2751 C C . ILE A 1 330 ? 24.940 78.246 13.586 1.00 9.79 314 ILE A C 1
ATOM 2752 O O . ILE A 1 330 ? 25.548 78.894 14.433 1.00 10.92 314 ILE A O 1
ATOM 2757 N N . LYS A 1 331 ? 24.455 77.033 13.814 1.00 7.83 315 LYS A N 1
ATOM 2758 C CA . LYS A 1 331 ? 24.748 76.288 15.043 1.00 8.63 315 LYS A CA 1
ATOM 2759 C C . LYS A 1 331 ? 25.994 75.451 14.756 1.00 8.48 315 LYS A C 1
ATOM 2760 O O . LYS A 1 331 ? 25.949 74.518 13.960 1.00 7.85 315 LYS A O 1
ATOM 2766 N N . LEU A 1 332 ? 27.108 75.837 15.381 1.00 6.79 316 LEU A N 1
ATOM 2767 C CA . LEU A 1 332 ? 28.417 75.253 15.183 1.00 7.09 316 LEU A CA 1
ATOM 2768 C C . LEU A 1 332 ? 28.810 74.438 16.386 1.00 7.21 316 LEU A C 1
ATOM 2769 O O . LEU A 1 332 ? 28.896 74.960 17.492 1.00 7.65 316 LEU A O 1
ATOM 2774 N N . ILE A 1 333 ? 28.986 73.141 16.187 1.00 6.85 317 ILE A N 1
ATOM 2775 C CA . ILE A 1 333 ? 29.409 72.275 17.247 1.00 5.65 317 ILE A CA 1
ATOM 2776 C C . ILE A 1 333 ? 30.914 72.260 17.401 1.00 6.88 317 ILE A C 1
ATOM 2777 O O . ILE A 1 333 ? 31.667 72.438 16.444 1.00 6.97 317 ILE A O 1
ATOM 2782 N N . THR A 1 334 ? 31.357 72.050 18.636 1.00 6.63 318 THR A N 1
ATOM 2783 C CA . THR A 1 334 ? 32.781 71.897 18.917 1.00 6.84 318 THR A CA 1
ATOM 2784 C C . THR A 1 334 ? 32.931 70.930 20.076 1.00 7.65 318 THR A C 1
ATOM 2785 O O . THR A 1 334 ? 31.936 70.524 20.701 1.00 7.30 318 THR A O 1
ATOM 2789 N N . TYR A 1 335 ? 34.167 70.542 20.347 1.00 7.22 319 TYR A N 1
ATOM 2790 C CA . TYR A 1 335 ? 34.501 69.627 21.423 1.00 6.22 319 TYR A CA 1
ATOM 2791 C C . TYR A 1 335 ? 35.897 69.932 21.907 1.00 7.19 319 TYR A C 1
ATOM 2792 O O . TYR A 1 335 ? 36.703 70.479 21.151 1.00 8.56 319 TYR A O 1
ATOM 2801 N N . ASP A 1 336 ? 36.198 69.575 23.146 1.00 8.00 320 ASP A N 1
ATOM 2802 C CA . ASP A 1 336 ? 37.489 69.911 23.758 1.00 8.44 320 ASP A CA 1
ATOM 2803 C C . ASP A 1 336 ? 38.682 68.997 23.424 1.00 8.47 320 ASP A C 1
ATOM 2804 O O . ASP A 1 336 ? 39.837 69.427 23.515 1.00 9.49 320 ASP A O 1
ATOM 2809 N N . GLY A 1 337 ? 38.405 67.767 23.033 1.00 8.12 321 GLY A N 1
ATOM 2810 C CA . GLY A 1 337 ? 39.474 66.749 22.909 1.00 8.50 321 GLY A CA 1
ATOM 2811 C C . GLY A 1 337 ? 40.706 67.166 22.135 1.00 9.09 321 GLY A C 1
ATOM 2812 O O . GLY A 1 337 ? 41.831 66.902 22.537 1.00 10.55 321 GLY A O 1
ATOM 2813 N N . ARG A 1 338 ? 40.468 67.813 21.009 1.00 7.93 322 ARG A N 1
ATOM 2814 C CA . ARG A 1 338 ? 41.524 68.377 20.188 1.00 8.42 322 ARG A CA 1
ATOM 2815 C C . ARG A 1 338 ? 41.498 69.844 20.646 1.00 8.53 322 ARG A C 1
ATOM 2816 O O . ARG A 1 338 ? 40.594 70.596 20.268 1.00 8.82 322 ARG A O 1
ATOM 2824 N N . PRO A 1 339 ? 42.483 70.260 21.443 1.00 8.68 323 PRO A N 1
ATOM 2825 C CA . PRO A 1 339 ? 42.309 71.565 22.114 1.00 9.58 323 PRO A CA 1
ATOM 2826 C C . PRO A 1 339 ? 42.183 72.805 21.285 1.00 9.98 323 PRO A C 1
ATOM 2827 O O . PRO A 1 339 ? 41.643 73.819 21.777 1.00 11.00 323 PRO A O 1
ATOM 2831 N N . GLU A 1 340 ? 42.689 72.781 20.075 1.00 8.71 324 GLU A N 1
ATOM 2832 C CA . GLU A 1 340 ? 42.611 73.996 19.257 1.00 8.66 324 GLU A CA 1
ATOM 2833 C C . GLU A 1 340 ? 41.273 74.197 18.567 1.00 7.90 324 GLU A C 1
ATOM 2834 O O . GLU A 1 340 ? 40.980 75.313 18.132 1.00 8.91 324 GLU A O 1
ATOM 2840 N N . LEU A 1 341 ? 40.465 73.149 18.446 1.00 7.18 325 LEU A N 1
ATOM 2841 C CA . LEU A 1 341 ? 39.210 73.276 17.712 1.00 6.90 325 LEU A CA 1
ATOM 2842 C C . LEU A 1 341 ? 38.274 74.363 18.278 1.00 7.62 325 LEU A C 1
ATOM 2843 O O . LEU A 1 341 ? 37.722 75.172 17.513 1.00 8.00 325 LEU A O 1
ATOM 2848 N N . SER A 1 342 ? 38.126 74.425 19.592 1.00 8.03 326 SER A N 1
ATOM 2849 C CA . SER A 1 342 ? 37.209 75.412 20.155 1.00 8.74 326 SER A CA 1
ATOM 2850 C C . SER A 1 342 ? 37.783 76.829 20.100 1.00 9.17 326 SER A C 1
ATOM 2851 O O . SER A 1 342 ? 37.020 77.791 20.032 1.00 11.60 326 SER A O 1
ATOM 2854 N N . LYS A 1 343 ? 39.106 76.943 20.069 1.00 9.55 327 LYS A N 1
ATOM 2855 C CA . LYS A 1 343 ? 39.757 78.232 19.899 1.00 10.15 327 LYS A CA 1
ATOM 2856 C C . LYS A 1 343 ? 39.507 78.742 18.479 1.00 10.13 327 LYS A C 1
ATOM 2857 O O . LYS A 1 343 ? 39.242 79.938 18.270 1.00 11.56 327 LYS A O 1
ATOM 2863 N N . ILE A 1 344 ? 39.542 77.830 17.504 1.00 9.78 328 ILE A N 1
ATOM 2864 C CA . ILE A 1 344 ? 39.224 78.186 16.127 1.00 8.89 328 ILE A CA 1
ATOM 2865 C C . ILE A 1 344 ? 37.754 78.606 16.048 1.00 9.49 328 ILE A C 1
ATOM 2866 O O . ILE A 1 344 ? 37.411 79.616 15.427 1.00 9.64 328 ILE A O 1
ATOM 2871 N N . ALA A 1 345 ? 36.885 77.861 16.720 1.00 9.09 329 ALA A N 1
ATOM 2872 C CA . ALA A 1 345 ? 35.449 78.203 16.687 1.00 8.65 329 ALA A CA 1
ATOM 2873 C C . ALA A 1 345 ? 35.219 79.639 17.176 1.00 8.75 329 ALA A C 1
ATOM 2874 O O . ALA A 1 345 ? 34.398 80.355 16.615 1.00 8.97 329 ALA A O 1
ATOM 2876 N N . GLN A 1 346 ? 35.925 80.046 18.221 1.00 8.93 330 GLN A N 1
ATOM 2877 C CA . GLN A 1 346 ? 35.780 81.390 18.775 1.00 9.55 330 GLN A CA 1
ATOM 2878 C C . GLN A 1 346 ? 36.171 82.444 17.766 1.00 10.46 330 GLN A C 1
ATOM 2879 O O . GLN A 1 346 ? 35.477 83.473 17.632 1.00 10.66 330 GLN A O 1
ATOM 2885 N N . VAL A 1 347 ? 37.281 82.201 17.052 1.00 10.45 331 VAL A N 1
ATOM 2886 C CA . VAL A 1 347 ? 37.737 83.166 16.048 1.00 13.01 331 VAL A CA 1
ATOM 2887 C C . VAL A 1 347 ? 36.741 83.222 14.870 1.00 11.15 331 VAL A C 1
ATOM 2888 O O . VAL A 1 347 ? 36.428 84.317 14.355 1.00 11.29 331 VAL A O 1
ATOM 2892 N N . LEU A 1 348 ? 36.232 82.062 14.449 1.00 10.20 332 LEU A N 1
ATOM 2893 C CA . LEU A 1 348 ? 35.263 82.024 13.356 1.00 10.68 332 LEU A CA 1
ATOM 2894 C C . LEU A 1 348 ? 34.007 82.798 13.752 1.00 10.98 332 LEU A C 1
ATOM 2895 O O . LEU A 1 348 ? 33.422 83.521 12.962 1.00 10.94 332 LEU A O 1
ATOM 2900 N N . GLN A 1 349 ? 33.579 82.638 14.991 1.00 9.98 333 GLN A N 1
ATOM 2901 C CA . GLN A 1 349 ? 32.386 83.355 15.458 1.00 10.36 333 GLN A CA 1
ATOM 2902 C C . GLN A 1 349 ? 32.556 84.862 15.378 1.00 11.54 333 GLN A C 1
ATOM 2903 O O . GLN A 1 349 ? 31.665 85.571 14.887 1.00 11.93 333 GLN A O 1
ATOM 2909 N N A SER A 1 350 ? 33.703 85.339 15.857 0.50 12.09 334 SER A N 1
ATOM 2910 N N B SER A 1 350 ? 33.688 85.364 15.868 0.50 12.16 334 SER A N 1
ATOM 2911 C CA A SER A 1 350 ? 34.002 86.758 15.862 0.50 13.13 334 SER A CA 1
ATOM 2912 C CA B SER A 1 350 ? 33.923 86.802 15.860 0.50 13.11 334 SER A CA 1
ATOM 2913 C C A SER A 1 350 ? 34.118 87.286 14.442 0.50 13.45 334 SER A C 1
ATOM 2914 C C B SER A 1 350 ? 34.148 87.324 14.440 0.50 13.54 334 SER A C 1
ATOM 2915 O O A SER A 1 350 ? 33.503 88.297 14.103 0.50 15.38 334 SER A O 1
ATOM 2916 O O B SER A 1 350 ? 33.647 88.395 14.103 0.50 15.45 334 SER A O 1
ATOM 2921 N N . ASP A 1 351 ? 34.886 86.596 13.609 1.00 13.21 335 ASP A N 1
ATOM 2922 C CA . ASP A 1 351 ? 35.066 87.048 12.215 1.00 14.22 335 ASP A CA 1
ATOM 2923 C C . ASP A 1 351 ? 33.774 86.939 11.379 1.00 14.51 335 ASP A C 1
ATOM 2924 O O . ASP A 1 351 ? 33.498 87.806 10.544 1.00 15.03 335 ASP A O 1
ATOM 2929 N N . ALA A 1 352 ? 32.970 85.901 11.610 1.00 14.82 336 ALA A N 1
ATOM 2930 C CA . ALA A 1 352 ? 31.723 85.713 10.869 1.00 14.19 336 ALA A CA 1
ATOM 2931 C C . ALA A 1 352 ? 30.708 86.821 11.113 1.00 16.48 336 ALA A C 1
ATOM 2932 O O . ALA A 1 352 ? 29.899 87.118 10.241 1.00 15.83 336 ALA A O 1
ATOM 2934 N N . LYS A 1 353 ? 30.744 87.408 12.306 1.00 17.80 337 LYS A N 1
ATOM 2935 C CA . LYS A 1 353 ? 29.820 88.485 12.669 1.00 20.46 337 LYS A CA 1
ATOM 2936 C C . LYS A 1 353 ? 29.996 89.656 11.696 1.00 21.68 337 LYS A C 1
ATOM 2937 O O . LYS A 1 353 ? 29.013 90.285 11.290 1.00 23.19 337 LYS A O 1
ATOM 2943 N N . LYS A 1 354 ? 31.243 89.887 11.283 1.00 21.76 338 LYS A N 1
ATOM 2944 C CA . LYS A 1 354 ? 31.583 90.955 10.342 1.00 22.68 338 LYS A CA 1
ATOM 2945 C C . LYS A 1 354 ? 30.925 90.731 8.976 1.00 21.75 338 LYS A C 1
ATOM 2946 O O . LYS A 1 354 ? 30.783 91.678 8.195 1.00 22.44 338 LYS A O 1
ATOM 2952 N N . ALA A 1 355 ? 30.523 89.486 8.697 1.00 19.27 339 ALA A N 1
ATOM 2953 C CA . ALA A 1 355 ? 29.908 89.099 7.430 1.00 19.10 339 ALA A CA 1
ATOM 2954 C C . ALA A 1 355 ? 28.390 88.808 7.483 1.00 20.29 339 ALA A C 1
ATOM 2955 O O . ALA A 1 355 ? 27.843 88.214 6.547 1.00 22.14 339 ALA A O 1
ATOM 2957 N N . ASN A 1 356 ? 27.744 89.150 8.584 1.0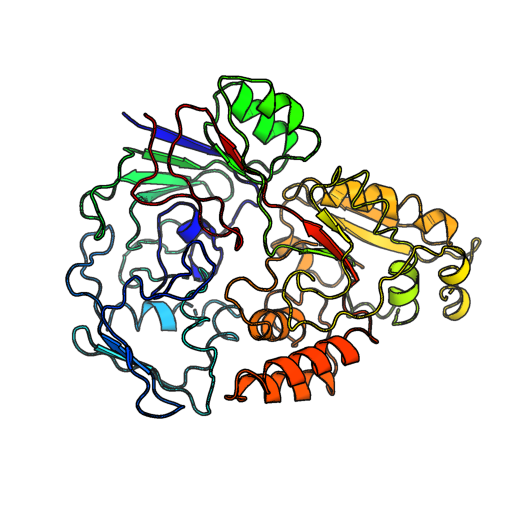0 22.30 340 ASN A N 1
ATOM 2958 C CA . ASN A 1 356 ? 26.302 88.901 8.748 1.00 23.31 340 ASN A CA 1
ATOM 2959 C C . ASN A 1 356 ? 25.944 87.438 8.959 1.00 22.41 340 ASN A C 1
ATOM 2960 O O . ASN A 1 356 ? 24.961 86.911 8.384 1.00 22.64 340 ASN A O 1
ATOM 2965 N N . ILE A 1 357 ? 26.798 86.789 9.754 1.00 19.14 341 ILE A N 1
ATOM 2966 C CA . ILE A 1 357 ? 26.581 85.431 10.186 1.00 16.69 341 ILE A CA 1
ATOM 2967 C C . ILE A 1 357 ? 26.666 85.398 11.705 1.00 15.32 341 ILE A C 1
ATOM 2968 O O . ILE A 1 357 ? 27.680 85.817 12.297 1.00 14.46 341 ILE A O 1
ATOM 2973 N N A GLU A 1 358 ? 25.582 84.972 12.350 0.50 13.64 342 GLU A N 1
ATOM 2974 N N B GLU A 1 358 ? 25.603 84.906 12.330 0.50 13.81 342 GLU A N 1
ATOM 2975 C CA A GLU A 1 358 ? 25.608 84.803 13.785 0.50 13.23 342 GLU A CA 1
ATOM 2976 C CA B GLU A 1 358 ? 25.533 84.768 13.768 0.50 13.42 342 GLU A CA 1
ATOM 2977 C C A GLU A 1 358 ? 25.823 83.326 14.040 0.50 12.21 342 GLU A C 1
ATOM 2978 C C B GLU A 1 358 ? 25.773 83.311 14.130 0.50 12.37 342 GLU A C 1
ATOM 2979 O O A GLU A 1 358 ? 24.974 82.495 13.725 0.50 11.48 342 GLU A O 1
ATOM 2980 O O B GLU A 1 358 ? 24.865 82.477 14.021 0.50 11.71 342 GLU A O 1
ATOM 2991 N N . ILE A 1 359 ? 26.994 83.009 14.564 1.00 11.06 343 ILE A N 1
ATOM 2992 C CA . ILE A 1 359 ? 27.345 81.648 14.936 1.00 10.31 343 ILE A CA 1
ATOM 2993 C C . ILE A 1 359 ? 27.114 81.424 16.421 1.00 11.15 343 ILE A C 1
ATOM 2994 O O . ILE A 1 359 ? 27.562 82.221 17.254 1.00 12.00 343 ILE A O 1
ATOM 2999 N N . ASP A 1 360 ? 26.362 80.376 16.738 1.00 10.01 344 ASP A N 1
ATOM 3000 C CA . ASP A 1 360 ? 26.190 79.898 18.105 1.00 9.80 344 ASP A CA 1
ATOM 3001 C C . ASP A 1 360 ? 27.107 78.688 18.248 1.00 10.22 344 ASP A C 1
ATOM 3002 O O . ASP A 1 360 ? 26.990 77.739 17.474 1.00 11.08 344 ASP A O 1
ATOM 3007 N N . ILE A 1 361 ? 28.042 78.739 19.188 1.00 9.01 345 ILE A N 1
ATOM 3008 C CA . ILE A 1 361 ? 28.969 77.636 19.450 1.00 8.60 345 ILE A CA 1
ATOM 3009 C C . ILE A 1 361 ? 28.435 76.746 20.556 1.00 8.89 345 ILE A C 1
ATOM 3010 O O . ILE A 1 361 ? 28.173 77.209 21.666 1.00 9.38 345 ILE A O 1
ATOM 3015 N N . LYS A 1 362 ? 28.291 75.464 20.253 1.00 8.38 346 LYS A N 1
ATOM 3016 C CA . LYS A 1 362 ? 27.837 74.490 21.231 1.00 8.31 346 LYS A CA 1
ATOM 3017 C C . LYS A 1 362 ? 28.932 73.449 21.421 1.00 7.84 346 LYS A C 1
ATOM 3018 O O . LYS A 1 362 ? 29.234 72.678 20.507 1.00 7.87 346 LYS A O 1
ATOM 3024 N N . SER A 1 363 ? 29.540 73.426 22.617 1.00 8.74 347 SER A N 1
ATOM 3025 C CA . SER A 1 363 ? 30.570 72.449 22.957 1.00 8.43 347 SER A CA 1
ATOM 3026 C C . SER A 1 363 ? 29.879 71.231 23.521 1.00 10.57 347 SER A C 1
ATOM 3027 O O . SER A 1 363 ? 29.016 71.340 24.398 1.00 11.50 347 SER A O 1
ATOM 3030 N N . VAL A 1 364 ? 30.235 70.066 22.997 1.00 9.17 348 VAL A N 1
ATOM 3031 C CA . VAL A 1 364 ? 29.642 68.801 23.414 1.00 9.29 348 VAL A CA 1
ATOM 3032 C C . VAL A 1 364 ? 30.724 67.856 23.924 1.00 9.57 348 VAL A C 1
ATOM 3033 O O . VAL A 1 364 ? 31.866 67.927 23.509 1.00 10.12 348 VAL A O 1
ATOM 3037 N N A ASP A 1 365 ? 30.347 66.943 24.805 0.50 10.22 349 ASP A N 1
ATOM 3038 N N B ASP A 1 365 ? 30.316 66.954 24.805 0.50 9.63 349 ASP A N 1
ATOM 3039 C CA A ASP A 1 365 ? 31.295 66.001 25.387 0.50 10.96 349 ASP A CA 1
ATOM 3040 C CA B ASP A 1 365 ? 31.208 65.997 25.433 0.50 10.00 349 ASP A CA 1
ATOM 3041 C C A ASP A 1 365 ? 31.463 64.693 24.612 0.50 10.70 349 ASP A C 1
ATOM 3042 C C B ASP A 1 365 ? 31.483 64.765 24.575 0.50 9.95 349 ASP A C 1
ATOM 3043 O O A ASP A 1 365 ? 32.431 63.960 24.838 0.50 11.22 349 ASP A O 1
ATOM 3044 O O B ASP A 1 365 ? 32.577 64.202 24.662 0.50 10.84 349 ASP A O 1
ATOM 3053 N N . ASP A 1 366 ? 30.499 64.360 23.756 1.00 10.36 350 ASP A N 1
ATOM 3054 C CA . ASP A 1 366 ? 30.554 63.132 22.930 1.00 9.45 350 ASP A CA 1
ATOM 3055 C C . ASP A 1 366 ? 30.261 63.530 21.493 1.00 8.27 350 ASP A C 1
ATOM 3056 O O . ASP A 1 366 ? 29.111 63.464 21.027 1.00 8.32 350 ASP A O 1
ATOM 3061 N N . ILE A 1 367 ? 31.289 63.967 20.777 1.00 7.61 351 ILE A N 1
ATOM 3062 C CA . ILE A 1 367 ? 31.062 64.462 19.454 1.00 7.23 351 ILE A CA 1
ATOM 3063 C C . ILE A 1 367 ? 30.480 63.451 18.469 1.00 7.42 351 ILE A C 1
ATOM 3064 O O . ILE A 1 367 ? 29.562 63.770 17.712 1.00 7.83 351 ILE A O 1
ATOM 3069 N N . GLU A 1 368 ? 30.983 62.228 18.477 1.00 7.35 352 GLU A N 1
ATOM 3070 C CA . GLU A 1 368 ? 30.507 61.254 17.505 1.00 7.60 352 GLU A CA 1
ATOM 3071 C C . GLU A 1 368 ? 29.035 60.959 17.742 1.00 7.83 352 GLU A C 1
ATOM 3072 O O . GLU A 1 368 ? 28.263 60.820 16.787 1.00 8.26 352 GLU A O 1
ATOM 3078 N N . GLY A 1 369 ? 28.622 60.880 19.005 1.00 8.38 353 GLY A N 1
ATOM 3079 C CA . GLY A 1 369 ? 27.237 60.593 19.304 1.00 8.71 353 GLY A CA 1
ATOM 3080 C C . GLY A 1 369 ? 26.334 61.764 18.956 1.00 9.43 353 GLY A C 1
ATOM 3081 O O . GLY A 1 369 ? 25.238 61.616 18.397 1.00 9.37 353 GLY A O 1
ATOM 3082 N N . TYR A 1 370 ? 26.799 62.944 19.292 1.00 7.96 354 TYR A N 1
ATOM 3083 C CA . TYR A 1 370 ? 26.014 64.153 19.075 1.00 7.52 354 TYR A CA 1
ATOM 3084 C C . TYR A 1 370 ? 25.632 64.372 17.621 1.00 7.45 354 TYR A C 1
ATOM 3085 O O . TYR A 1 370 ? 24.481 64.703 17.311 1.00 7.98 354 TYR A O 1
ATOM 3094 N N . LEU A 1 371 ? 26.591 64.171 16.720 1.00 7.14 355 LEU A N 1
ATOM 3095 C CA . LEU A 1 371 ? 26.396 64.447 15.314 1.00 7.29 355 LEU A CA 1
ATOM 3096 C C . LEU A 1 371 ? 25.424 63.498 14.632 1.00 8.49 355 LEU A C 1
ATOM 3097 O O . LEU A 1 371 ? 24.988 63.770 13.520 1.00 9.22 355 LEU A O 1
ATOM 3102 N N . LYS A 1 372 ? 25.092 62.380 15.272 1.00 8.25 356 LYS A N 1
ATOM 3103 C CA . LYS A 1 372 ? 24.093 61.427 14.731 1.00 8.58 356 LYS A CA 1
ATOM 3104 C C . LYS A 1 372 ? 22.709 62.046 14.545 1.00 9.03 356 LYS A C 1
ATOM 3105 O O . LYS A 1 372 ? 21.923 61.571 13.715 1.00 9.92 356 LYS A O 1
ATOM 3111 N N . ASP A 1 373 ? 22.387 63.058 15.335 1.00 8.63 357 ASP A N 1
ATOM 3112 C CA . ASP A 1 373 ? 21.112 63.753 15.190 1.00 9.56 357 ASP A CA 1
ATOM 3113 C C . ASP A 1 373 ? 21.329 64.817 14.128 1.00 10.13 357 ASP A C 1
ATOM 3114 O O . ASP A 1 373 ? 21.883 65.887 14.388 1.00 9.93 357 ASP A O 1
ATOM 3119 N N . ARG A 1 374 ? 20.863 64.513 12.920 1.00 9.85 358 ARG A N 1
ATOM 3120 C CA . ARG A 1 374 ? 21.095 65.398 11.783 1.00 8.92 358 ARG A CA 1
ATOM 3121 C C . ARG A 1 374 ? 20.423 66.754 11.941 1.00 10.49 358 ARG A C 1
ATOM 3122 O O . ARG A 1 374 ? 20.806 67.714 11.282 1.00 9.84 358 ARG A O 1
ATOM 3130 N N . SER A 1 375 ? 19.418 66.834 12.799 1.00 10.15 359 SER A N 1
ATOM 3131 C CA . SER A 1 375 ? 18.710 68.102 13.020 1.00 10.73 359 SER A CA 1
ATOM 3132 C C . SER A 1 375 ? 19.349 68.995 14.066 1.00 10.16 359 SER A C 1
ATOM 3133 O O . SER A 1 375 ? 18.919 70.127 14.240 1.00 13.03 359 SER A O 1
ATOM 3136 N N . ALA A 1 376 ? 20.377 68.489 14.755 1.00 9.47 360 ALA A N 1
ATOM 3137 C CA . ALA A 1 376 ? 20.970 69.165 15.892 1.00 9.43 360 ALA A CA 1
ATOM 3138 C C . ALA A 1 376 ? 22.145 70.068 15.598 1.00 9.88 360 ALA A C 1
ATOM 3139 O O . ALA A 1 376 ? 22.698 70.667 16.526 1.00 10.07 360 ALA A O 1
ATOM 3141 N N . TRP A 1 377 ? 22.521 70.201 14.323 1.00 8.17 361 TRP A N 1
ATOM 3142 C CA . TRP A 1 377 ? 23.701 70.993 13.992 1.00 7.77 361 TRP A CA 1
ATOM 3143 C C . TRP A 1 377 ? 23.701 71.437 12.565 1.00 7.35 361 TRP A C 1
ATOM 3144 O O . TRP A 1 377 ? 23.116 70.769 11.700 1.00 7.75 361 TRP A O 1
ATOM 3155 N N . ASP A 1 378 ? 24.351 72.574 12.316 1.00 7.40 362 ASP A N 1
ATOM 3156 C CA . ASP A 1 378 ? 24.534 73.128 10.975 1.00 6.87 362 ASP A CA 1
ATOM 3157 C C . ASP A 1 378 ? 25.945 72.865 10.436 1.00 7.04 362 ASP A C 1
ATOM 3158 O O . ASP A 1 378 ? 26.142 72.667 9.225 1.00 6.69 362 ASP A O 1
ATOM 3163 N N . ALA A 1 379 ? 26.933 72.946 11.323 1.00 6.29 363 ALA A N 1
ATOM 3164 C CA . ALA A 1 379 ? 28.335 72.684 10.993 1.00 6.08 363 ALA A CA 1
ATOM 3165 C C . ALA A 1 379 ? 29.012 72.242 12.278 1.00 5.82 363 ALA A C 1
ATOM 3166 O O . ALA A 1 379 ? 28.474 72.431 13.376 1.00 5.90 363 ALA A O 1
ATOM 3168 N N . THR A 1 380 ? 30.167 71.605 12.138 1.00 5.83 364 THR A N 1
ATOM 3169 C CA . THR A 1 380 ? 30.928 71.178 13.286 1.00 5.62 364 THR A CA 1
ATOM 3170 C C . THR A 1 380 ? 32.404 71.327 13.034 1.00 5.32 364 THR A C 1
ATOM 3171 O O . THR A 1 380 ? 32.897 71.133 11.913 1.00 6.75 364 THR A O 1
ATOM 3183 N N . TYR A 1 382 ? 35.945 69.699 13.402 1.00 5.68 366 TYR A N 1
ATOM 3184 C CA . TYR A 1 382 ? 36.273 68.283 13.344 1.00 5.10 366 TYR A CA 1
ATOM 3185 C C . TYR A 1 382 ? 37.755 68.121 13.056 1.00 5.83 366 TYR A C 1
ATOM 3186 O O . TYR A 1 382 ? 38.444 69.038 12.627 1.00 6.77 366 TYR A O 1
ATOM 3195 N N . SER A 1 383 ? 38.239 66.917 13.306 1.00 5.30 367 SER A N 1
ATOM 3196 C CA . SER A 1 383 ? 39.622 66.564 13.080 1.00 5.71 367 SER A CA 1
ATOM 3197 C C . SER A 1 383 ? 39.673 65.121 12.662 1.00 6.54 367 SER A C 1
ATOM 3198 O O . SER A 1 383 ? 38.980 64.288 13.247 1.00 7.20 367 SER A O 1
ATOM 3201 N N . PHE A 1 384 ? 40.495 64.808 11.674 1.00 5.89 368 PHE A N 1
ATOM 3202 C CA . PHE A 1 384 ? 40.561 63.441 11.207 1.00 6.65 368 PHE A CA 1
ATOM 3203 C C . PHE A 1 384 ? 41.936 63.113 10.658 1.00 6.44 368 PHE A C 1
ATOM 3204 O O . PHE A 1 384 ? 42.610 63.981 10.101 1.00 6.61 368 PHE A O 1
ATOM 3212 N N . GLY A 1 385 ? 42.317 61.841 10.810 1.00 7.31 369 GLY A N 1
ATOM 3213 C CA . GLY A 1 385 ? 43.541 61.296 10.209 1.00 6.82 369 GLY A CA 1
ATOM 3214 C C . GLY A 1 385 ? 43.176 60.966 8.774 1.00 8.00 369 GLY A C 1
ATOM 3215 O O . GLY A 1 385 ? 42.629 59.896 8.479 1.00 8.82 369 GLY A O 1
ATOM 3216 N N . THR A 1 386 ? 43.474 61.889 7.863 1.00 6.39 370 THR A N 1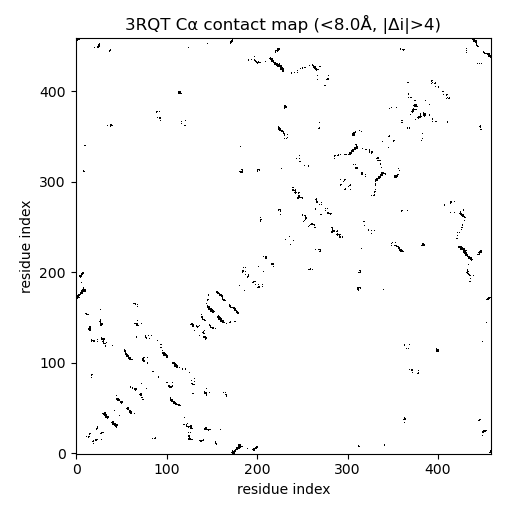
ATOM 3217 C CA . THR A 1 386 ? 43.014 61.764 6.487 1.00 6.43 370 THR A CA 1
ATOM 3218 C C . THR A 1 386 ? 43.804 60.834 5.574 1.00 6.37 370 THR A C 1
ATOM 3219 O O . THR A 1 386 ? 43.312 60.502 4.507 1.00 7.76 370 THR A O 1
ATOM 3223 N N . ILE A 1 387 ? 45.025 60.468 5.930 1.00 7.12 371 ILE A N 1
ATOM 3224 C CA . ILE A 1 387 ? 45.836 59.579 5.073 1.00 8.34 371 ILE A CA 1
ATOM 3225 C C . ILE A 1 387 ? 46.787 58.797 5.967 1.00 8.90 371 ILE A C 1
ATOM 3226 O O . ILE A 1 387 ? 47.991 59.039 6.015 1.00 9.61 371 ILE A O 1
ATOM 3231 N N . PRO A 1 388 ? 46.212 57.839 6.706 1.00 9.60 372 PRO A N 1
ATOM 3232 C CA . PRO A 1 388 ? 47.003 57.149 7.693 1.00 10.49 372 PRO A CA 1
ATOM 3233 C C . PRO A 1 388 ? 47.901 56.048 7.129 1.00 10.05 372 PRO A C 1
ATOM 3234 O O . PRO A 1 388 ? 48.882 55.650 7.777 1.00 11.10 372 PRO A O 1
ATOM 3238 N N . ARG A 1 389 ? 47.604 55.592 5.916 1.00 10.68 373 ARG A N 1
ATOM 3239 C CA . ARG A 1 389 ? 48.302 54.444 5.347 1.00 12.19 373 ARG A CA 1
ATOM 3240 C C . ARG A 1 389 ? 48.768 54.642 3.911 1.00 13.85 373 ARG A C 1
ATOM 3241 O O . ARG A 1 389 ? 48.847 53.673 3.136 1.00 17.59 373 ARG A O 1
ATOM 3249 N N . GLY A 1 390 ? 49.056 55.880 3.571 1.00 13.09 374 GLY A N 1
ATOM 3250 C CA . GLY A 1 390 ? 49.685 56.194 2.292 1.00 14.65 374 GLY A CA 1
ATOM 3251 C C . GLY A 1 390 ? 48.801 56.244 1.079 1.00 14.82 374 GLY A C 1
ATOM 3252 O O . GLY A 1 390 ? 49.311 56.349 -0.037 1.00 17.82 374 GLY A O 1
ATOM 3253 N N . ASP A 1 391 ? 47.492 56.194 1.261 1.00 12.09 375 ASP A N 1
ATOM 3254 C CA . ASP A 1 391 ? 46.613 56.276 0.117 1.00 11.42 375 ASP A CA 1
ATOM 3255 C C . ASP A 1 391 ? 45.383 57.124 0.447 1.00 10.31 375 ASP A C 1
ATOM 3256 O O . ASP A 1 391 ? 44.792 56.998 1.521 1.00 10.12 375 ASP A O 1
ATOM 3261 N N . THR A 1 392 ? 44.993 57.990 -0.484 1.00 9.98 376 THR A N 1
ATOM 3262 C CA . THR A 1 392 ? 43.854 58.872 -0.291 1.00 9.40 376 THR A CA 1
ATOM 3263 C C . THR A 1 392 ? 42.484 58.186 -0.404 1.00 7.68 376 THR A C 1
ATOM 3264 O O . THR A 1 392 ? 41.465 58.783 -0.012 1.00 7.99 376 THR A O 1
ATOM 3268 N N . GLY A 1 393 ? 42.414 56.959 -0.911 1.00 8.43 377 GLY A N 1
ATOM 3269 C CA . GLY A 1 393 ? 41.128 56.285 -1.095 1.00 7.99 377 GLY A CA 1
ATOM 3270 C C . GLY A 1 393 ? 40.303 56.138 0.154 1.00 7.78 377 GLY A C 1
ATOM 3271 O O . GLY A 1 393 ? 39.097 56.321 0.135 1.00 8.24 377 GLY A O 1
ATOM 3272 N N . TYR A 1 394 ? 40.954 55.813 1.263 1.00 7.32 378 TYR A N 1
ATOM 3273 C CA . TYR A 1 394 ? 40.272 55.614 2.516 1.00 6.42 378 TYR A CA 1
ATOM 3274 C C . TYR A 1 394 ? 39.436 56.835 2.882 1.00 5.72 378 TYR A C 1
ATOM 3275 O O . TYR A 1 394 ? 38.242 56.736 3.182 1.00 5.71 378 TYR A O 1
ATOM 3284 N N . PHE A 1 395 ? 40.081 57.997 2.879 1.00 5.82 379 PHE A N 1
ATOM 3285 C CA . PHE A 1 395 ? 39.379 59.216 3.202 1.00 5.65 379 PHE A CA 1
ATOM 3286 C C . PHE A 1 395 ? 38.169 59.401 2.274 1.00 5.39 379 PHE A C 1
ATOM 3287 O O . PHE A 1 395 ? 37.054 59.707 2.733 1.00 5.76 379 PHE A O 1
ATOM 3295 N N . PHE A 1 396 ? 38.371 59.258 0.973 1.00 6.01 380 PHE A N 1
ATOM 3296 C CA . PHE A 1 396 ? 37.260 59.493 0.058 1.00 6.44 380 PHE A CA 1
ATOM 3297 C C . PHE A 1 396 ? 36.086 58.552 0.349 1.00 6.72 380 PHE A C 1
ATOM 3298 O O . PHE A 1 396 ? 34.923 58.968 0.331 1.00 6.21 380 PHE A O 1
ATOM 3306 N N . ASN A 1 397 ? 36.361 57.273 0.581 1.00 5.95 381 ASN A N 1
ATOM 3307 C CA . ASN A 1 397 ? 35.294 56.332 0.870 1.00 6.87 381 ASN A CA 1
ATOM 3308 C C . ASN A 1 397 ? 34.580 56.609 2.183 1.00 7.75 381 ASN A C 1
ATOM 3309 O O . ASN A 1 397 ? 33.358 56.452 2.284 1.00 9.26 381 ASN A O 1
ATOM 3314 N N . GLN A 1 398 ? 35.305 57.071 3.185 1.00 6.39 382 GLN A N 1
ATOM 3315 C CA . GLN A 1 398 ? 34.700 57.315 4.487 1.00 7.60 382 GLN A CA 1
ATOM 3316 C C . GLN A 1 398 ? 34.062 58.675 4.640 1.00 6.48 382 GLN A C 1
ATOM 3317 O O . GLN A 1 398 ? 33.110 58.818 5.407 1.00 6.89 382 GLN A O 1
ATOM 3323 N N . ALA A 1 399 ? 34.540 59.666 3.889 1.00 5.32 383 ALA A N 1
ATOM 3324 C CA . ALA A 1 399 ? 34.098 61.054 4.049 1.00 5.33 383 ALA A CA 1
ATOM 3325 C C . ALA A 1 399 ? 33.260 61.610 2.937 1.00 5.37 383 ALA A C 1
ATOM 3326 O O . ALA A 1 399 ? 32.471 62.509 3.176 1.00 6.98 383 ALA A O 1
ATOM 3328 N N . TYR A 1 400 ? 33.450 61.123 1.709 1.00 5.53 384 TYR A N 1
ATOM 3329 C CA . TYR A 1 400 ? 32.761 61.681 0.548 1.00 5.70 384 TYR A CA 1
ATOM 3330 C C . TYR A 1 400 ? 31.728 60.760 -0.080 1.00 7.21 384 TYR A C 1
ATOM 3331 O O . TYR A 1 400 ? 31.049 61.132 -1.057 1.00 9.92 384 TYR A O 1
ATOM 3340 N N . LYS A 1 401 ? 31.603 59.554 0.434 1.00 6.02 385 LYS A N 1
ATOM 3341 C CA . LYS A 1 401 ? 30.547 58.657 -0.026 1.00 6.25 385 LYS A CA 1
ATOM 3342 C C . LYS A 1 401 ? 29.431 58.635 1.009 1.00 6.73 385 LYS A C 1
ATOM 3343 O O . LYS A 1 401 ? 29.677 58.638 2.226 1.00 6.18 385 LYS A O 1
ATOM 3349 N N . LYS A 1 402 ? 28.201 58.568 0.518 1.00 7.21 386 LYS A N 1
ATOM 3350 C CA . LYS A 1 402 ? 27.050 58.457 1.392 1.00 7.30 386 LYS A CA 1
ATOM 3351 C C . LYS A 1 402 ? 27.223 57.203 2.249 1.00 6.97 386 LYS A C 1
ATOM 3352 O O . LYS A 1 402 ? 27.583 56.132 1.744 1.00 8.88 386 LYS A O 1
ATOM 3358 N N . ASP A 1 403 ? 26.908 57.370 3.533 1.00 7.59 387 ASP A N 1
ATOM 3359 C CA . ASP A 1 403 ? 27.044 56.325 4.565 1.00 8.34 387 ASP A CA 1
ATOM 3360 C C . ASP A 1 403 ? 28.492 56.012 4.952 1.00 9.15 387 ASP A C 1
ATOM 3361 O O . ASP A 1 403 ? 28.731 55.126 5.788 1.00 9.17 387 ASP A O 1
ATOM 3366 N N . GLY A 1 404 ? 29.474 56.719 4.384 1.00 7.69 388 GLY A N 1
ATOM 3367 C CA . GLY A 1 404 ? 30.861 56.564 4.866 1.00 6.70 388 GLY A CA 1
ATOM 3368 C C . GLY A 1 404 ? 30.844 56.963 6.330 1.00 7.70 388 GLY A C 1
ATOM 3369 O O . GLY A 1 404 ? 30.123 57.909 6.748 1.00 7.16 388 GLY A O 1
ATOM 3370 N N . ALA A 1 405 ? 31.693 56.324 7.140 1.00 7.42 389 ALA A N 1
ATOM 3371 C CA . ALA A 1 405 ? 31.635 56.509 8.596 1.00 7.67 389 ALA A CA 1
ATOM 3372 C C . ALA A 1 405 ? 32.092 57.835 9.153 1.00 8.11 389 ALA A C 1
ATOM 3373 O O . ALA A 1 405 ? 31.839 58.117 10.345 1.00 10.46 389 ALA A O 1
ATOM 3375 N N A ILE A 1 406 ? 32.785 58.662 8.380 0.60 7.89 390 ILE A N 1
ATOM 3376 N N B ILE A 1 406 ? 32.750 58.636 8.317 0.40 7.61 390 ILE A N 1
ATOM 3377 C CA A ILE A 1 406 ? 33.033 59.996 8.929 0.60 9.04 390 ILE A CA 1
ATOM 3378 C CA B ILE A 1 406 ? 33.192 59.953 8.740 0.40 8.39 390 ILE A CA 1
ATOM 3379 C C A ILE A 1 406 ? 32.269 61.075 8.170 0.60 6.93 390 ILE A C 1
ATOM 3380 C C B ILE A 1 406 ? 32.344 61.057 8.106 0.40 6.65 390 ILE A C 1
ATOM 3381 O O A ILE A 1 406 ? 32.401 62.247 8.486 0.60 8.12 390 ILE A O 1
ATOM 3382 O O B ILE A 1 406 ? 32.491 62.221 8.456 0.40 7.59 390 ILE A O 1
ATOM 3391 N N . ASN A 1 407 ? 31.427 60.684 7.210 1.00 5.65 391 ASN A N 1
ATOM 3392 C CA . ASN A 1 407 ? 30.645 61.642 6.434 1.00 5.74 391 ASN A CA 1
ATOM 3393 C C . ASN A 1 407 ? 29.416 62.041 7.230 1.00 4.96 391 ASN A C 1
ATOM 3394 O O . ASN A 1 407 ? 28.281 61.837 6.817 1.00 5.87 391 ASN A O 1
ATOM 3399 N N . LYS A 1 408 ? 29.659 62.703 8.355 1.00 6.22 392 LYS A N 1
ATOM 3400 C CA . LYS A 1 408 ? 28.590 63.008 9.288 1.00 6.35 392 LYS A CA 1
ATOM 3401 C C . LYS A 1 408 ? 27.579 63.982 8.698 1.00 5.32 392 LYS A C 1
ATOM 3402 O O . LYS A 1 408 ? 26.411 63.943 9.039 1.00 7.33 392 LYS A O 1
ATOM 3408 N N . GLY A 1 409 ? 28.044 64.826 7.785 1.00 5.34 393 GLY A N 1
ATOM 3409 C CA . GLY A 1 409 ? 27.193 65.808 7.131 1.00 5.47 393 GLY A CA 1
ATOM 3410 C C . GLY A 1 409 ? 26.558 65.354 5.838 1.00 5.30 393 GLY A C 1
ATOM 3411 O O . GLY A 1 409 ? 25.878 66.131 5.176 1.00 6.38 393 GLY A O 1
ATOM 3412 N N . ASP A 1 410 ? 26.814 64.099 5.446 1.00 4.89 394 ASP A N 1
ATOM 3413 C CA . ASP A 1 410 ? 26.181 63.501 4.264 1.00 4.95 394 ASP A CA 1
ATOM 3414 C C . ASP A 1 410 ? 26.450 64.237 2.938 1.00 5.61 394 ASP A C 1
ATOM 3415 O O . ASP A 1 410 ? 25.566 64.358 2.108 1.00 6.45 394 ASP A O 1
ATOM 3420 N N . TYR A 1 411 ? 27.694 64.664 2.742 1.00 5.00 395 TYR A N 1
ATOM 3421 C CA . TYR A 1 411 ? 28.087 65.171 1.460 1.00 5.54 395 TYR A CA 1
ATOM 3422 C C . TYR A 1 411 ? 28.006 64.047 0.437 1.00 5.90 395 TYR A C 1
ATOM 3423 O O . TYR A 1 411 ? 28.463 62.937 0.675 1.00 7.20 395 TYR A O 1
ATOM 3432 N N . ASN A 1 412 ? 27.416 64.323 -0.710 1.00 5.69 396 ASN A N 1
ATOM 3433 C CA . ASN A 1 412 ? 27.443 63.340 -1.772 1.00 5.48 396 ASN A CA 1
ATOM 3434 C C . ASN A 1 412 ? 27.194 64.016 -3.101 1.00 6.80 396 ASN A C 1
ATOM 3435 O O . ASN A 1 412 ? 26.291 64.839 -3.209 1.00 7.97 396 ASN A O 1
ATOM 3440 N N . ASN A 1 413 ? 27.971 63.634 -4.120 1.00 7.14 397 ASN A N 1
ATOM 3441 C CA . ASN A 1 413 ? 27.873 64.201 -5.466 1.00 7.42 397 ASN A CA 1
ATOM 3442 C C . ASN A 1 413 ? 28.106 63.042 -6.412 1.00 6.85 397 ASN A C 1
ATOM 3443 O O . ASN A 1 413 ? 29.155 62.414 -6.351 1.00 8.05 397 ASN A O 1
ATOM 3448 N N A SER A 1 414 ? 27.123 62.730 -7.249 0.60 6.09 398 SER A N 1
ATOM 3449 N N B SER A 1 414 ? 27.109 62.744 -7.243 0.40 7.01 398 SER A N 1
ATOM 3450 C CA A SER A 1 414 ? 27.220 61.590 -8.131 0.60 5.89 398 SER A CA 1
ATOM 3451 C CA B SER A 1 414 ? 27.156 61.639 -8.187 0.40 7.18 398 SER A CA 1
ATOM 3452 C C A SER A 1 414 ? 28.469 61.604 -8.995 0.60 6.83 398 SER A C 1
ATOM 3453 C C B SER A 1 414 ? 28.436 61.613 -9.013 0.40 7.62 398 SER A C 1
ATOM 3454 O O A SER A 1 414 ? 29.006 60.545 -9.303 0.60 8.48 398 SER A O 1
ATOM 3455 O O B SER A 1 414 ? 28.975 60.543 -9.286 0.40 8.65 398 SER A O 1
ATOM 3460 N N . ASN A 1 415 ? 28.911 62.792 -9.410 1.00 8.18 399 ASN A N 1
ATOM 3461 C CA . ASN A 1 415 ? 30.106 62.907 -10.260 1.00 8.46 399 ASN A CA 1
ATOM 3462 C C . ASN A 1 415 ? 31.378 62.521 -9.493 1.00 9.72 399 ASN A C 1
ATOM 3463 O O . ASN A 1 415 ? 32.281 61.872 -10.035 1.00 10.86 399 ASN A O 1
ATOM 3468 N N . VAL A 1 416 ? 31.418 62.916 -8.232 1.00 8.23 400 VAL A N 1
ATOM 3469 C CA . VAL A 1 416 ? 32.516 62.547 -7.328 1.00 8.14 400 VAL A CA 1
ATOM 3470 C C . VAL A 1 416 ? 32.453 61.039 -7.020 1.00 8.96 400 VAL A C 1
ATOM 3471 O O . VAL A 1 416 ? 33.480 60.367 -7.047 1.00 8.55 400 VAL A O 1
ATOM 3475 N N . ASP A 1 417 ? 31.250 60.508 -6.796 1.00 8.36 401 ASP A N 1
ATOM 3476 C CA . ASP A 1 417 ? 31.063 59.073 -6.513 1.00 8.18 401 ASP A CA 1
ATOM 3477 C C . ASP A 1 417 ? 31.678 58.245 -7.631 1.00 10.05 401 ASP A C 1
ATOM 3478 O O . ASP A 1 417 ? 32.366 57.257 -7.380 1.00 9.15 401 ASP A O 1
ATOM 3483 N N . ASP A 1 418 ? 31.378 58.635 -8.866 1.00 9.16 402 ASP A N 1
ATOM 3484 C CA . ASP A 1 418 ? 31.891 57.903 -10.016 1.00 10.49 402 ASP A CA 1
ATOM 3485 C C . ASP A 1 418 ? 33.419 57.819 -10.010 1.00 10.47 402 ASP A C 1
ATOM 3486 O O . ASP A 1 418 ? 33.983 56.762 -10.264 1.00 11.22 402 ASP A O 1
ATOM 3491 N N . LEU A 1 419 ? 34.089 58.929 -9.720 1.00 8.91 403 LEU A N 1
ATOM 3492 C CA . LEU A 1 419 ? 35.555 58.938 -9.652 1.00 8.82 403 LEU A CA 1
ATOM 3493 C C . LEU A 1 419 ? 36.076 58.084 -8.479 1.00 9.02 403 LEU A C 1
ATOM 3494 O O . LEU A 1 419 ? 37.059 57.378 -8.644 1.00 9.14 403 LEU A O 1
ATOM 3499 N N . ILE A 1 420 ? 35.420 58.148 -7.321 1.00 7.93 404 ILE A N 1
ATOM 3500 C CA . ILE A 1 420 ? 35.837 57.359 -6.165 1.00 8.08 404 ILE A CA 1
ATOM 3501 C C . ILE A 1 420 ? 35.699 55.866 -6.507 1.00 8.36 404 ILE A C 1
ATOM 3502 O O . ILE A 1 420 ? 36.608 55.064 -6.252 1.00 8.76 404 ILE A O 1
ATOM 3507 N N . ASN A 1 421 ? 34.572 55.502 -7.113 1.00 8.69 405 ASN A N 1
ATOM 3508 C CA . ASN A 1 421 ? 34.363 54.118 -7.502 1.00 9.74 405 ASN A CA 1
ATOM 3509 C C . ASN A 1 421 ? 35.420 53.636 -8.507 1.00 9.97 405 ASN A C 1
ATOM 3510 O O . ASN A 1 421 ? 35.893 52.491 -8.429 1.00 11.91 405 ASN A O 1
ATOM 3515 N N . GLN A 1 422 ? 35.828 54.520 -9.403 1.00 10.15 406 GLN A N 1
ATOM 3516 C CA . GLN A 1 422 ? 36.865 54.198 -10.373 1.00 10.24 406 GLN A CA 1
ATOM 3517 C C . GLN A 1 422 ? 38.200 54.007 -9.644 1.00 9.84 406 GLN A C 1
ATOM 3518 O O . GLN A 1 422 ? 38.933 53.034 -9.866 1.00 10.13 406 GLN A O 1
ATOM 3524 N N . LEU A 1 423 ? 38.498 54.935 -8.745 1.00 8.94 407 LEU A N 1
ATOM 3525 C CA . LEU A 1 423 ? 39.723 54.862 -7.967 1.00 8.42 407 LEU A CA 1
ATOM 3526 C C . LEU A 1 423 ? 39.824 53.519 -7.234 1.00 8.34 407 LEU A C 1
ATOM 3527 O O . LEU A 1 423 ? 40.889 52.883 -7.200 1.00 8.77 407 LEU A O 1
ATOM 3532 N N . ASN A 1 424 ? 38.717 53.065 -6.660 1.00 8.19 408 ASN A N 1
ATOM 3533 C CA . ASN A 1 424 ? 38.757 51.830 -5.886 1.00 8.93 408 ASN A CA 1
ATOM 3534 C C . ASN A 1 424 ? 39.212 50.597 -6.633 1.00 10.19 408 ASN A C 1
ATOM 3535 O O . ASN A 1 424 ? 39.682 49.663 -5.982 1.00 10.38 408 ASN A O 1
ATOM 3540 N N . HIS A 1 425 ? 39.032 50.557 -7.949 1.00 10.28 409 HIS A N 1
ATOM 3541 C CA . HIS A 1 425 ? 39.498 49.420 -8.745 1.00 11.64 409 HIS A CA 1
ATOM 3542 C C . HIS A 1 425 ? 40.742 49.724 -9.590 1.00 11.63 409 HIS A C 1
ATOM 3543 O O . HIS A 1 425 ? 41.149 48.891 -10.413 1.00 13.11 409 HIS A O 1
ATOM 3550 N N . THR A 1 426 ? 41.363 50.879 -9.369 1.00 10.91 410 THR A N 1
ATOM 3551 C CA . THR A 1 426 ? 42.527 51.289 -10.143 1.00 10.84 410 THR A CA 1
ATOM 3552 C C . THR A 1 426 ? 43.821 50.739 -9.555 1.00 10.95 410 THR A C 1
ATOM 3553 O O . THR A 1 426 ? 44.211 51.088 -8.450 1.00 11.17 410 THR A O 1
ATOM 3557 N N . VAL A 1 427 ? 44.488 49.905 -10.355 1.00 13.91 411 VAL A N 1
ATOM 3558 C CA . VAL A 1 427 ? 45.706 49.234 -9.936 1.00 14.94 411 VAL A CA 1
ATOM 3559 C C . VAL A 1 427 ? 46.983 50.075 -10.019 1.00 15.58 411 VAL A C 1
ATOM 3560 O O . VAL A 1 427 ? 47.757 50.153 -9.066 1.00 18.35 411 VAL A O 1
ATOM 3564 N N . ASP A 1 428 ? 47.205 50.721 -11.150 1.00 16.74 412 ASP A N 1
ATOM 3565 C CA . ASP A 1 428 ? 48.443 51.478 -11.333 1.00 17.84 412 ASP A CA 1
ATOM 3566 C C . ASP A 1 428 ? 48.527 52.642 -10.354 1.00 17.93 412 ASP A C 1
ATOM 3567 O O . ASP A 1 428 ? 47.619 53.468 -10.306 1.00 15.94 412 ASP A O 1
ATOM 3572 N N A VAL A 1 429 ? 49.575 52.657 -9.529 0.60 18.50 413 VAL A N 1
ATOM 3573 N N B VAL A 1 429 ? 49.655 52.795 -9.670 0.40 17.37 413 VAL A N 1
ATOM 3574 C CA A VAL A 1 429 ? 49.697 53.651 -8.465 0.60 18.61 413 VAL A CA 1
ATOM 3575 C CA B VAL A 1 429 ? 49.771 53.891 -8.720 0.40 16.90 413 VAL A CA 1
ATOM 3576 C C A VAL A 1 429 ? 49.716 55.072 -8.984 0.60 17.88 413 VAL A C 1
ATOM 3577 C C B VAL A 1 429 ? 49.760 55.281 -9.361 0.40 16.68 413 VAL A C 1
ATOM 3578 O O A VAL A 1 429 ? 49.204 55.973 -8.341 0.60 16.91 413 VAL A O 1
ATOM 3579 O O B VAL A 1 429 ? 49.097 56.171 -8.835 0.40 15.04 413 VAL A O 1
ATOM 3586 N N A LYS A 1 430 ? 50.315 55.271 -10.158 0.50 18.07 414 LYS A N 1
ATOM 3587 N N B LYS A 1 430 ? 50.430 55.495 -10.494 0.50 17.25 414 LYS A N 1
ATOM 3588 C CA A LYS A 1 430 ? 50.361 56.595 -10.788 0.50 17.85 414 LYS A CA 1
ATOM 3589 C CA B LYS A 1 430 ? 50.393 56.837 -11.070 0.50 17.39 414 LYS A CA 1
ATOM 3590 C C A LYS A 1 430 ? 48.961 57.038 -11.214 0.50 16.65 414 LYS A C 1
ATOM 3591 C C B LYS A 1 430 ? 48.953 57.184 -11.470 0.50 16.03 414 LYS A C 1
ATOM 3592 O O A LYS A 1 430 ? 48.574 58.194 -10.989 0.50 15.33 414 LYS A O 1
ATOM 3593 O O B LYS A 1 430 ? 48.509 58.334 -11.337 0.50 15.61 414 LYS A O 1
ATOM 3604 N N A GLU A 1 431 ? 48.199 56.116 -11.813 0.50 16.38 415 GLU A N 1
ATOM 3605 N N B GLU A 1 431 ? 48.203 56.174 -11.907 0.50 15.70 415 GLU A N 1
ATOM 3606 C CA A GLU A 1 431 ? 46.834 56.413 -12.237 0.50 15.56 415 GLU A CA 1
ATOM 3607 C CA B GLU A 1 431 ? 46.808 56.376 -12.272 0.50 14.64 415 GLU A CA 1
ATOM 3608 C C A GLU A 1 431 ? 45.991 56.703 -10.993 0.50 14.05 415 GLU A C 1
ATOM 3609 C C B GLU A 1 431 ? 45.963 56.664 -11.014 0.50 13.54 415 GLU A C 1
ATOM 3610 O O A GLU A 1 431 ? 45.118 57.568 -11.017 0.50 12.73 415 GLU A O 1
ATOM 3611 O O B GLU A 1 431 ? 45.067 57.506 -11.051 0.50 12.45 415 GLU A O 1
ATOM 3622 N N . ARG A 1 432 ? 46.248 55.986 -9.899 1.00 12.71 416 ARG A N 1
ATOM 3623 C CA . ARG A 1 432 ? 45.535 56.252 -8.657 1.00 11.88 416 ARG A CA 1
ATOM 3624 C C . ARG A 1 432 ? 45.771 57.698 -8.251 1.00 11.91 416 ARG A C 1
ATOM 3625 O O . ARG A 1 432 ? 44.827 58.394 -7.878 1.00 11.39 416 ARG A O 1
ATOM 3633 N N . HIS A 1 433 ? 47.028 58.142 -8.316 1.00 12.32 417 HIS A N 1
ATOM 3634 C CA . HIS A 1 433 ? 47.349 59.530 -7.939 1.00 13.39 417 HIS A CA 1
ATOM 3635 C C . HIS A 1 433 ? 46.607 60.530 -8.802 1.00 13.09 417 HIS A C 1
ATOM 3636 O O . HIS A 1 433 ? 46.095 61.541 -8.286 1.00 11.86 417 HIS A O 1
ATOM 3643 N N . ASN A 1 434 ? 46.515 60.245 -10.100 1.00 13.56 418 ASN A N 1
ATOM 3644 C CA . ASN A 1 434 ? 45.807 61.128 -11.029 1.00 13.56 418 ASN A CA 1
ATOM 3645 C C . ASN A 1 434 ? 44.310 61.190 -10.750 1.00 12.03 418 ASN A C 1
ATOM 3646 O O . ASN A 1 434 ? 43.721 62.270 -10.666 1.00 10.87 418 ASN A O 1
ATOM 3651 N N . ILE A 1 435 ? 43.693 60.032 -10.566 1.00 10.88 419 ILE A N 1
ATOM 3652 C CA . ILE A 1 435 ? 42.261 59.998 -10.282 1.00 9.59 419 ILE A CA 1
ATOM 3653 C C . ILE A 1 435 ? 41.989 60.690 -8.931 1.00 8.86 419 ILE A C 1
ATOM 3654 O O . ILE A 1 435 ? 41.033 61.447 -8.791 1.00 9.22 419 ILE A O 1
ATOM 3659 N N . SER A 1 436 ? 42.830 60.419 -7.935 1.00 7.54 420 SER A N 1
ATOM 3660 C CA . SER A 1 436 ? 42.726 61.101 -6.657 1.00 7.39 420 SER A CA 1
ATOM 3661 C C . SER A 1 436 ? 42.776 62.630 -6.818 1.00 8.01 420 SER A C 1
ATOM 3662 O O . SER A 1 436 ? 42.003 63.361 -6.206 1.00 8.32 420 SER A O 1
ATOM 3665 N N . ASN A 1 437 ? 43.726 63.114 -7.620 1.00 8.07 421 ASN A N 1
ATOM 3666 C CA . ASN A 1 437 ? 43.799 64.558 -7.862 1.00 9.37 421 ASN A CA 1
ATOM 3667 C C . ASN A 1 437 ? 42.550 65.061 -8.569 1.00 9.22 421 ASN A C 1
ATOM 3668 O O . ASN A 1 437 ? 42.086 66.171 -8.284 1.00 9.48 421 ASN A O 1
ATOM 3673 N N . ASP A 1 438 ? 41.987 64.246 -9.461 1.00 9.20 422 ASP A N 1
ATOM 3674 C CA . ASP A 1 438 ? 40.733 64.629 -10.131 1.00 10.04 422 ASP A CA 1
ATOM 3675 C C . ASP A 1 438 ? 39.594 64.744 -9.098 1.00 8.97 422 ASP A C 1
ATOM 3676 O O . ASP A 1 438 ? 38.754 65.641 -9.180 1.00 9.64 422 ASP A O 1
ATOM 3681 N N . ILE A 1 439 ? 39.560 63.836 -8.122 1.00 7.97 423 ILE A N 1
ATOM 3682 C CA . ILE A 1 439 ? 38.553 63.882 -7.050 1.00 7.18 423 ILE A CA 1
ATOM 3683 C C . ILE A 1 439 ? 38.736 65.127 -6.207 1.00 8.53 423 ILE A C 1
ATOM 3684 O O . ILE A 1 439 ? 37.767 65.814 -5.903 1.00 8.25 423 ILE A O 1
ATOM 3689 N N . ILE A 1 440 ? 39.988 65.426 -5.835 1.00 8.31 424 ILE A N 1
ATOM 3690 C CA . ILE A 1 440 ? 40.266 66.640 -5.080 1.00 7.74 424 ILE A CA 1
ATOM 3691 C C . ILE A 1 440 ? 39.789 67.868 -5.844 1.00 8.28 424 ILE A C 1
ATOM 3692 O O . ILE A 1 440 ? 39.137 68.724 -5.263 1.00 9.05 424 ILE A O 1
ATOM 3697 N N . LYS A 1 441 ? 40.099 67.949 -7.127 1.00 9.13 425 LYS A N 1
ATOM 3698 C CA . LYS A 1 441 ? 39.731 69.129 -7.898 1.00 10.93 425 LYS A CA 1
ATOM 3699 C C . LYS A 1 441 ? 38.230 69.283 -7.996 1.00 10.38 425 LYS A C 1
ATOM 3700 O O . LYS A 1 441 ? 37.689 70.363 -7.754 1.00 10.77 425 LYS A O 1
ATOM 3706 N N . LEU A 1 442 ? 37.538 68.203 -8.327 1.00 9.47 426 LEU A N 1
ATOM 3707 C CA . LEU A 1 442 ? 36.090 68.281 -8.507 1.00 9.52 426 LEU A CA 1
ATOM 3708 C C . LEU A 1 442 ? 35.357 68.535 -7.193 1.00 8.71 426 LEU A C 1
ATOM 3709 O O . LEU A 1 442 ? 34.489 69.416 -7.104 1.00 10.64 426 LEU A O 1
ATOM 3714 N N . SER A 1 443 ? 35.702 67.773 -6.161 1.00 8.36 427 SER A N 1
ATOM 3715 C CA . SER A 1 443 ? 35.047 67.931 -4.865 1.00 8.47 427 SER A CA 1
ATOM 3716 C C . SER A 1 443 ? 35.303 69.300 -4.258 1.00 8.42 427 SER A C 1
ATOM 3717 O O . SER A 1 443 ? 34.410 69.876 -3.628 1.00 8.91 427 SER A O 1
ATOM 3720 N N A SER A 1 444 ? 36.507 69.836 -4.464 0.70 7.85 428 SER A N 1
ATOM 3721 N N B SER A 1 444 ? 36.495 69.865 -4.450 0.30 8.75 428 SER A N 1
ATOM 3722 C CA A SER A 1 444 ? 36.841 71.142 -3.889 0.70 8.64 428 SER A CA 1
ATOM 3723 C CA B SER A 1 444 ? 36.787 71.173 -3.847 0.30 9.36 428 SER A CA 1
ATOM 3724 C C A SER A 1 444 ? 35.861 72.217 -4.329 0.70 8.76 428 SER A C 1
ATOM 3725 C C B SER A 1 444 ? 35.800 72.239 -4.315 0.30 9.55 428 SER A C 1
ATOM 3726 O O A SER A 1 444 ? 35.570 73.139 -3.564 0.70 11.08 428 SER A O 1
ATOM 3727 O O B SER A 1 444 ? 35.447 73.142 -3.558 0.30 10.57 428 SER A O 1
ATOM 3732 N N A ARG A 1 445 ? 35.361 72.122 -5.557 0.70 10.07 429 ARG A N 1
ATOM 3733 N N B ARG A 1 445 ? 35.356 72.140 -5.563 0.30 10.18 429 ARG A N 1
ATOM 3734 C CA A ARG A 1 445 ? 34.410 73.109 -6.070 0.70 11.13 429 ARG A CA 1
ATOM 3735 C CA B ARG A 1 445 ? 34.397 73.099 -6.105 0.30 10.74 429 ARG A CA 1
ATOM 3736 C C A ARG A 1 445 ? 33.135 73.159 -5.242 0.70 10.60 429 ARG A C 1
ATOM 3737 C C B ARG A 1 445 ? 33.103 73.141 -5.294 0.30 10.36 429 ARG A C 1
ATOM 3738 O O A ARG A 1 445 ? 32.522 74.209 -5.124 0.70 11.93 429 ARG A O 1
ATOM 3739 O O B ARG A 1 445 ? 32.433 74.166 -5.263 0.30 11.03 429 ARG A O 1
ATOM 3754 N N . ASP A 1 446 ? 32.748 72.028 -4.653 1.00 9.37 430 ASP A N 1
ATOM 3755 C CA . ASP A 1 446 ? 31.532 71.942 -3.861 1.00 9.64 430 ASP A CA 1
ATOM 3756 C C . ASP A 1 446 ? 31.714 72.408 -2.420 1.00 9.51 430 ASP A C 1
ATOM 3757 O O . ASP A 1 446 ? 30.728 72.615 -1.724 1.00 10.39 430 ASP A O 1
ATOM 3762 N N . VAL A 1 447 ? 32.958 72.577 -1.974 1.00 8.52 431 VAL A N 1
ATOM 3763 C CA . VAL A 1 447 ? 33.285 72.922 -0.579 1.00 8.64 431 VAL A CA 1
ATOM 3764 C C . VAL A 1 447 ? 32.566 71.917 0.348 1.00 8.27 431 VAL A C 1
ATOM 3765 O O . VAL A 1 447 ? 31.710 72.310 1.135 1.00 8.01 431 VAL A O 1
ATOM 3769 N N . PRO A 1 448 ? 32.922 70.623 0.273 1.00 7.03 432 PRO A N 1
ATOM 3770 C CA . PRO A 1 448 ? 32.214 69.654 1.110 1.00 7.53 432 PRO A CA 1
ATOM 3771 C C . PRO A 1 448 ? 32.450 69.940 2.582 1.00 7.30 432 PRO A C 1
ATOM 3772 O O . PRO A 1 448 ? 31.553 69.821 3.415 1.00 7.07 432 PRO A O 1
ATOM 3776 N N . ASN A 1 449 ? 33.696 70.270 2.859 1.00 6.09 433 ASN A N 1
ATOM 3777 C CA . ASN A 1 449 ? 34.182 70.719 4.164 1.00 5.44 433 ASN A CA 1
ATOM 3778 C C . ASN A 1 449 ? 35.225 71.779 3.867 1.00 6.81 433 ASN A C 1
ATOM 3779 O O . ASN A 1 449 ? 35.729 71.843 2.750 1.00 7.29 433 ASN A O 1
ATOM 3784 N N . SER A 1 450 ? 35.523 72.615 4.858 1.00 6.51 434 SER A N 1
ATOM 3785 C CA . SER A 1 450 ? 36.612 73.564 4.742 1.00 6.41 434 SER A CA 1
ATOM 3786 C C . SER A 1 450 ? 37.782 73.018 5.593 1.00 5.78 434 SER A C 1
ATOM 3787 O O . SER A 1 450 ? 37.685 72.981 6.816 1.00 7.30 434 SER A O 1
ATOM 3790 N N . TYR A 1 451 ? 38.860 72.624 4.926 1.00 6.36 435 TYR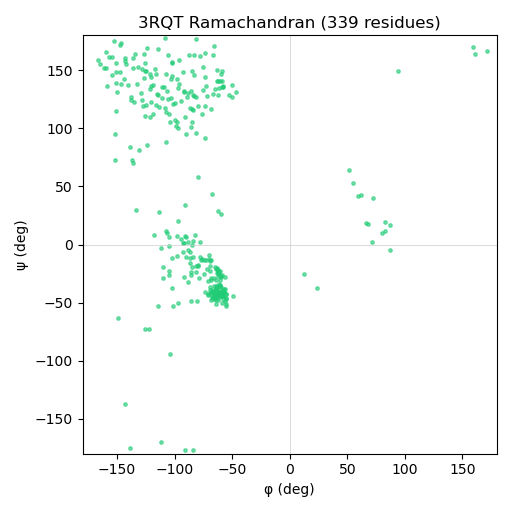 A N 1
ATOM 3791 C CA . TYR A 1 451 ? 40.041 72.087 5.599 1.00 6.05 435 TYR A CA 1
ATOM 3792 C C . TYR A 1 451 ? 40.835 73.281 6.081 1.00 7.06 435 TYR A C 1
ATOM 3793 O O . TYR A 1 451 ? 41.196 74.143 5.291 1.00 8.21 435 TYR A O 1
ATOM 3802 N N . ILE A 1 452 ? 41.155 73.285 7.368 1.00 5.98 436 ILE A N 1
ATOM 3803 C CA . ILE A 1 452 ? 41.759 74.454 8.003 1.00 6.24 436 ILE A CA 1
ATOM 3804 C C . ILE A 1 452 ? 43.261 74.367 8.218 1.00 7.28 436 ILE A C 1
ATOM 3805 O O . ILE A 1 452 ? 43.998 75.267 7.815 1.00 8.23 436 ILE A O 1
ATOM 3810 N N . ALA A 1 453 ? 43.710 73.294 8.857 1.00 6.80 437 ALA A N 1
ATOM 3811 C CA . ALA A 1 453 ? 45.114 73.163 9.171 1.00 6.57 437 ALA A CA 1
ATOM 3812 C C . ALA A 1 453 ? 45.576 71.705 9.143 1.00 6.79 437 ALA A C 1
ATOM 3813 O O . ALA A 1 453 ? 44.827 70.805 9.491 1.00 7.70 437 ALA A O 1
ATOM 3815 N N . TYR A 1 454 ? 46.838 71.522 8.761 1.00 6.71 438 TYR A N 1
ATOM 3816 C CA . TYR A 1 454 ? 47.549 70.235 8.842 1.00 7.53 438 TYR A CA 1
ATOM 3817 C C . TYR A 1 454 ? 48.340 70.397 10.137 1.00 9.60 438 TYR A C 1
ATOM 3818 O O . TYR A 1 454 ? 49.353 71.109 10.162 1.00 9.70 438 TYR A O 1
ATOM 3827 N N . ASN A 1 455 ? 47.888 69.794 11.238 1.00 11.63 439 ASN A N 1
ATOM 3828 C CA . ASN A 1 455 ? 48.553 70.094 12.492 1.00 13.61 439 ASN A CA 1
ATOM 3829 C C . ASN A 1 455 ? 49.412 68.993 13.055 1.00 13.44 439 ASN A C 1
ATOM 3830 O O . ASN A 1 455 ? 49.120 67.822 12.923 1.00 17.51 439 ASN A O 1
ATOM 3835 N N . ASP A 1 456 ? 50.480 69.402 13.713 1.00 13.00 440 ASP A N 1
ATOM 3836 C CA . ASP A 1 456 ? 51.443 68.502 14.280 1.00 13.28 440 ASP A CA 1
ATOM 3837 C C . ASP A 1 456 ? 50.910 67.708 15.464 1.00 13.11 440 ASP A C 1
ATOM 3838 O O . ASP A 1 456 ? 49.987 68.138 16.179 1.00 13.14 440 ASP A O 1
ATOM 3843 N N A GLN A 1 457 ? 51.543 66.548 15.660 0.50 15.88 441 GLN A N 1
ATOM 3844 N N B GLN A 1 457 ? 51.502 66.538 15.658 0.50 16.92 441 GLN A N 1
ATOM 3845 C CA A GLN A 1 457 ? 51.283 65.625 16.760 0.50 15.67 441 GLN A CA 1
ATOM 3846 C CA B GLN A 1 457 ? 51.175 65.701 16.783 0.50 17.29 441 GLN A CA 1
ATOM 3847 C C A GLN A 1 457 ? 52.079 66.075 17.978 0.50 15.20 441 GLN A C 1
ATOM 3848 C C B GLN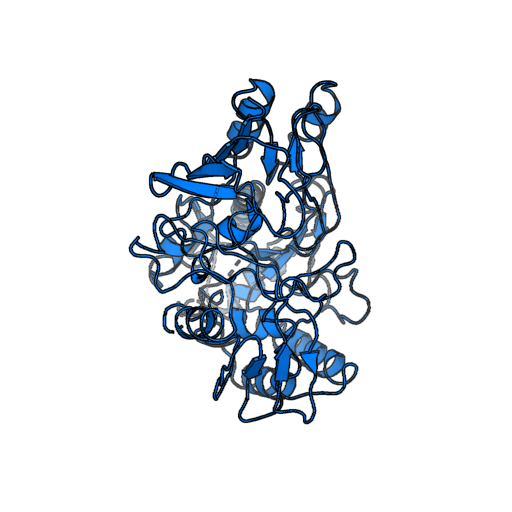 A 1 457 ? 52.034 66.196 17.930 0.50 16.16 441 GLN A C 1
ATOM 3849 O O A GLN A 1 457 ? 53.298 66.060 17.911 0.50 17.01 441 GLN A O 1
ATOM 3850 O O B GLN A 1 457 ? 53.219 66.438 17.738 0.50 17.63 441 GLN A O 1
ATOM 3861 N N . ILE A 1 458 ? 51.415 66.400 19.090 1.00 14.45 442 ILE A N 1
ATOM 3862 C CA . ILE A 1 458 ? 52.122 66.852 20.302 1.00 14.43 442 ILE A CA 1
ATOM 3863 C C . ILE A 1 458 ? 51.744 65.925 21.453 1.00 13.38 442 ILE A C 1
ATOM 3864 O O . ILE A 1 458 ? 50.567 65.835 21.827 1.00 14.19 442 ILE A O 1
ATOM 3869 N N . VAL A 1 459 ? 52.750 65.218 21.989 1.00 12.21 443 VAL A N 1
ATOM 3870 C CA . VAL A 1 459 ? 52.597 64.255 23.063 1.00 12.12 443 VAL A CA 1
ATOM 3871 C C . VAL A 1 459 ? 53.581 64.651 24.140 1.00 12.15 443 VAL A C 1
ATOM 3872 O O . VAL A 1 459 ? 54.682 65.091 23.818 1.00 15.31 443 VAL A O 1
ATOM 3876 N N . ALA A 1 460 ? 53.195 64.488 25.400 1.00 10.72 444 ALA A N 1
ATOM 3877 C CA . ALA A 1 460 ? 54.062 64.808 26.529 1.00 11.20 444 ALA A CA 1
ATOM 3878 C C . ALA A 1 460 ? 54.091 63.690 27.544 1.00 10.81 444 ALA A C 1
ATOM 3879 O O . ALA A 1 460 ? 53.113 62.961 27.702 1.00 10.30 444 ALA A O 1
ATOM 3881 N N . ALA A 1 461 ? 55.191 63.592 28.275 1.00 12.56 445 ALA A N 1
ATOM 3882 C CA . ALA A 1 461 ? 55.366 62.522 29.245 1.00 12.83 445 ALA A CA 1
ATOM 3883 C C . ALA A 1 461 ? 56.339 62.874 30.308 1.00 14.73 445 ALA A C 1
ATOM 3884 O O . ALA A 1 461 ? 57.126 63.798 30.170 1.00 14.87 445 ALA A O 1
ATOM 3886 N N . ASN A 1 462 ? 56.254 62.143 31.401 1.00 13.61 446 ASN A N 1
ATOM 3887 C CA . ASN A 1 462 ? 57.283 62.250 32.420 1.00 15.61 446 ASN A CA 1
ATOM 3888 C C . ASN A 1 462 ? 58.578 61.765 31.742 1.00 15.81 446 ASN A C 1
ATOM 3889 O O . ASN A 1 462 ? 58.553 60.857 30.926 1.00 15.29 446 ASN A O 1
ATOM 3894 N N A SER A 1 463 ? 59.713 62.322 32.138 0.50 17.60 447 SER A N 1
ATOM 3895 N N B SER A 1 463 ? 59.690 62.447 32.024 0.50 16.63 447 SER A N 1
ATOM 3896 C CA A SER A 1 463 ? 60.982 61.883 31.565 0.50 19.17 447 SER A CA 1
ATOM 3897 C CA B SER A 1 463 ? 60.995 62.124 31.418 0.50 17.68 447 SER A CA 1
ATOM 3898 C C A SER A 1 463 ? 61.270 60.401 31.841 0.50 19.27 447 SER A C 1
ATOM 3899 C C B SER A 1 463 ? 61.408 60.664 31.614 0.50 17.95 447 SER A C 1
ATOM 3900 O O A SER A 1 463 ? 61.962 59.760 31.055 0.50 21.07 447 SER A O 1
ATOM 3901 O O B SER A 1 463 ? 62.251 60.145 30.880 0.50 19.96 447 SER A O 1
ATOM 3906 N N A LYS A 1 464 ? 60.712 59.851 32.920 0.60 18.98 448 LYS A N 1
ATOM 3907 N N B LYS A 1 464 ? 60.799 60.024 32.622 0.40 17.37 448 LYS A N 1
ATOM 3908 C CA A LYS A 1 464 ? 60.910 58.445 33.238 0.60 20.07 448 LYS A CA 1
ATOM 3909 C CA B LYS A 1 464 ? 61.037 58.616 33.000 0.40 18.35 448 LYS A CA 1
ATOM 3910 C C A LYS A 1 464 ? 60.279 57.500 32.193 0.60 18.43 448 LYS A C 1
ATOM 3911 C C B LYS A 1 464 ? 60.439 57.607 32.021 0.40 17.59 448 LYS A C 1
ATOM 3912 O O A LYS A 1 464 ? 60.635 56.322 32.154 0.60 18.21 448 LYS A O 1
ATOM 3913 O O B LYS A 1 464 ? 60.933 56.488 31.893 0.40 17.76 448 LYS A O 1
ATOM 3924 N N . VAL A 1 465 ? 59.362 58.004 31.352 1.00 16.80 449 VAL A N 1
ATOM 3925 C CA . VAL A 1 465 ? 58.674 57.146 30.375 1.00 15.96 449 VAL A CA 1
ATOM 3926 C C . VAL A 1 465 ? 59.465 57.100 29.076 1.00 16.10 449 VAL A C 1
ATOM 3927 O O . VAL A 1 465 ? 59.822 58.143 28.527 1.00 17.98 449 VAL A O 1
ATOM 3931 N N . LYS A 1 466 ? 59.729 55.894 28.588 1.00 16.55 450 LYS A N 1
ATOM 3932 C CA . LYS A 1 466 ? 60.530 55.692 27.392 1.00 17.82 450 LYS A CA 1
ATOM 3933 C C . LYS A 1 466 ? 59.818 54.792 26.392 1.00 17.57 450 LYS A C 1
ATOM 3934 O O . LYS A 1 466 ? 58.996 53.965 26.760 1.00 14.98 450 LYS A O 1
ATOM 3940 N N . ASN A 1 467 ? 60.126 55.010 25.118 1.00 17.19 451 ASN A N 1
ATOM 3941 C CA . ASN A 1 467 ? 59.705 54.144 24.036 1.00 16.92 451 ASN A CA 1
ATOM 3942 C C . ASN A 1 467 ? 58.213 53.998 23.791 1.00 15.48 451 ASN A C 1
ATOM 3943 O O . ASN A 1 467 ? 57.689 52.878 23.584 1.00 15.02 451 ASN A O 1
ATOM 3948 N N . TYR A 1 468 ? 57.540 55.138 23.855 1.00 14.18 452 TYR A N 1
ATOM 3949 C CA . TYR A 1 468 ? 56.162 55.241 23.408 1.00 13.40 452 TYR A CA 1
ATOM 3950 C C . TYR A 1 468 ? 56.306 55.785 21.980 1.00 14.04 452 TYR A C 1
ATOM 3951 O O . TYR A 1 468 ? 57.342 56.386 21.617 1.00 15.88 452 TYR A O 1
ATOM 3960 N N . LYS A 1 469 ? 55.285 55.591 21.160 1.00 13.29 453 LYS A N 1
ATOM 3961 C CA . LYS A 1 469 ? 55.347 56.016 19.773 1.00 13.61 453 LYS A CA 1
ATOM 3962 C C . LYS A 1 469 ? 54.699 57.377 19.542 1.00 12.57 453 LYS A C 1
ATOM 3963 O O . LYS A 1 469 ? 53.642 57.659 20.103 1.00 13.27 453 LYS A O 1
ATOM 3969 N N . VAL A 1 470 ? 55.349 58.206 18.735 1.00 14.93 454 VAL A N 1
ATOM 3970 C CA . VAL A 1 470 ? 54.826 59.508 18.313 1.00 15.61 454 VAL A CA 1
ATOM 3971 C C . VAL A 1 470 ? 55.159 59.555 16.825 1.00 16.73 454 VAL A C 1
ATOM 3972 O O . VAL A 1 470 ? 56.062 60.266 16.379 1.00 18.94 454 VAL A O 1
ATOM 3976 N N . THR A 1 471 ? 54.425 58.759 16.058 1.00 16.09 455 THR A N 1
ATOM 3977 C CA . THR A 1 471 ? 54.662 58.633 14.628 1.00 17.52 455 THR A CA 1
ATOM 3978 C C . THR A 1 471 ? 53.566 59.382 13.835 1.00 16.55 455 THR A C 1
ATOM 3979 O O . THR A 1 471 ? 52.515 59.715 14.384 1.00 16.04 455 THR A O 1
ATOM 3983 N N . PRO A 1 472 ? 53.814 59.651 12.549 1.00 17.62 456 PRO A N 1
ATOM 3984 C CA . PRO A 1 472 ? 52.927 60.547 11.820 1.00 18.14 456 PRO A CA 1
ATOM 3985 C C . PRO A 1 472 ? 51.447 60.180 11.689 1.00 18.06 456 PRO A C 1
ATOM 3986 O O . PRO A 1 472 ? 50.628 61.089 11.591 1.00 18.63 456 PRO A O 1
ATOM 3990 N N . GLU A 1 473 ? 51.118 58.892 11.712 1.00 18.06 457 GLU A N 1
ATOM 3991 C CA . GLU A 1 473 ? 49.723 58.475 11.584 1.00 17.69 457 GLU A CA 1
ATOM 3992 C C . GLU A 1 473 ? 48.914 58.805 12.864 1.00 16.44 457 GLU A C 1
ATOM 3993 O O . GLU A 1 473 ? 47.678 58.894 12.819 1.00 17.78 457 GLU A O 1
ATOM 3999 N N . GLY A 1 474 ? 49.599 58.993 13.995 1.00 14.60 458 GLY A N 1
ATOM 4000 C CA . GLY A 1 474 ? 48.964 59.353 15.258 1.00 14.80 458 GLY A CA 1
ATOM 4001 C C . GLY A 1 474 ? 48.082 58.294 15.892 1.00 14.05 458 GLY A C 1
ATOM 4002 O O . GLY A 1 474 ? 47.282 58.603 16.794 1.00 18.76 458 GLY A O 1
ATOM 4003 N N . ILE A 1 475 ? 48.231 57.043 15.478 1.00 11.13 459 ILE A N 1
ATOM 4004 C CA . ILE A 1 475 ? 47.400 55.964 16.002 1.00 9.83 459 ILE A CA 1
ATOM 4005 C C . ILE A 1 475 ? 48.108 55.216 17.115 1.00 9.80 459 ILE A C 1
ATOM 4006 O O . ILE A 1 475 ? 47.550 55.015 18.196 1.00 11.30 459 ILE A O 1
ATOM 4011 N N . TYR A 1 476 ? 49.336 54.806 16.859 1.00 8.56 460 TYR A N 1
ATOM 4012 C CA . TYR A 1 476 ? 50.072 54.013 17.825 1.00 8.79 460 TYR A CA 1
ATOM 4013 C C . TYR A 1 476 ? 50.579 54.855 18.985 1.00 9.62 460 TYR A C 1
ATOM 4014 O O . TYR A 1 476 ? 50.867 56.042 18.853 1.00 10.51 460 TYR A O 1
ATOM 4023 N N . LEU A 1 477 ? 50.744 54.226 20.125 1.00 8.36 461 LEU A N 1
ATOM 4024 C CA . LEU A 1 477 ? 51.294 54.922 21.312 1.00 8.83 461 LEU A CA 1
ATOM 4025 C C . LEU A 1 477 ? 52.063 53.930 22.160 1.00 9.25 461 LEU A C 1
ATOM 4026 O O . LEU A 1 477 ? 53.273 54.067 22.357 1.00 10.99 461 LEU A O 1
ATOM 4031 N N . ILE A 1 478 ? 51.363 52.926 22.675 1.00 8.90 462 ILE A N 1
ATOM 4032 C CA . ILE A 1 478 ? 51.945 51.927 23.530 1.00 8.35 462 ILE A CA 1
ATOM 4033 C C . ILE A 1 478 ? 52.326 50.650 22.766 1.00 9.59 462 ILE A C 1
ATOM 4034 O O . ILE A 1 478 ? 51.557 50.154 21.933 1.00 9.11 462 ILE A O 1
ATOM 4039 N N . ASP A 1 479 ? 53.518 50.138 23.027 1.00 10.79 463 ASP A N 1
ATOM 4040 C CA . ASP A 1 479 ? 53.903 48.830 22.485 1.00 10.98 463 ASP A CA 1
ATOM 4041 C C . ASP A 1 479 ? 54.639 48.063 23.576 1.00 10.90 463 ASP A C 1
ATOM 4042 O O . ASP A 1 479 ? 54.740 48.517 24.717 1.00 10.75 463 ASP A O 1
ATOM 4047 N N . TYR A 1 480 ? 55.145 46.896 23.227 1.00 11.05 464 TYR A N 1
ATOM 4048 C CA . TYR A 1 480 ? 55.772 46.024 24.203 1.00 11.47 464 TYR A CA 1
ATOM 4049 C C . TYR A 1 480 ? 57.091 46.519 24.732 1.00 12.97 464 TYR A C 1
ATOM 4050 O O . TYR A 1 480 ? 57.642 45.913 25.654 1.00 14.98 464 TYR A O 1
ATOM 4059 N N . ARG A 1 481 ? 57.628 47.579 24.136 1.00 13.73 465 ARG A N 1
ATOM 4060 C CA . ARG A 1 481 ? 58.895 48.125 24.596 1.00 14.38 465 ARG A CA 1
ATOM 4061 C C . ARG A 1 481 ? 58.684 49.380 25.440 1.00 13.44 465 ARG A C 1
ATOM 4062 O O . ARG A 1 481 ? 59.616 49.822 26.110 1.00 16.20 465 ARG A O 1
ATOM 4070 N N . THR A 1 482 ? 57.472 49.938 25.451 1.00 12.32 466 THR A N 1
ATOM 4071 C CA . THR A 1 482 ? 57.209 51.119 26.272 1.00 12.18 466 THR A CA 1
ATOM 4072 C C . THR A 1 482 ? 57.527 50.781 27.737 1.00 13.48 466 THR A C 1
ATOM 4073 O O . THR A 1 482 ? 57.160 49.710 28.236 1.00 13.21 466 THR A O 1
ATOM 4077 N N . THR A 1 483 ? 58.213 51.678 28.428 1.00 13.85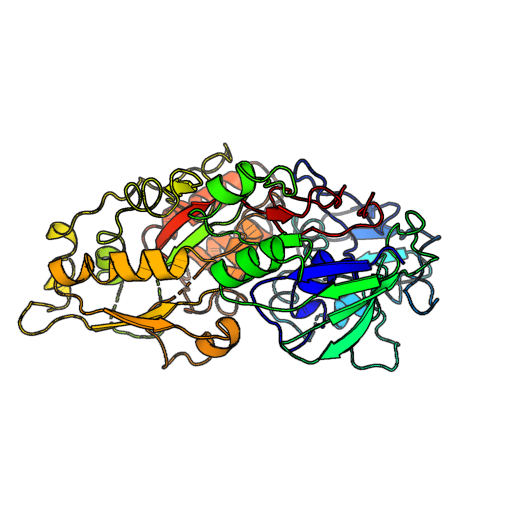 467 THR A N 1
ATOM 4078 C CA . THR A 1 483 ? 58.592 51.382 29.827 1.00 16.12 467 THR A CA 1
ATOM 4079 C C . THR A 1 483 ? 58.762 52.640 30.665 1.00 17.88 467 THR A C 1
ATOM 4080 O O . THR A 1 483 ? 58.567 53.758 30.175 1.00 16.01 467 THR A O 1
ATOM 4084 N N . ILE A 1 484 ? 59.005 52.414 31.946 1.00 20.62 468 ILE A N 1
ATOM 4085 C CA . ILE A 1 484 ? 59.284 53.452 32.935 1.00 24.08 468 ILE A CA 1
ATOM 4086 C C . ILE A 1 484 ? 60.651 53.044 33.432 1.00 27.04 468 ILE A C 1
ATOM 4087 O O . ILE A 1 484 ? 60.761 52.017 34.094 1.00 26.76 468 ILE A O 1
ATOM 4092 N N . GLU A 1 485 ? 61.680 53.828 33.094 1.00 29.30 469 GLU A N 1
ATOM 4093 C CA . GLU A 1 485 ? 63.081 53.483 33.414 1.00 33.90 469 GLU A CA 1
ATOM 4094 C C . GLU A 1 485 ? 63.224 52.312 34.390 1.00 36.44 469 GLU A C 1
ATOM 4095 O O . GLU A 1 485 ? 63.988 51.361 34.154 1.00 41.21 469 GLU A O 1
#

InterPro domains:
  IPR000914 Solute-binding protein family 5 domain [PF00496] (65-408)
  IPR030678 Peptide/nickel binding protein, MppA-type [PIRSF002741] (54-483)
  IPR039424 Solute-binding protein family 5 [PTHR30290] (2-481)
  IPR050035 Nickel ABC transporter substrate-binding protein NikA [NF045468] (22-486)

Organism: Staphylococcus aureus (strain NCTC 8325 / PS 47) (NCBI:txid93061)

CATH classification: 3.40.190.10 (+1 more: 3.10.105.10)